Protein AF-A0A3N5ZQW1-F1 (afdb_monomer_lite)

Secondary structure (DSSP, 8-state):
-----PPPPPPPPP---------PPP-EEEEE--TT-HHHHHHHHHHHHHTT-EEEE---BSS--HHHHHHHHHHSSEEEEEE--EE-TTS-EE--HHHHHHHHHHHHHT--EEEEEEHHHHHHTGGGS-TTPEEE-TT-GGGGHHHHHHHHHHHHHHHHTT-SPPPPP-EEEEEEEEE-SSHHHHHHHHHHHHHHHHTT-EEEEEEPPS-STHHHH-HHHHHHHHHEEEEEEEE-SS--HHHHHHHHHHHTT--EEEEEE-TT----SPPTTSEEEESSHHHHHHHHHHHHHHHHSPPEE--SHHHHHHHHSPBP------EE-TT-GGGGGGG--TTSHHHHHHHHHHHHH------THHHHHHHHHHHHHHHHHHT-EE-PPP--S-TT-EE---HHHHHHHTEE-HHHHHHHHHHHHHHTT-EEEEEEEEETTEEEEEEEEE-TT----SSPPPHHHHHHHHHHTSEEEE-GGGGSB-SSS--SSS--HHHHHHTTSS--HHHHHHHHHHHHT-TT-EEEEEEEHHHHHHHHH--

Radius of gyration: 29.39 Å; chains: 1; bounding box: 82×112×79 Å

pLDDT: mean 88.92, std 13.6, range [33.03, 98.56]

Structure (mmCIF, N/CA/C/O backbone):
data_AF-A0A3N5ZQW1-F1
#
_entry.id   AF-A0A3N5ZQW1-F1
#
loop_
_atom_site.group_PDB
_atom_site.id
_atom_site.type_symbol
_atom_site.label_atom_id
_atom_site.label_alt_id
_atom_site.label_comp_id
_atom_site.label_asym_id
_atom_site.label_entity_id
_atom_site.label_seq_id
_atom_site.pdbx_PDB_ins_code
_atom_site.Cartn_x
_atom_site.Cartn_y
_atom_site.Cartn_z
_atom_site.occupancy
_atom_site.B_iso_or_equiv
_atom_site.auth_seq_id
_atom_site.auth_comp_id
_atom_site.auth_asym_id
_atom_site.auth_atom_id
_atom_site.pdbx_PDB_model_num
ATOM 1 N N . MET A 1 1 ? -51.427 -81.476 -38.792 1.00 40.28 1 MET A N 1
ATOM 2 C CA . MET A 1 1 ? -50.902 -81.226 -37.431 1.00 40.28 1 MET A CA 1
ATOM 3 C C . MET A 1 1 ? -49.480 -80.731 -37.633 1.00 40.28 1 MET A C 1
ATOM 5 O O . MET A 1 1 ? -48.728 -81.469 -38.239 1.00 40.28 1 MET A O 1
ATOM 9 N N . THR A 1 2 ? -49.072 -79.497 -37.367 1.00 36.62 2 THR A N 1
ATOM 10 C CA . THR A 1 2 ? -49.459 -78.493 -36.363 1.00 36.62 2 THR A CA 1
ATOM 11 C C . THR A 1 2 ? -49.192 -77.090 -36.924 1.00 36.62 2 THR A C 1
ATOM 13 O O . THR A 1 2 ? -48.283 -76.895 -37.724 1.00 36.62 2 THR A O 1
ATOM 16 N N . THR A 1 3 ? -50.028 -76.137 -36.524 1.00 41.47 3 THR A N 1
ATOM 17 C CA . THR A 1 3 ? -50.080 -74.737 -36.965 1.00 41.47 3 THR A CA 1
ATOM 18 C C . THR A 1 3 ? -49.143 -73.823 -36.175 1.00 41.47 3 THR A C 1
ATOM 20 O O . THR A 1 3 ? -48.949 -74.012 -34.977 1.00 41.47 3 THR A O 1
ATOM 23 N N . ASN A 1 4 ? -48.631 -72.805 -36.869 1.00 38.06 4 ASN A N 1
ATOM 24 C CA . ASN A 1 4 ? -47.888 -71.657 -36.347 1.00 38.06 4 ASN A CA 1
ATOM 25 C C . ASN A 1 4 ? -48.743 -70.757 -35.439 1.00 38.06 4 ASN A C 1
ATOM 27 O O . ASN A 1 4 ? -49.885 -70.450 -35.783 1.00 38.06 4 ASN A O 1
ATOM 31 N N . THR A 1 5 ? -48.119 -70.215 -34.390 1.00 41.16 5 THR A N 1
ATOM 32 C CA . THR A 1 5 ? -48.577 -69.023 -33.656 1.00 41.16 5 THR A CA 1
ATOM 33 C C . THR A 1 5 ? -47.375 -68.084 -33.457 1.00 41.16 5 THR A C 1
ATOM 35 O O . THR A 1 5 ? -46.327 -68.565 -33.023 1.00 41.16 5 THR A O 1
ATOM 38 N N . PRO A 1 6 ? -47.471 -66.776 -33.772 1.00 49.84 6 PRO A N 1
ATOM 39 C CA . PRO A 1 6 ? -46.367 -65.828 -33.622 1.00 49.84 6 PRO A CA 1
ATOM 40 C C . PRO A 1 6 ? -46.315 -65.209 -32.213 1.00 49.84 6 PRO A C 1
ATOM 42 O O . PRO A 1 6 ? -47.346 -64.900 -31.616 1.00 49.84 6 PRO A O 1
ATOM 45 N N . LEU A 1 7 ? -45.094 -65.019 -31.704 1.00 47.34 7 LEU A N 1
ATOM 46 C CA . LEU A 1 7 ? -44.780 -64.361 -30.431 1.00 47.34 7 LEU A CA 1
ATOM 47 C C . LEU A 1 7 ? -44.788 -62.832 -30.576 1.00 47.34 7 LEU A C 1
ATOM 49 O O . LEU A 1 7 ? -44.312 -62.283 -31.568 1.00 47.34 7 LEU A O 1
ATOM 53 N N . GLY A 1 8 ? -45.362 -62.176 -29.566 1.00 40.31 8 GLY A N 1
ATOM 54 C CA . GLY A 1 8 ? -45.699 -60.758 -29.539 1.00 40.31 8 GLY A CA 1
ATOM 55 C C . GLY A 1 8 ? -44.535 -59.781 -29.344 1.00 40.31 8 GLY A C 1
ATOM 56 O O . GLY A 1 8 ? -43.457 -60.107 -28.856 1.00 40.31 8 GLY A O 1
ATOM 57 N N . THR A 1 9 ? -44.832 -58.545 -29.732 1.00 41.22 9 THR A N 1
ATOM 58 C CA . THR A 1 9 ? -44.030 -57.320 -29.652 1.00 41.22 9 THR A CA 1
ATOM 59 C C . THR A 1 9 ? -43.931 -56.764 -28.227 1.00 41.22 9 THR A C 1
ATOM 61 O O . THR A 1 9 ? -44.953 -56.605 -27.558 1.00 41.22 9 THR A O 1
ATOM 64 N N . ALA A 1 10 ? -42.720 -56.396 -27.798 1.00 44.78 10 ALA A N 1
ATOM 65 C CA . ALA A 1 10 ? -42.449 -55.645 -26.566 1.00 44.78 10 ALA A CA 1
ATOM 66 C C . ALA A 1 10 ? -42.450 -54.114 -26.817 1.00 44.78 10 ALA A C 1
ATOM 68 O O . ALA A 1 10 ? -42.125 -53.687 -27.928 1.00 44.78 10 ALA A O 1
ATOM 69 N N . PRO A 1 11 ? -42.806 -53.278 -25.821 1.00 46.97 11 PRO A N 1
ATOM 70 C CA . PRO A 1 11 ? -42.928 -51.828 -25.978 1.00 46.97 11 PRO A CA 1
ATOM 71 C C . PRO A 1 11 ? -41.570 -51.109 -25.918 1.00 46.97 11 PRO A C 1
ATOM 73 O O . PRO A 1 11 ? -40.686 -51.474 -25.145 1.00 46.97 11 PRO A O 1
ATOM 76 N N . GLY A 1 12 ? -41.420 -50.071 -26.745 1.00 36.28 12 GLY A N 1
ATOM 77 C CA . GLY A 1 12 ? -40.190 -49.298 -26.910 1.00 36.28 12 GLY A CA 1
ATOM 78 C C . GLY A 1 12 ? -39.851 -48.393 -25.722 1.00 36.28 12 GLY A C 1
ATOM 79 O O . GLY A 1 12 ? -40.694 -47.650 -25.220 1.00 36.28 12 GLY A O 1
ATOM 80 N N . HIS A 1 13 ? -38.580 -48.417 -25.320 1.00 40.47 13 HIS A N 1
ATOM 81 C CA . HIS A 1 13 ? -37.981 -47.432 -24.426 1.00 40.47 13 HIS A CA 1
ATOM 82 C C . HIS A 1 13 ? -37.616 -46.163 -25.206 1.00 40.47 13 HIS A C 1
ATOM 84 O O . HIS A 1 13 ? -36.772 -46.189 -26.102 1.00 40.47 13 HIS A O 1
ATOM 90 N N . GLY A 1 14 ? -38.255 -45.046 -24.854 1.00 36.19 14 GLY A N 1
ATOM 91 C CA . GLY A 1 14 ? -37.859 -43.715 -25.303 1.00 36.19 14 GLY A CA 1
ATOM 92 C C . GLY A 1 14 ? -36.555 -43.294 -24.628 1.00 36.19 14 GLY A C 1
ATOM 93 O O . GLY A 1 14 ? -36.496 -43.162 -23.407 1.00 36.19 14 GLY A O 1
ATOM 94 N N . TYR A 1 15 ? -35.511 -43.083 -25.426 1.00 34.84 15 TYR A N 1
ATOM 95 C CA . TYR A 1 15 ? -34.264 -42.473 -24.979 1.00 34.84 15 TYR A CA 1
ATOM 96 C C . TYR A 1 15 ? -34.496 -40.977 -24.732 1.00 34.84 15 TYR A C 1
ATOM 98 O O . TYR A 1 15 ? -34.641 -40.200 -25.673 1.00 34.84 15 TYR A O 1
ATOM 106 N N . LEU A 1 16 ? -34.530 -40.571 -23.461 1.00 37.34 16 LEU A N 1
ATOM 107 C CA . LEU A 1 16 ? -34.372 -39.172 -23.073 1.00 37.34 16 LEU A CA 1
ATOM 108 C C . LEU A 1 16 ? -32.898 -38.801 -23.264 1.00 37.34 16 LEU A C 1
ATOM 110 O O . LEU A 1 16 ? -32.027 -39.272 -22.533 1.00 37.34 16 LEU A O 1
ATOM 114 N N . THR A 1 17 ? -32.608 -37.980 -24.269 1.00 33.03 17 THR A N 1
ATOM 115 C CA . THR A 1 17 ? -31.306 -37.324 -24.422 1.00 33.03 17 THR A CA 1
ATOM 116 C C . THR A 1 17 ? -31.051 -36.426 -23.208 1.00 33.03 17 THR A C 1
ATOM 118 O O . THR A 1 17 ? -31.910 -35.594 -22.903 1.00 33.03 17 THR A O 1
ATOM 121 N N . PRO A 1 18 ? -29.911 -36.556 -22.509 1.00 36.25 18 PRO A N 1
ATOM 122 C CA . PRO A 1 18 ? -29.592 -35.692 -21.384 1.00 36.25 18 PRO A CA 1
ATOM 123 C C . PRO A 1 18 ? -29.456 -34.249 -21.872 1.00 36.25 18 PRO A C 1
ATOM 125 O O . PRO A 1 18 ? -28.612 -33.938 -22.714 1.00 36.25 18 PRO A O 1
ATOM 128 N N . THR A 1 19 ? -30.296 -33.364 -21.342 1.00 34.91 19 THR A N 1
ATOM 129 C CA . THR A 1 19 ? -30.144 -31.918 -21.495 1.00 34.91 19 THR A CA 1
ATOM 130 C C . THR A 1 19 ? -28.835 -31.519 -20.820 1.00 34.91 19 THR A C 1
ATOM 132 O O . THR A 1 19 ? -28.759 -31.444 -19.594 1.00 34.91 19 THR A O 1
ATOM 135 N N . VAL A 1 20 ? -27.783 -31.301 -21.609 1.00 33.66 20 VAL A N 1
ATOM 136 C CA . VAL A 1 20 ? -26.546 -30.682 -21.128 1.00 33.66 20 VAL A CA 1
ATOM 137 C C . VAL A 1 20 ? -26.900 -29.249 -20.748 1.00 33.66 20 VAL A C 1
ATOM 139 O O . VAL A 1 20 ? -27.061 -28.388 -21.611 1.00 33.66 20 VAL A O 1
ATOM 142 N N . ILE A 1 21 ? -27.080 -28.996 -19.452 1.00 36.56 21 ILE A N 1
ATOM 143 C CA . ILE A 1 21 ? -27.132 -27.637 -18.922 1.00 36.56 21 ILE A CA 1
ATOM 144 C C . ILE A 1 21 ? -25.723 -27.080 -19.113 1.00 36.56 21 ILE A C 1
ATOM 146 O O . ILE A 1 21 ? -24.814 -27.393 -18.348 1.00 36.56 21 ILE A O 1
ATOM 150 N N . ILE A 1 22 ? -25.523 -26.303 -20.177 1.00 33.66 22 ILE A N 1
ATOM 151 C CA . ILE A 1 22 ? -24.300 -25.530 -20.370 1.00 33.66 22 ILE A CA 1
ATOM 152 C C . ILE A 1 22 ? -24.318 -24.465 -19.275 1.00 33.66 22 ILE A C 1
ATOM 154 O O . ILE A 1 22 ? -24.973 -23.432 -19.407 1.00 33.66 22 ILE A O 1
ATOM 158 N N . SER A 1 23 ? -23.658 -24.743 -18.150 1.00 38.62 23 SER A N 1
ATOM 159 C CA . SER A 1 23 ? -23.384 -23.723 -17.148 1.00 38.62 23 SER A CA 1
ATOM 160 C C . SER A 1 23 ? -22.513 -22.673 -17.825 1.00 38.62 23 SER A C 1
ATOM 162 O O . SER A 1 23 ? -21.339 -22.926 -18.104 1.00 38.62 23 SER A O 1
ATOM 164 N N . HIS A 1 24 ? -23.092 -21.518 -18.148 1.00 47.34 24 HIS A N 1
ATOM 165 C CA . HIS A 1 24 ? -22.295 -20.384 -18.588 1.00 47.34 24 HIS A CA 1
ATOM 166 C C . HIS A 1 24 ? -21.231 -20.123 -17.513 1.00 47.34 24 HIS A C 1
ATOM 168 O O . HIS A 1 24 ? -21.594 -20.046 -16.334 1.00 47.34 24 HIS A O 1
ATOM 174 N N . PRO A 1 25 ? -19.937 -20.048 -17.873 1.00 58.66 25 PRO A N 1
ATOM 175 C CA . PRO A 1 25 ? -18.895 -19.742 -16.904 1.00 58.66 25 PRO A CA 1
ATOM 176 C C . PRO A 1 25 ? -19.278 -18.446 -16.187 1.00 58.66 25 PRO A C 1
ATOM 178 O O . PRO A 1 25 ? -19.685 -17.477 -16.834 1.00 58.66 25 PRO A O 1
ATOM 181 N N . ALA A 1 26 ? -19.227 -18.459 -14.853 1.00 64.25 26 ALA A N 1
ATOM 182 C CA . ALA A 1 26 ? -19.575 -17.295 -14.049 1.00 64.25 26 ALA A CA 1
ATOM 183 C C . ALA A 1 26 ? -18.760 -16.092 -14.543 1.00 64.25 26 ALA A C 1
ATOM 185 O O . ALA A 1 26 ? -17.533 -16.165 -14.617 1.00 64.25 26 ALA A O 1
ATOM 186 N N . MET A 1 27 ? -19.445 -15.011 -14.927 1.00 76.69 27 MET A N 1
ATOM 187 C CA . MET A 1 27 ? -18.788 -13.806 -15.427 1.00 76.69 27 MET A CA 1
ATOM 188 C C . MET A 1 27 ? -17.934 -13.215 -14.305 1.00 76.69 27 MET A C 1
ATOM 190 O O . MET A 1 27 ? -18.465 -12.787 -13.279 1.00 76.69 27 MET A O 1
ATOM 194 N N . GLN A 1 28 ? -16.617 -13.231 -14.499 1.00 89.06 28 GLN A N 1
ATOM 195 C CA . GLN A 1 28 ? -15.657 -12.659 -13.563 1.00 89.06 28 GLN A CA 1
ATOM 196 C C . GLN A 1 28 ? -15.438 -11.184 -13.895 1.00 89.06 28 GLN A C 1
ATOM 198 O O . GLN A 1 28 ? -15.254 -10.812 -15.059 1.00 89.06 28 GLN A O 1
ATOM 203 N N . VAL A 1 29 ? -15.501 -10.344 -12.869 1.00 94.56 29 VAL A N 1
ATOM 204 C CA . VAL A 1 29 ? -15.407 -8.889 -12.982 1.00 94.56 29 VAL A CA 1
ATOM 205 C C . VAL A 1 29 ? -14.320 -8.400 -12.040 1.00 94.56 29 VAL A C 1
ATOM 207 O O . VAL A 1 29 ? -14.334 -8.752 -10.860 1.00 94.56 29 VAL A O 1
ATOM 210 N N . TYR A 1 30 ? -13.397 -7.581 -12.547 1.00 95.69 30 TYR A N 1
ATOM 211 C CA . TYR A 1 30 ? -12.379 -6.981 -11.694 1.00 95.69 30 TYR A CA 1
ATOM 212 C C . TYR A 1 30 ? -13.012 -5.953 -10.755 1.00 95.69 30 TYR A C 1
ATOM 214 O O . TYR A 1 30 ? -13.751 -5.077 -11.205 1.00 95.69 30 TYR A O 1
ATOM 222 N N . PHE A 1 31 ? -12.701 -6.057 -9.468 1.00 96.38 31 PHE A N 1
ATOM 223 C CA . PHE A 1 31 ? -13.185 -5.208 -8.398 1.00 96.38 31 PHE A CA 1
ATOM 224 C C . PHE A 1 31 ? -12.058 -4.332 -7.849 1.00 96.38 31 PHE A C 1
ATOM 226 O O . PHE A 1 31 ? -11.287 -4.741 -6.984 1.00 96.38 31 PHE A O 1
ATOM 233 N N . SER A 1 32 ? -11.989 -3.109 -8.369 1.00 96.12 32 SER A N 1
ATOM 234 C CA . SER A 1 32 ? -11.148 -2.032 -7.852 1.00 96.12 32 SER A CA 1
ATOM 235 C C . SER A 1 32 ? -11.786 -1.461 -6.589 1.00 96.12 32 SER A C 1
ATOM 237 O O . SER A 1 32 ? -12.866 -0.863 -6.624 1.00 96.12 32 SER A O 1
ATOM 239 N N . LEU A 1 33 ? -11.128 -1.673 -5.456 1.00 92.38 33 LEU A N 1
ATOM 240 C CA . LEU A 1 33 ? -11.640 -1.299 -4.146 1.00 92.38 33 LEU A CA 1
ATOM 241 C C . LEU A 1 33 ? -10.560 -0.603 -3.324 1.00 92.38 33 LEU A C 1
ATOM 243 O O . LEU A 1 33 ? -9.366 -0.873 -3.448 1.00 92.38 33 LEU A O 1
ATOM 247 N N . SER A 1 34 ? -10.982 0.292 -2.437 1.00 89.62 34 SER A N 1
ATOM 248 C CA . SER A 1 34 ? -10.079 0.852 -1.438 1.00 89.62 34 SER A CA 1
ATOM 249 C C . SER A 1 34 ? -10.018 -0.089 -0.241 1.00 89.62 34 SER A C 1
ATOM 251 O O . SER A 1 34 ? -11.001 -0.234 0.478 1.00 89.62 34 SER A O 1
ATOM 253 N N . TYR A 1 35 ? -8.860 -0.698 0.023 1.00 82.88 35 TYR A N 1
ATOM 254 C CA . TYR A 1 35 ? -8.665 -1.610 1.163 1.00 82.88 35 TYR A CA 1
ATOM 255 C C . TYR A 1 35 ? -8.934 -0.969 2.541 1.00 82.88 35 TYR A C 1
ATOM 257 O O . TYR A 1 35 ? -9.013 -1.663 3.552 1.00 82.88 35 TYR A O 1
ATOM 265 N N . ARG A 1 36 ? -9.053 0.363 2.604 1.00 79.88 36 ARG A N 1
ATOM 266 C CA . ARG A 1 36 ? -9.384 1.109 3.828 1.00 79.88 36 ARG A CA 1
ATOM 267 C C . ARG A 1 36 ? -10.884 1.060 4.137 1.00 79.88 36 ARG A C 1
ATOM 269 O O . ARG A 1 36 ? -11.277 1.059 5.297 1.00 79.88 36 ARG A O 1
ATOM 276 N N . ASP A 1 37 ? -11.709 0.923 3.107 1.00 87.19 37 ASP A N 1
ATOM 277 C CA . ASP A 1 37 ? -13.141 1.194 3.162 1.00 87.19 37 ASP A CA 1
ATOM 278 C C . ASP A 1 37 ? -13.957 -0.113 3.151 1.00 87.19 37 ASP A C 1
ATOM 280 O O . ASP A 1 37 ? -14.860 -0.328 2.346 1.00 87.19 37 ASP A O 1
ATOM 284 N N . VAL A 1 38 ? -13.622 -1.031 4.065 1.00 85.88 38 VAL A N 1
ATOM 285 C CA . VAL A 1 38 ? -14.271 -2.353 4.176 1.00 85.88 38 VAL A CA 1
ATOM 286 C C . VAL A 1 38 ? -15.805 -2.274 4.236 1.00 85.88 38 VAL A C 1
ATOM 288 O O . VAL A 1 38 ? -16.436 -3.043 3.509 1.00 85.88 38 VAL A O 1
ATOM 291 N N . PRO A 1 39 ? -16.439 -1.381 5.031 1.00 87.81 39 PRO A N 1
ATOM 292 C CA . PRO A 1 39 ? -17.899 -1.348 5.121 1.00 87.81 39 PRO A CA 1
ATOM 293 C C . PRO A 1 39 ? -18.581 -1.059 3.778 1.00 87.81 39 PRO A C 1
ATOM 295 O O . PRO A 1 39 ? -19.492 -1.785 3.387 1.00 87.81 39 PRO A O 1
ATOM 298 N N . ILE A 1 40 ? -18.107 -0.052 3.035 1.00 94.38 40 ILE A N 1
ATOM 299 C CA . ILE A 1 40 ? -18.694 0.303 1.735 1.00 94.38 40 ILE A CA 1
ATOM 300 C C . ILE A 1 40 ? -18.389 -0.757 0.670 1.00 94.38 40 ILE A C 1
ATOM 302 O O . ILE A 1 40 ? -19.257 -1.085 -0.136 1.00 94.38 40 ILE A O 1
ATOM 306 N N . ASN A 1 41 ? -17.195 -1.360 0.701 1.00 94.06 41 ASN A N 1
ATOM 307 C CA . ASN A 1 41 ? -16.857 -2.466 -0.195 1.00 94.06 41 ASN A CA 1
ATOM 308 C C . ASN A 1 41 ? -17.739 -3.691 0.067 1.00 94.06 41 ASN A C 1
ATOM 310 O O . ASN A 1 41 ? -18.158 -4.346 -0.882 1.00 94.06 41 ASN A O 1
ATOM 314 N N . THR A 1 42 ? -18.038 -3.980 1.338 1.00 92.00 42 THR A N 1
ATOM 315 C CA . THR A 1 42 ? -18.931 -5.077 1.741 1.00 92.00 42 THR A CA 1
ATOM 316 C C . THR A 1 42 ? -20.343 -4.826 1.224 1.00 92.00 42 THR A C 1
ATOM 318 O O . THR A 1 42 ? -20.892 -5.690 0.549 1.00 92.00 42 THR A O 1
ATOM 321 N N . TYR A 1 43 ? -20.879 -3.618 1.437 1.00 96.19 43 TYR A N 1
ATOM 322 C CA . TYR A 1 43 ? -22.189 -3.218 0.918 1.00 96.19 43 TYR A CA 1
ATOM 323 C C . TYR A 1 43 ? -22.311 -3.467 -0.591 1.00 96.19 43 TYR A C 1
ATOM 325 O O . TYR A 1 43 ? -23.227 -4.155 -1.035 1.00 96.19 43 TYR A O 1
ATOM 333 N N . PHE A 1 44 ? -21.370 -2.964 -1.397 1.00 97.19 44 PHE A N 1
ATOM 334 C CA . PHE A 1 44 ? -21.435 -3.178 -2.842 1.00 97.19 44 PHE A CA 1
ATOM 335 C C . PHE A 1 44 ? -21.180 -4.638 -3.233 1.00 97.19 44 PHE A C 1
ATOM 337 O O . PHE A 1 44 ? -21.881 -5.148 -4.104 1.00 97.19 44 PHE A O 1
ATOM 344 N N . SER A 1 45 ? -20.229 -5.327 -2.592 1.00 95.25 45 SER A N 1
ATOM 345 C CA . SER A 1 45 ? -19.950 -6.748 -2.848 1.00 95.25 45 SER A CA 1
ATOM 346 C C . SER A 1 45 ? -21.206 -7.610 -2.678 1.00 95.25 45 SER A C 1
ATOM 348 O O . SER A 1 45 ? -21.514 -8.408 -3.563 1.00 95.25 45 SER A O 1
ATOM 350 N N . GLU A 1 46 ? -21.990 -7.380 -1.621 1.00 94.94 46 GLU A N 1
ATOM 351 C CA . GLU A 1 46 ? -23.263 -8.072 -1.387 1.00 94.94 46 GLU A CA 1
ATOM 352 C C . GLU A 1 46 ? -24.290 -7.792 -2.496 1.00 94.94 46 GLU A C 1
ATOM 354 O O . GLU A 1 46 ? -24.940 -8.719 -2.985 1.00 94.94 46 GLU A O 1
ATOM 359 N N . LEU A 1 47 ? -24.406 -6.543 -2.965 1.00 96.56 47 LEU A N 1
ATOM 360 C CA . LEU A 1 47 ? -25.308 -6.207 -4.075 1.00 96.56 47 LEU A CA 1
ATOM 361 C C . LEU A 1 47 ? -24.914 -6.905 -5.387 1.00 96.56 47 LEU A C 1
ATOM 363 O O . LEU A 1 47 ? -25.785 -7.365 -6.131 1.00 96.56 47 LEU A O 1
ATOM 367 N N . PHE A 1 48 ? -23.616 -7.000 -5.680 1.00 96.44 48 PHE A N 1
ATOM 368 C CA . PHE A 1 48 ? -23.122 -7.720 -6.857 1.00 96.44 48 PHE A CA 1
ATOM 369 C C . PHE A 1 48 ? -23.335 -9.235 -6.744 1.00 96.44 48 PHE A C 1
ATOM 371 O O . PHE A 1 48 ? -23.721 -9.860 -7.737 1.00 96.44 48 PHE A O 1
ATOM 378 N N . ASP A 1 49 ? -23.158 -9.813 -5.554 1.00 93.31 49 ASP A N 1
ATOM 379 C CA . ASP A 1 49 ? -23.408 -11.236 -5.307 1.00 93.31 49 ASP A CA 1
ATOM 380 C C . ASP A 1 49 ? -24.894 -11.585 -5.497 1.00 93.31 49 ASP A C 1
ATOM 382 O O . ASP A 1 49 ? -25.220 -12.515 -6.237 1.00 93.31 49 ASP A O 1
ATOM 386 N N . VAL A 1 50 ? -25.811 -10.757 -4.975 1.00 94.94 50 VAL A N 1
ATOM 387 C CA . VAL A 1 50 ? -27.264 -10.877 -5.223 1.00 94.94 50 VAL A CA 1
ATOM 388 C C . VAL A 1 50 ? -27.593 -10.786 -6.716 1.00 94.94 50 VAL A C 1
ATOM 390 O O . VAL A 1 50 ? -28.462 -11.504 -7.220 1.00 94.94 50 VAL A O 1
ATOM 393 N N . ALA A 1 51 ? -26.882 -9.937 -7.461 1.00 94.75 51 ALA A N 1
ATOM 394 C CA . ALA A 1 51 ? -27.038 -9.839 -8.908 1.00 94.75 51 ALA A CA 1
ATOM 395 C C . ALA A 1 51 ? -26.437 -11.034 -9.675 1.00 94.75 51 ALA A C 1
ATOM 397 O O . ALA A 1 51 ? -26.666 -11.145 -10.886 1.00 94.75 51 ALA A O 1
ATOM 398 N N . GLY A 1 52 ? -25.714 -11.938 -9.008 1.00 93.44 52 GLY A N 1
ATOM 399 C CA . GLY A 1 52 ? -25.033 -13.082 -9.612 1.00 93.44 52 GLY A CA 1
ATOM 400 C C . GLY A 1 52 ? -23.772 -12.698 -10.389 1.00 93.44 52 GLY A C 1
ATOM 401 O O . GLY A 1 52 ? -23.432 -13.367 -11.366 1.00 93.44 52 GLY A O 1
ATOM 402 N N . ILE A 1 53 ? -23.108 -11.602 -10.010 1.00 94.62 53 ILE A N 1
ATOM 403 C CA . ILE A 1 53 ? -21.844 -11.148 -10.599 1.00 94.62 53 ILE A CA 1
ATOM 404 C C . ILE A 1 53 ? -20.708 -11.492 -9.635 1.00 94.62 53 ILE A C 1
ATOM 406 O O . ILE A 1 53 ? -20.666 -10.999 -8.512 1.00 94.62 53 ILE A O 1
ATOM 410 N N . SER A 1 54 ? -19.751 -12.306 -10.086 1.00 93.88 54 SER A N 1
ATOM 411 C CA . SER A 1 54 ? -18.597 -12.665 -9.262 1.00 93.88 54 SER A CA 1
ATOM 412 C C . SER A 1 54 ? -17.519 -11.590 -9.354 1.00 93.88 54 SER A C 1
ATOM 414 O O . SER A 1 54 ? -16.849 -11.457 -10.381 1.00 93.88 54 SER A O 1
ATOM 416 N N . LEU A 1 55 ? -17.313 -10.870 -8.255 1.00 95.25 55 LEU A N 1
ATOM 417 C CA . LEU A 1 55 ? -16.224 -9.910 -8.111 1.00 95.25 55 LEU A CA 1
ATOM 418 C C . LEU A 1 55 ? -14.899 -10.619 -7.799 1.00 95.25 55 LEU A C 1
ATOM 420 O O . LEU A 1 55 ? -14.851 -11.554 -6.997 1.00 95.25 55 LEU A O 1
ATOM 424 N N . GLN A 1 56 ? -13.826 -10.168 -8.440 1.00 94.44 56 GLN A N 1
ATOM 425 C CA . GLN A 1 56 ? -12.449 -10.615 -8.235 1.00 94.44 56 GLN A CA 1
ATOM 426 C C . GLN A 1 56 ? -11.615 -9.395 -7.873 1.00 94.44 56 GLN A C 1
ATOM 428 O O . GLN A 1 56 ? -11.597 -8.437 -8.641 1.00 94.44 56 GLN A O 1
ATOM 433 N N . ALA A 1 57 ? -10.947 -9.409 -6.729 1.00 92.44 57 ALA A N 1
ATOM 434 C CA . ALA A 1 57 ? -10.109 -8.302 -6.291 1.00 92.44 57 ALA A CA 1
ATOM 435 C C . ALA A 1 57 ? -8.647 -8.728 -6.238 1.00 92.44 57 ALA A C 1
ATOM 437 O O . ALA A 1 57 ? -8.329 -9.907 -6.045 1.00 92.44 57 ALA A O 1
ATOM 438 N N . ASP A 1 58 ? -7.767 -7.747 -6.392 1.00 90.31 58 ASP A N 1
ATOM 439 C CA . ASP A 1 58 ? -6.370 -7.957 -6.067 1.00 90.31 58 ASP A CA 1
ATOM 440 C C . ASP A 1 58 ? -6.227 -8.148 -4.552 1.00 90.31 58 ASP A C 1
ATOM 442 O O . ASP A 1 58 ? -6.950 -7.530 -3.768 1.00 90.31 58 ASP A O 1
ATOM 446 N N . GLN A 1 59 ? -5.323 -9.031 -4.138 1.00 85.62 59 GLN A N 1
ATOM 447 C CA . GLN A 1 59 ? -4.945 -9.111 -2.734 1.00 85.62 59 GLN A CA 1
ATOM 448 C C . GLN A 1 59 ? -4.049 -7.912 -2.442 1.00 85.62 59 GLN A C 1
ATOM 450 O O . GLN A 1 59 ? -3.147 -7.607 -3.223 1.00 85.62 59 GLN A O 1
ATOM 455 N N . LYS A 1 60 ? -4.264 -7.227 -1.316 1.00 83.06 60 LYS A N 1
ATOM 456 C CA . LYS A 1 60 ? -3.384 -6.125 -0.933 1.00 83.06 60 LYS A CA 1
ATOM 457 C C . LYS A 1 60 ? -1.963 -6.651 -0.749 1.00 83.06 60 LYS A C 1
ATOM 459 O O . LYS A 1 60 ? -1.715 -7.417 0.176 1.00 83.06 60 LYS A O 1
ATOM 464 N N . THR A 1 61 ? -1.038 -6.194 -1.580 1.00 81.19 61 THR A N 1
ATOM 465 C CA . THR A 1 61 ? 0.393 -6.482 -1.450 1.00 81.19 61 THR A CA 1
ATOM 466 C C . THR A 1 61 ? 1.187 -5.208 -1.197 1.00 81.19 61 THR A C 1
ATOM 468 O O . THR A 1 61 ? 0.712 -4.097 -1.434 1.00 81.19 61 THR A O 1
ATOM 471 N N . ASP A 1 62 ? 2.400 -5.371 -0.686 1.00 76.19 62 ASP A N 1
ATOM 472 C CA . ASP A 1 62 ? 3.399 -4.309 -0.527 1.00 76.19 62 ASP A CA 1
ATOM 473 C C . ASP A 1 62 ? 4.009 -3.856 -1.863 1.00 76.19 62 ASP A C 1
ATOM 475 O O . ASP A 1 62 ? 4.485 -2.730 -1.981 1.00 76.19 62 ASP A O 1
ATOM 479 N N . ILE A 1 63 ? 3.945 -4.705 -2.889 1.00 85.12 63 ILE A N 1
ATOM 480 C CA . ILE A 1 63 ? 4.454 -4.410 -4.229 1.00 85.12 63 ILE A CA 1
ATOM 481 C C . ILE A 1 63 ? 3.320 -4.026 -5.179 1.00 85.12 63 ILE A C 1
ATOM 483 O O . ILE A 1 63 ? 2.351 -4.765 -5.355 1.00 85.12 63 ILE A O 1
ATOM 487 N N . TRP A 1 64 ? 3.478 -2.888 -5.856 1.00 90.31 64 TRP A N 1
ATOM 488 C CA . TRP A 1 64 ? 2.594 -2.451 -6.935 1.00 90.31 64 TRP A CA 1
ATOM 489 C C . TRP A 1 64 ? 2.988 -3.093 -8.274 1.00 90.31 64 TRP A C 1
ATOM 491 O O . TRP A 1 64 ? 3.976 -2.700 -8.898 1.00 90.31 64 TRP A O 1
ATOM 501 N N . CYS A 1 65 ? 2.200 -4.062 -8.752 1.00 94.81 65 CYS A N 1
ATOM 502 C CA . CYS A 1 65 ? 2.467 -4.764 -10.012 1.00 94.81 65 CYS A CA 1
ATOM 503 C C . CYS A 1 65 ? 1.524 -4.329 -11.143 1.00 94.81 65 CYS A C 1
ATOM 505 O O . CYS A 1 65 ? 0.452 -4.892 -11.365 1.00 94.81 65 CYS A O 1
ATOM 507 N N . MET A 1 66 ? 1.966 -3.355 -11.941 1.00 95.38 66 MET A N 1
ATOM 508 C CA . MET A 1 66 ? 1.214 -2.871 -13.107 1.00 95.38 66 MET A CA 1
ATOM 509 C C . MET A 1 66 ? 0.911 -3.976 -14.131 1.00 95.38 66 MET A C 1
ATOM 511 O O . MET A 1 66 ? -0.188 -4.019 -14.678 1.00 95.38 66 MET A O 1
ATOM 515 N N . ALA A 1 67 ? 1.859 -4.890 -14.367 1.00 96.50 67 ALA A N 1
ATOM 516 C CA . ALA A 1 67 ? 1.679 -5.994 -15.309 1.00 96.50 67 ALA A CA 1
ATOM 517 C C . ALA A 1 67 ? 0.516 -6.913 -14.901 1.00 96.50 67 ALA A C 1
ATOM 519 O O . ALA A 1 67 ? -0.228 -7.387 -15.759 1.00 96.50 67 ALA A O 1
ATOM 520 N N . LYS A 1 68 ? 0.324 -7.125 -13.591 1.00 95.50 68 LYS A N 1
ATOM 521 C CA . LYS A 1 68 ? -0.787 -7.915 -13.049 1.00 95.50 68 LYS A CA 1
ATOM 522 C C . LYS A 1 68 ? -2.120 -7.264 -13.400 1.00 95.50 68 LYS A C 1
ATOM 524 O O . LYS A 1 68 ? -2.989 -7.909 -13.980 1.00 95.50 68 LYS A O 1
ATOM 529 N N . LEU A 1 69 ? -2.252 -5.966 -13.141 1.00 94.00 69 LEU A N 1
ATOM 530 C CA . LEU A 1 69 ? -3.460 -5.211 -13.478 1.00 94.00 69 LEU A CA 1
ATOM 531 C C . LEU A 1 69 ? -3.733 -5.202 -14.984 1.00 94.00 69 LEU A C 1
ATOM 533 O O . LEU A 1 69 ? -4.873 -5.376 -15.405 1.00 94.00 69 LEU A O 1
ATOM 537 N N . GLU A 1 70 ? -2.694 -5.040 -15.804 1.00 94.69 70 GLU A N 1
ATOM 538 C CA . GLU A 1 70 ? -2.810 -5.100 -17.264 1.00 94.69 70 GLU A CA 1
ATOM 539 C C . GLU A 1 70 ? -3.335 -6.457 -17.748 1.00 94.69 70 GLU A C 1
ATOM 541 O O . GLU A 1 70 ? -4.210 -6.481 -18.615 1.00 94.69 70 GLU A O 1
ATOM 546 N N . ARG A 1 71 ? -2.881 -7.563 -17.140 1.00 92.44 71 ARG A N 1
ATOM 547 C CA . ARG A 1 71 ? -3.400 -8.911 -17.416 1.00 92.44 71 ARG A CA 1
ATOM 548 C C . ARG A 1 71 ? -4.893 -8.994 -17.103 1.00 92.44 71 ARG A C 1
ATOM 550 O O . ARG A 1 71 ? -5.693 -9.338 -17.972 1.00 92.44 71 ARG A O 1
ATOM 557 N N . TYR A 1 72 ? -5.285 -8.614 -15.891 1.00 89.00 72 TYR A N 1
ATOM 558 C CA . TYR A 1 72 ? -6.667 -8.784 -15.445 1.00 89.00 72 TYR A CA 1
ATOM 559 C C . TYR A 1 72 ? -7.668 -7.875 -16.152 1.00 89.00 72 TYR A C 1
ATOM 561 O O . TYR A 1 72 ? -8.788 -8.306 -16.411 1.00 89.00 72 TYR A O 1
ATOM 569 N N . MET A 1 73 ? -7.283 -6.659 -16.542 1.00 90.19 73 MET A N 1
ATOM 570 C CA . MET A 1 73 ? -8.166 -5.784 -17.328 1.00 90.19 73 MET A CA 1
ATOM 571 C C . MET A 1 73 ? -8.594 -6.405 -18.662 1.00 90.19 73 MET A C 1
ATOM 573 O O . MET A 1 73 ? -9.644 -6.036 -19.190 1.00 90.19 73 MET A O 1
ATOM 577 N N . PHE A 1 74 ? -7.790 -7.330 -19.195 1.00 85.19 74 PHE A N 1
ATOM 578 C CA . PHE A 1 74 ? -8.069 -8.055 -20.432 1.00 85.19 74 PHE A CA 1
ATOM 579 C C . PHE A 1 74 ? -8.732 -9.412 -20.243 1.00 85.19 74 PHE A C 1
ATOM 581 O O . PHE A 1 74 ? -9.483 -9.840 -21.117 1.00 85.19 74 PHE A O 1
ATOM 588 N N . GLU A 1 75 ? -8.411 -10.109 -19.158 1.00 87.31 75 GLU A N 1
ATOM 589 C CA . GLU A 1 75 ? -8.971 -11.432 -18.873 1.00 87.31 75 GLU A CA 1
ATOM 590 C C . GLU A 1 75 ? -10.377 -11.348 -18.267 1.00 87.31 75 GLU A C 1
ATOM 592 O O . GLU A 1 75 ? -11.174 -12.274 -18.417 1.00 87.31 75 GLU A O 1
ATOM 597 N N . MET A 1 76 ? -10.705 -10.233 -17.612 1.00 90.50 76 MET A N 1
ATOM 598 C CA . MET A 1 76 ? -11.987 -10.038 -16.940 1.00 90.50 76 MET A CA 1
ATOM 599 C C . MET A 1 76 ? -13.058 -9.508 -17.898 1.00 90.50 76 MET A C 1
ATOM 601 O O . MET A 1 76 ? -12.807 -8.672 -18.765 1.00 90.50 76 MET A O 1
ATOM 605 N N . GLY A 1 77 ? -14.301 -9.955 -17.700 1.00 91.75 77 GLY A N 1
ATOM 606 C CA . GLY A 1 77 ? -15.436 -9.541 -18.531 1.00 91.75 77 GLY A CA 1
ATOM 607 C C . GLY A 1 77 ? -15.921 -8.117 -18.246 1.00 91.75 77 GLY A C 1
ATOM 608 O O . GLY A 1 77 ? -16.634 -7.533 -19.064 1.00 91.75 77 GLY A O 1
ATOM 609 N N . GLY A 1 78 ? -15.543 -7.551 -17.098 1.00 95.19 78 GLY A N 1
ATOM 610 C CA . GLY A 1 78 ? -15.977 -6.235 -16.648 1.00 95.19 78 GLY A CA 1
ATOM 611 C C . GLY A 1 78 ? -15.047 -5.611 -15.608 1.00 95.19 78 GLY A C 1
ATOM 612 O O . GLY A 1 78 ? -14.186 -6.284 -15.043 1.00 95.19 78 GLY A O 1
ATOM 613 N N . PHE A 1 79 ? -15.281 -4.330 -15.329 1.00 96.75 79 PHE A N 1
ATOM 614 C CA . PHE A 1 79 ? -14.604 -3.539 -14.305 1.00 96.75 79 PHE A CA 1
ATOM 615 C C . PHE A 1 79 ? -15.621 -2.862 -13.379 1.00 96.75 79 PHE A C 1
ATOM 617 O O . PHE A 1 79 ? -16.519 -2.152 -13.833 1.00 96.75 79 PHE A O 1
ATOM 624 N N . VAL A 1 80 ? -15.470 -3.058 -12.078 1.00 97.81 80 VAL A N 1
ATOM 625 C CA . VAL A 1 80 ? -16.237 -2.384 -11.029 1.00 97.81 80 VAL A CA 1
ATOM 626 C C . VAL A 1 80 ? -15.252 -1.599 -10.186 1.00 97.81 80 VAL A C 1
ATOM 628 O O . VAL A 1 80 ? -14.232 -2.148 -9.777 1.00 97.81 80 VAL A O 1
ATOM 631 N N . SER A 1 81 ? -15.561 -0.336 -9.902 1.00 97.94 81 SER A N 1
ATOM 632 C CA . SER A 1 81 ? -14.766 0.460 -8.968 1.00 97.94 81 SER A CA 1
ATOM 633 C C . SER A 1 81 ? -15.648 1.179 -7.959 1.00 97.94 81 SER A C 1
ATOM 635 O O . SER A 1 81 ? -16.620 1.832 -8.350 1.00 97.94 81 SER A O 1
ATOM 637 N N . ILE A 1 82 ? -15.297 1.051 -6.676 1.00 97.94 82 ILE A N 1
ATOM 638 C CA . ILE A 1 82 ? -15.883 1.823 -5.573 1.00 97.94 82 ILE A CA 1
ATOM 639 C C . ILE A 1 82 ? -14.857 2.862 -5.153 1.00 97.94 82 ILE A C 1
ATOM 641 O O . ILE A 1 82 ? -13.757 2.526 -4.712 1.00 97.94 82 ILE A O 1
ATOM 645 N N . ILE A 1 83 ? -15.218 4.131 -5.311 1.00 97.88 83 ILE A N 1
ATOM 646 C CA . ILE A 1 83 ? -14.304 5.263 -5.192 1.00 97.88 83 ILE A CA 1
ATOM 647 C C . ILE A 1 83 ? -14.751 6.137 -4.013 1.00 97.88 83 ILE A C 1
ATOM 649 O O . ILE A 1 83 ? -15.454 7.132 -4.211 1.00 97.88 83 ILE A O 1
ATOM 653 N N . PRO A 1 84 ? -14.394 5.757 -2.772 1.00 96.38 84 PRO A N 1
ATOM 654 C CA . PRO A 1 84 ? -14.667 6.570 -1.597 1.00 96.38 84 PRO A CA 1
ATOM 655 C C . PRO A 1 84 ? -13.794 7.830 -1.596 1.00 96.38 84 PRO A C 1
ATOM 657 O O . PRO A 1 84 ? -12.654 7.824 -2.078 1.00 96.38 84 PRO A O 1
ATOM 660 N N . ARG A 1 85 ? -14.326 8.913 -1.022 1.00 94.94 85 ARG A N 1
ATOM 661 C CA . ARG A 1 85 ? -13.555 10.135 -0.768 1.00 94.94 85 ARG A CA 1
ATOM 662 C C . ARG A 1 85 ? -12.472 9.881 0.284 1.00 94.94 85 ARG A C 1
ATOM 664 O O . ARG A 1 85 ? -12.668 9.135 1.237 1.00 94.94 85 ARG A O 1
ATOM 671 N N . ARG A 1 86 ? -11.345 10.564 0.133 1.00 89.62 86 ARG A N 1
ATOM 672 C CA . ARG A 1 86 ? -10.255 10.681 1.106 1.00 89.62 86 ARG A CA 1
ATOM 673 C C . ARG A 1 86 ? -10.079 12.145 1.459 1.00 89.62 86 ARG A C 1
ATOM 675 O O . ARG A 1 86 ? -10.332 12.999 0.618 1.00 89.62 86 ARG A O 1
ATOM 682 N N . VAL A 1 87 ? -9.619 12.422 2.670 1.00 81.06 87 VAL A N 1
ATOM 683 C CA . VAL A 1 87 ? -9.283 13.777 3.111 1.00 81.06 87 VAL A CA 1
ATOM 684 C C . VAL A 1 87 ? -7.773 13.837 3.285 1.00 81.06 87 VAL A C 1
ATOM 686 O O . VAL A 1 87 ? -7.200 13.021 4.003 1.00 81.06 87 VAL A O 1
ATOM 689 N N . THR A 1 88 ? -7.111 14.742 2.576 1.00 76.44 88 THR A N 1
ATOM 690 C CA . THR A 1 88 ? -5.672 14.986 2.726 1.00 76.44 88 THR A CA 1
ATOM 691 C C . THR A 1 88 ? -5.382 15.782 4.002 1.00 76.44 88 THR A C 1
ATOM 693 O O . THR A 1 88 ? -6.282 16.331 4.636 1.00 76.44 88 THR A O 1
ATOM 696 N N . ALA A 1 89 ? -4.106 15.886 4.387 1.00 65.69 89 ALA A N 1
ATOM 697 C CA . ALA A 1 89 ? -3.694 16.589 5.608 1.00 65.69 89 ALA A CA 1
ATOM 698 C C . ALA A 1 89 ? -4.050 18.095 5.631 1.00 65.69 89 ALA A C 1
ATOM 700 O O . ALA A 1 89 ? -4.107 18.694 6.705 1.00 65.69 89 ALA A O 1
ATOM 701 N N . ASP A 1 90 ? -4.268 18.705 4.465 1.00 75.62 90 ASP A N 1
ATOM 702 C CA . ASP A 1 90 ? -4.744 20.080 4.264 1.00 75.62 90 ASP A CA 1
ATOM 703 C C . ASP A 1 90 ? -6.276 20.182 4.122 1.00 75.62 90 ASP A C 1
ATOM 705 O O . ASP A 1 90 ? -6.807 21.267 3.896 1.00 75.62 90 ASP A O 1
ATOM 709 N N . GLY A 1 91 ? -7.002 19.074 4.297 1.00 77.19 91 GLY A N 1
ATOM 710 C CA . GLY A 1 91 ? -8.463 19.033 4.271 1.00 77.19 91 GLY A CA 1
ATOM 711 C C . GLY A 1 91 ? -9.078 18.939 2.874 1.00 77.19 91 GLY A C 1
ATOM 712 O O . GLY A 1 91 ? -10.302 18.996 2.756 1.00 77.19 91 GLY A O 1
ATOM 713 N N . LEU A 1 92 ? -8.271 18.793 1.816 1.00 84.19 92 LEU A N 1
ATOM 714 C CA . LEU A 1 92 ? -8.785 18.625 0.458 1.00 84.19 92 LEU A CA 1
ATOM 715 C C . LEU A 1 92 ? -9.353 17.215 0.266 1.00 84.19 92 LEU A C 1
ATOM 717 O O . LEU A 1 92 ? -8.783 16.216 0.710 1.00 84.19 92 LEU A O 1
ATOM 721 N N . LEU A 1 93 ? -10.488 17.125 -0.428 1.00 91.62 93 LEU A N 1
ATOM 722 C CA . LEU A 1 93 ? -11.025 15.834 -0.844 1.00 91.62 93 LEU A CA 1
ATOM 723 C C . LEU A 1 93 ? -10.196 15.282 -2.004 1.00 91.62 93 LEU A C 1
ATOM 725 O O . LEU A 1 93 ? -9.879 16.011 -2.935 1.00 91.62 93 LEU A O 1
ATOM 729 N N . THR A 1 94 ? -9.873 13.996 -1.967 1.00 93.62 94 THR A N 1
ATOM 730 C CA . THR A 1 94 ? -9.169 13.268 -3.030 1.00 93.62 94 THR A CA 1
ATOM 731 C C . THR A 1 94 ? -9.618 11.804 -3.059 1.00 93.62 94 THR A C 1
ATOM 733 O O . THR A 1 94 ? -10.528 11.410 -2.333 1.00 93.62 94 THR A O 1
ATOM 736 N N . TYR A 1 95 ? -8.991 10.969 -3.881 1.00 94.50 95 TYR A N 1
ATOM 737 C CA . TYR A 1 95 ? -9.189 9.522 -3.905 1.00 94.50 95 TYR A CA 1
ATOM 738 C C . TYR A 1 95 ? -7.867 8.794 -4.143 1.00 94.50 95 TYR A C 1
ATOM 740 O O . TYR A 1 95 ? -6.810 9.404 -4.296 1.00 94.50 95 TYR A O 1
ATOM 748 N N . SER A 1 96 ? -7.895 7.462 -4.093 1.00 91.50 96 SER A N 1
ATOM 749 C CA . SER A 1 96 ? -6.680 6.663 -4.252 1.00 91.50 96 SER A CA 1
ATOM 750 C C . SER A 1 96 ? -6.035 6.892 -5.628 1.00 91.50 96 SER A C 1
ATOM 752 O O . SER A 1 96 ? -6.697 6.631 -6.638 1.00 91.50 96 SER A O 1
ATOM 754 N N . PRO A 1 97 ? -4.742 7.264 -5.711 1.00 90.31 97 PRO A N 1
ATOM 755 C CA . PRO A 1 97 ? -4.051 7.367 -6.998 1.00 90.31 97 PRO A CA 1
ATOM 756 C C . PRO A 1 97 ? -3.964 6.011 -7.720 1.00 90.31 97 PRO A C 1
ATOM 758 O O . PRO A 1 97 ? -3.948 5.961 -8.949 1.00 90.31 97 PRO A O 1
ATOM 761 N N . TYR A 1 98 ? -3.981 4.903 -6.973 1.00 92.19 98 TYR A N 1
ATOM 762 C CA . TYR A 1 98 ? -4.053 3.550 -7.530 1.00 92.19 98 TYR A CA 1
ATOM 763 C C . TYR A 1 98 ? -5.384 3.299 -8.255 1.00 92.19 98 TYR A C 1
ATOM 765 O O . TYR A 1 98 ? -5.377 2.837 -9.393 1.00 92.19 98 TYR A O 1
ATOM 773 N N . ILE A 1 99 ? -6.513 3.713 -7.663 1.00 94.50 99 ILE A N 1
ATOM 774 C CA . ILE A 1 99 ? -7.839 3.618 -8.302 1.00 94.50 99 ILE A CA 1
ATOM 775 C C . ILE A 1 99 ? -7.891 4.494 -9.558 1.00 94.50 99 ILE A C 1
ATOM 777 O O . ILE A 1 99 ? -8.398 4.065 -10.594 1.00 94.50 99 ILE A O 1
ATOM 781 N N . ALA A 1 100 ? -7.320 5.705 -9.509 1.00 93.69 100 ALA A N 1
ATOM 782 C CA . ALA A 1 100 ? -7.213 6.566 -10.689 1.00 93.69 100 ALA A CA 1
ATOM 783 C C . ALA A 1 100 ? -6.484 5.849 -11.836 1.00 93.69 100 ALA A C 1
ATOM 785 O O . ALA A 1 100 ? -6.921 5.876 -12.991 1.00 93.69 100 ALA A O 1
ATOM 786 N N . ARG A 1 101 ? -5.394 5.147 -11.511 1.00 93.75 101 ARG A N 1
ATOM 787 C CA . ARG A 1 101 ? -4.619 4.381 -12.483 1.00 93.75 101 ARG A CA 1
ATOM 788 C C . ARG A 1 101 ? -5.408 3.202 -13.047 1.00 93.75 101 ARG A C 1
ATOM 790 O O . ARG A 1 101 ? -5.425 3.032 -14.263 1.00 93.75 101 ARG A O 1
ATOM 797 N N . GLU A 1 102 ? -6.104 2.441 -12.211 1.00 95.19 102 GLU A N 1
ATOM 798 C CA . GLU A 1 102 ? -6.982 1.344 -12.639 1.00 95.19 102 GLU A CA 1
ATOM 799 C C . GLU A 1 102 ? -8.108 1.823 -13.555 1.00 95.19 102 GLU A C 1
ATOM 801 O O . GLU A 1 102 ? -8.371 1.204 -14.583 1.00 95.19 102 GLU A O 1
ATOM 806 N N . LEU A 1 103 ? -8.714 2.973 -13.251 1.00 94.69 103 LEU A N 1
ATOM 807 C CA . LEU A 1 103 ? -9.733 3.588 -14.096 1.00 94.69 103 LEU A CA 1
ATOM 808 C C . LEU A 1 103 ? -9.179 3.959 -15.480 1.00 94.69 103 LEU A C 1
ATOM 810 O O . LEU A 1 103 ? -9.843 3.743 -16.497 1.00 94.69 103 LEU A O 1
ATOM 814 N N . MET A 1 104 ? -7.956 4.496 -15.548 1.00 93.25 104 MET A N 1
ATOM 815 C CA . MET A 1 104 ? -7.290 4.745 -16.831 1.00 93.25 104 MET A CA 1
ATOM 816 C C . MET A 1 104 ? -7.054 3.444 -17.608 1.00 93.25 104 MET A C 1
ATOM 818 O O . MET A 1 104 ? -7.278 3.414 -18.821 1.00 93.25 104 MET A O 1
ATOM 822 N N . LEU A 1 105 ? -6.636 2.371 -16.926 1.00 93.31 105 LEU A N 1
ATOM 823 C CA . LEU A 1 105 ? -6.440 1.056 -17.542 1.00 93.31 105 LEU A CA 1
ATOM 824 C C . LEU A 1 105 ? -7.759 0.489 -18.084 1.00 93.31 105 LEU A C 1
ATOM 826 O O . LEU A 1 105 ? -7.792 0.054 -19.233 1.00 93.31 105 LEU A O 1
ATOM 830 N N . ALA A 1 106 ? -8.849 0.564 -17.317 1.00 93.56 106 ALA A N 1
ATOM 831 C CA . ALA A 1 106 ? -10.171 0.092 -17.730 1.00 93.56 106 ALA A CA 1
ATOM 832 C C . ALA A 1 106 ? -10.688 0.841 -18.971 1.00 93.56 106 ALA A C 1
ATOM 834 O O . ALA A 1 106 ? -11.132 0.224 -19.945 1.00 93.56 106 ALA A O 1
ATOM 835 N N . ARG A 1 107 ? -10.539 2.176 -18.994 1.00 91.69 107 ARG A N 1
ATOM 836 C CA . ARG A 1 107 ? -10.870 3.017 -20.160 1.00 91.69 107 ARG A CA 1
ATOM 837 C C . ARG A 1 107 ? -10.083 2.606 -21.398 1.00 91.69 107 ARG A C 1
ATOM 839 O O . ARG A 1 107 ? -10.651 2.482 -22.482 1.00 91.69 107 ARG A O 1
ATOM 846 N N . ARG A 1 108 ? -8.779 2.380 -21.233 1.00 90.44 108 ARG A N 1
ATOM 847 C CA . ARG A 1 108 ? -7.870 1.972 -22.308 1.00 90.44 108 ARG A CA 1
ATOM 848 C C . ARG A 1 108 ? -8.205 0.579 -22.843 1.00 90.44 108 ARG A C 1
ATOM 850 O O . ARG A 1 108 ? -8.251 0.390 -24.057 1.00 90.44 108 ARG A O 1
ATOM 857 N N . ALA A 1 109 ? -8.503 -0.367 -21.956 1.00 90.75 109 ALA A N 1
ATOM 858 C CA . ALA A 1 109 ? -8.929 -1.719 -22.313 1.00 90.75 109 ALA A CA 1
ATOM 859 C C . ALA A 1 109 ? -10.317 -1.748 -22.983 1.00 90.75 109 ALA A C 1
ATOM 861 O O . ALA A 1 109 ? -10.636 -2.704 -23.693 1.00 90.75 109 ALA A O 1
ATOM 862 N N . ARG A 1 110 ? -11.105 -0.669 -22.829 1.00 90.88 110 ARG A N 1
ATOM 863 C CA . ARG A 1 110 ? -12.515 -0.561 -23.244 1.00 90.88 110 ARG A CA 1
ATOM 864 C C . ARG A 1 110 ? -13.388 -1.627 -22.579 1.00 90.88 110 ARG A C 1
ATOM 866 O O . ARG A 1 110 ? -14.383 -2.072 -23.150 1.00 90.88 110 ARG A O 1
ATOM 873 N N . THR A 1 111 ? -13.004 -2.035 -21.376 1.00 91.50 111 THR A N 1
ATOM 874 C CA . THR A 1 111 ? -13.722 -3.035 -20.593 1.00 91.50 111 THR A CA 1
ATOM 875 C C . THR A 1 111 ? -15.068 -2.447 -20.158 1.00 91.50 111 THR A C 1
ATOM 877 O O . THR A 1 111 ? -15.120 -1.284 -19.740 1.00 91.50 111 THR A O 1
ATOM 880 N N . PRO A 1 112 ? -16.188 -3.189 -20.262 1.00 95.19 112 PRO A N 1
ATOM 881 C CA . PRO A 1 112 ? -17.451 -2.754 -19.687 1.00 95.19 112 PRO A CA 1
ATOM 882 C C . PRO A 1 112 ? -17.242 -2.380 -18.222 1.00 95.19 112 PRO A C 1
ATOM 884 O O . PRO A 1 112 ? -16.776 -3.201 -17.439 1.00 95.19 112 PRO A O 1
ATOM 887 N N . GLN A 1 113 ? -17.589 -1.149 -17.856 1.00 96.31 113 GLN A N 1
ATOM 888 C CA . GLN A 1 113 ? -17.340 -0.636 -16.514 1.00 96.31 113 GLN A CA 1
ATOM 889 C C . GLN A 1 113 ? -18.587 -0.061 -15.850 1.00 96.31 113 GLN A C 1
ATOM 891 O O . GLN A 1 113 ? -19.447 0.503 -16.533 1.00 96.31 113 GLN A O 1
ATOM 896 N N . ILE A 1 114 ? -18.622 -0.155 -14.524 1.00 98.00 114 ILE A N 1
ATOM 897 C CA . ILE A 1 114 ? -19.548 0.544 -13.631 1.00 98.00 114 ILE A CA 1
ATOM 898 C C . ILE A 1 114 ? -18.739 1.167 -12.488 1.00 98.00 114 ILE A C 1
ATOM 900 O O . ILE A 1 114 ? -17.857 0.525 -11.919 1.00 98.00 114 ILE A O 1
ATOM 904 N N . LEU A 1 115 ? -18.993 2.444 -12.199 1.00 98.50 115 LEU A N 1
ATOM 905 C CA . LEU A 1 115 ? -18.242 3.208 -11.202 1.00 98.50 115 LEU A CA 1
ATOM 906 C C . LEU A 1 115 ? -19.212 3.776 -10.176 1.00 98.50 115 LEU A C 1
ATOM 908 O O . LEU A 1 115 ? -20.116 4.525 -10.554 1.00 98.50 115 LEU A O 1
ATOM 912 N N . PHE A 1 116 ? -18.975 3.465 -8.909 1.00 98.50 116 PHE A N 1
ATOM 913 C CA . PHE A 1 116 ? -19.646 4.089 -7.779 1.00 98.50 116 PHE A CA 1
ATOM 914 C C . PHE A 1 116 ? -18.670 5.062 -7.134 1.00 98.50 116 PHE A C 1
ATOM 916 O O . PHE A 1 116 ? -17.574 4.670 -6.738 1.00 98.50 116 PHE A O 1
ATOM 923 N N . VAL A 1 117 ? -19.036 6.336 -7.067 1.00 98.56 117 VAL A N 1
ATOM 924 C CA . VAL A 1 117 ? -18.155 7.420 -6.621 1.00 98.56 117 VAL A CA 1
ATOM 925 C C . VAL A 1 117 ? -18.824 8.154 -5.475 1.00 98.56 117 VAL A C 1
ATOM 927 O O . VAL A 1 117 ? -20.018 8.422 -5.548 1.00 98.56 117 VAL A O 1
ATOM 930 N N . ASP A 1 118 ? -18.078 8.489 -4.426 1.00 98.38 118 ASP A N 1
ATOM 931 C CA . ASP A 1 118 ? -18.608 9.346 -3.365 1.00 98.38 118 ASP A CA 1
ATOM 932 C C . ASP A 1 118 ? -19.161 10.652 -3.967 1.00 98.38 118 ASP A C 1
ATOM 934 O O . ASP A 1 118 ? -18.517 11.274 -4.814 1.00 98.38 118 ASP A O 1
ATOM 938 N N . ASP A 1 119 ? -20.365 11.053 -3.562 1.00 98.19 119 ASP A N 1
ATOM 939 C CA . ASP A 1 119 ? -21.093 12.180 -4.157 1.00 98.19 119 ASP A CA 1
ATOM 940 C C . ASP A 1 119 ? -20.311 13.506 -4.113 1.00 98.19 119 ASP A C 1
ATOM 942 O O . ASP A 1 119 ? -20.277 14.261 -5.094 1.00 98.19 119 ASP A O 1
ATOM 946 N N . GLN A 1 120 ? -19.603 13.768 -3.011 1.00 97.50 120 GLN A N 1
ATOM 947 C CA . GLN A 1 120 ? -18.816 14.993 -2.872 1.00 97.50 120 GLN A CA 1
ATOM 948 C C . GLN A 1 120 ? -17.616 14.970 -3.810 1.00 97.50 120 GLN A C 1
ATOM 950 O O . GLN A 1 120 ? -17.321 15.962 -4.483 1.00 97.50 120 GLN A O 1
ATOM 955 N N . LEU A 1 121 ? -16.957 13.813 -3.898 1.00 97.06 121 LEU A N 1
ATOM 956 C CA . LEU A 1 121 ? -15.845 13.610 -4.813 1.00 97.06 121 LEU A CA 1
ATOM 957 C C . LEU A 1 121 ? -16.294 13.741 -6.274 1.00 97.06 121 LEU A C 1
ATOM 959 O O . LEU A 1 121 ? -15.630 14.407 -7.067 1.00 97.06 121 LEU A O 1
ATOM 963 N N . LEU A 1 122 ? -17.433 13.145 -6.629 1.00 97.81 122 LEU A N 1
ATOM 964 C CA . LEU A 1 122 ? -17.987 13.200 -7.978 1.00 97.81 122 LEU A CA 1
ATOM 965 C C . LEU A 1 122 ? -18.352 14.627 -8.388 1.00 97.81 122 LEU A C 1
ATOM 967 O O . LEU A 1 122 ? -18.151 15.000 -9.545 1.00 97.81 122 LEU A O 1
ATOM 971 N N . THR A 1 123 ? -18.870 15.413 -7.446 1.00 97.69 123 THR A N 1
ATOM 972 C CA . THR A 1 123 ? -19.188 16.829 -7.644 1.00 97.69 123 THR A CA 1
ATOM 973 C C . THR A 1 123 ? -17.920 17.649 -7.878 1.00 97.69 123 THR A C 1
ATOM 975 O O . THR A 1 123 ? -17.855 18.418 -8.837 1.00 97.69 123 THR A O 1
ATOM 978 N N . GLN A 1 124 ? -16.890 17.452 -7.051 1.00 97.19 124 GLN A N 1
ATOM 979 C CA . GLN A 1 124 ? -15.629 18.192 -7.141 1.00 97.19 124 GLN A CA 1
ATOM 980 C C . GLN A 1 124 ? -14.811 17.831 -8.393 1.00 97.19 124 GLN A C 1
ATOM 982 O O . GLN A 1 124 ? -14.264 18.716 -9.048 1.00 97.19 124 GLN A O 1
ATOM 987 N N . TYR A 1 125 ? -14.757 16.548 -8.758 1.00 96.06 125 TYR A N 1
ATOM 988 C CA . TYR A 1 125 ? -13.903 16.017 -9.828 1.00 96.06 125 TYR A CA 1
ATOM 989 C C . TYR A 1 125 ? -14.702 15.512 -11.030 1.00 96.06 125 TYR A C 1
ATOM 991 O O . TYR A 1 125 ? -14.326 14.540 -11.687 1.00 96.06 125 TYR A O 1
ATOM 999 N N . ARG A 1 126 ? -15.827 16.160 -11.357 1.00 96.69 126 ARG A N 1
ATOM 1000 C CA . ARG A 1 126 ? -16.766 15.630 -12.356 1.00 96.69 126 ARG A CA 1
ATOM 1001 C C . ARG A 1 126 ? -16.137 15.333 -13.720 1.00 96.69 126 ARG A C 1
ATOM 1003 O O . ARG A 1 126 ? -16.527 14.364 -14.363 1.00 96.69 126 ARG A O 1
ATOM 1010 N N . LEU A 1 127 ? -15.170 16.145 -14.150 1.00 95.44 127 LEU A N 1
ATOM 1011 C CA . LEU A 1 127 ? -14.473 15.983 -15.433 1.00 95.44 127 LEU A CA 1
ATOM 1012 C C . LEU A 1 127 ? -13.543 14.760 -15.472 1.00 95.44 127 LEU A C 1
ATOM 1014 O O . LEU A 1 127 ? -13.216 14.279 -16.555 1.00 95.44 127 LEU A O 1
ATOM 1018 N N . GLU A 1 128 ? -13.131 14.238 -14.316 1.00 94.44 128 GLU A N 1
ATOM 1019 C CA . GLU A 1 128 ? -12.278 13.051 -14.238 1.00 94.44 128 GLU A CA 1
ATOM 1020 C C . GLU A 1 128 ? -13.072 11.753 -14.390 1.00 94.44 128 GLU A C 1
ATOM 1022 O O . GLU A 1 128 ? -12.501 10.728 -14.772 1.00 94.44 128 GLU A O 1
ATOM 1027 N N . PHE A 1 129 ? -14.389 11.784 -14.163 1.00 96.31 129 PHE A N 1
ATOM 1028 C CA . PHE A 1 129 ? -15.281 10.626 -14.195 1.00 96.31 129 PHE A CA 1
ATOM 1029 C C . PHE A 1 129 ? -16.164 10.612 -15.456 1.00 96.31 129 PHE A C 1
ATOM 1031 O O . PHE A 1 129 ? -16.520 11.660 -15.990 1.00 96.31 129 PHE A O 1
ATOM 1038 N N . PRO A 1 130 ? -16.536 9.426 -15.980 1.00 95.31 130 PRO A N 1
ATOM 1039 C CA . PRO A 1 130 ? -17.485 9.357 -17.084 1.00 95.31 130 PRO A CA 1
ATOM 1040 C C . PRO A 1 130 ? -18.862 9.859 -16.637 1.00 95.31 130 PRO A C 1
ATOM 1042 O O . PRO A 1 130 ? -19.221 9.788 -15.460 1.00 95.31 130 PRO A O 1
ATOM 1045 N N . THR A 1 131 ? -19.685 10.286 -17.596 1.00 96.62 131 THR A N 1
ATOM 1046 C CA . THR A 1 131 ? -21.039 10.766 -17.292 1.00 96.62 131 THR A CA 1
ATOM 1047 C C . THR A 1 131 ? -21.915 9.707 -16.615 1.00 96.62 131 THR A C 1
ATOM 1049 O O . THR A 1 131 ? -22.804 10.057 -15.843 1.00 96.62 131 THR A O 1
ATOM 1052 N N . SER A 1 132 ? -21.611 8.429 -16.847 1.00 96.38 132 SER A N 1
ATOM 1053 C CA . SER A 1 132 ? -22.271 7.263 -16.259 1.00 96.38 132 SER A CA 1
ATOM 1054 C C . SER A 1 132 ? -21.795 6.892 -14.847 1.00 96.38 132 SER A C 1
ATOM 1056 O O . SER A 1 132 ? -22.182 5.840 -14.354 1.00 96.38 132 SER A O 1
ATOM 1058 N N . ALA A 1 133 ? -20.902 7.663 -14.217 1.00 98.06 133 ALA A N 1
ATOM 1059 C CA . ALA A 1 133 ? -20.512 7.413 -12.829 1.00 98.06 133 ALA A CA 1
ATOM 1060 C C . ALA A 1 133 ? -21.691 7.673 -11.878 1.00 98.06 133 ALA A C 1
ATOM 1062 O O . ALA A 1 133 ? -22.381 8.689 -12.009 1.00 98.06 133 ALA A O 1
ATOM 1063 N N . ILE A 1 134 ? -21.895 6.755 -10.935 1.00 98.50 134 ILE A N 1
ATOM 1064 C CA . ILE A 1 134 ? -23.051 6.706 -10.039 1.00 98.50 134 ILE A CA 1
ATOM 1065 C C . ILE A 1 134 ? -22.619 7.238 -8.667 1.00 98.50 134 ILE A C 1
ATOM 1067 O O . ILE A 1 134 ? -21.674 6.693 -8.095 1.00 98.50 134 ILE A O 1
ATOM 1071 N N . PRO A 1 135 ? -23.249 8.303 -8.144 1.00 98.12 135 PRO A N 1
ATOM 1072 C CA . PRO A 1 135 ? -22.930 8.808 -6.818 1.00 98.12 135 PRO A CA 1
ATOM 1073 C C . PRO A 1 135 ? -23.389 7.827 -5.733 1.00 98.12 135 PRO A C 1
ATOM 1075 O O . PRO A 1 135 ? -24.405 7.155 -5.901 1.00 98.12 135 PRO A O 1
ATOM 1078 N N . PHE A 1 136 ? -22.684 7.802 -4.606 1.00 98.19 136 PHE A N 1
ATOM 1079 C CA . PHE A 1 136 ? -23.162 7.222 -3.350 1.00 98.19 136 PHE A CA 1
ATOM 1080 C C . PHE A 1 136 ? -22.770 8.109 -2.161 1.00 98.19 136 PHE A C 1
ATOM 1082 O O . PHE A 1 136 ? -21.839 8.912 -2.245 1.00 98.19 136 PHE A O 1
ATOM 1089 N N . PHE A 1 137 ? -23.450 7.933 -1.028 1.00 97.06 137 PHE A N 1
ATOM 1090 C CA . PHE A 1 137 ? -23.127 8.621 0.224 1.00 97.06 137 PHE A CA 1
ATOM 1091 C C . PHE A 1 137 ? -22.340 7.693 1.151 1.00 97.06 137 PHE A C 1
ATOM 1093 O O . PHE A 1 137 ? -22.878 6.690 1.611 1.00 97.06 137 PHE A O 1
ATOM 1100 N N . LEU A 1 138 ? -21.080 8.021 1.465 1.00 92.75 138 LEU A N 1
ATOM 1101 C CA . LEU A 1 138 ? -20.181 7.136 2.225 1.00 92.75 138 LEU A CA 1
ATOM 1102 C C . LEU A 1 138 ? -20.745 6.644 3.570 1.00 92.75 138 LEU A C 1
ATOM 1104 O O . LEU A 1 138 ? -20.499 5.505 3.954 1.00 92.75 138 LEU A O 1
ATOM 1108 N N . HIS A 1 139 ? -21.499 7.488 4.279 1.00 91.75 139 HIS A N 1
ATOM 1109 C CA . HIS A 1 139 ? -22.032 7.172 5.612 1.00 91.75 139 HIS A CA 1
ATOM 1110 C C . HIS A 1 139 ? -23.452 6.590 5.604 1.00 91.75 139 HIS A C 1
ATOM 1112 O O . HIS A 1 139 ? -23.937 6.208 6.663 1.00 91.75 139 HIS A O 1
ATOM 1118 N N . ALA A 1 140 ? -24.116 6.564 4.447 1.00 95.25 140 ALA A N 1
ATOM 1119 C CA . ALA A 1 140 ? -25.477 6.051 4.296 1.00 95.25 140 ALA A CA 1
ATOM 1120 C C . ALA A 1 140 ? -25.721 5.577 2.847 1.00 95.25 140 ALA A C 1
ATOM 1122 O O . ALA A 1 140 ? -26.583 6.125 2.144 1.00 95.25 140 ALA A O 1
ATOM 1123 N N . PRO A 1 141 ? -24.924 4.616 2.339 1.00 95.50 141 PRO A N 1
ATOM 1124 C CA . PRO A 1 141 ? -24.995 4.184 0.942 1.00 95.50 141 PRO A CA 1
ATOM 1125 C C . PRO A 1 141 ? -26.315 3.481 0.589 1.00 95.50 141 PRO A C 1
ATOM 1127 O O . PRO A 1 141 ? -26.667 3.362 -0.586 1.00 95.50 141 PRO A O 1
ATOM 1130 N N . GLU A 1 142 ? -27.067 3.018 1.584 1.00 96.81 142 GLU A N 1
ATOM 1131 C CA . GLU A 1 142 ? -28.386 2.402 1.448 1.00 96.81 142 GLU A CA 1
ATOM 1132 C C . GLU A 1 142 ? -29.482 3.383 1.015 1.00 96.81 142 GLU A C 1
ATOM 1134 O O . GLU A 1 142 ? -30.511 2.953 0.496 1.00 96.81 142 GLU A O 1
ATOM 1139 N N . THR A 1 143 ? -29.266 4.695 1.166 1.00 96.69 143 THR A N 1
ATOM 1140 C CA . THR A 1 143 ? -30.238 5.713 0.722 1.00 96.69 143 THR A CA 1
ATOM 1141 C C . THR A 1 143 ? -30.466 5.678 -0.792 1.00 96.69 143 THR A C 1
ATOM 1143 O O . THR A 1 143 ? -31.566 5.965 -1.258 1.00 96.69 143 THR A O 1
ATOM 1146 N N . GLU A 1 144 ? -29.467 5.217 -1.548 1.00 96.88 144 GLU A N 1
ATOM 1147 C CA . GLU A 1 144 ? -29.497 5.059 -3.006 1.00 96.88 144 GLU A CA 1
ATOM 1148 C C . GLU A 1 144 ? -29.648 3.581 -3.440 1.00 96.88 144 GLU A C 1
ATOM 1150 O O . GLU A 1 144 ? -29.402 3.240 -4.598 1.00 96.88 144 GLU A O 1
ATOM 1155 N N . LEU A 1 145 ? -30.072 2.678 -2.540 1.00 97.56 145 LEU A N 1
ATOM 1156 C CA . LEU A 1 145 ? -30.122 1.226 -2.789 1.00 97.56 145 LEU A CA 1
ATOM 1157 C C . LEU A 1 145 ? -30.854 0.854 -4.086 1.00 97.56 145 LEU A C 1
ATOM 1159 O O . LEU A 1 145 ? -30.326 0.094 -4.898 1.00 97.56 145 LEU A O 1
ATOM 1163 N N . THR A 1 146 ? -32.056 1.397 -4.306 1.00 98.06 146 THR A N 1
ATOM 1164 C CA . THR A 1 146 ? -32.858 1.111 -5.510 1.00 98.06 146 THR A CA 1
ATOM 1165 C C . THR A 1 146 ? -32.089 1.448 -6.785 1.00 98.06 146 THR A C 1
ATOM 1167 O O . THR A 1 146 ? -32.063 0.651 -7.723 1.00 98.06 146 THR A O 1
ATOM 1170 N N . ARG A 1 147 ? -31.414 2.603 -6.796 1.00 98.06 147 ARG A N 1
ATOM 1171 C CA . ARG A 1 147 ? -30.601 3.053 -7.925 1.00 98.06 147 ARG A CA 1
ATOM 1172 C C . ARG A 1 147 ? -29.390 2.148 -8.124 1.00 98.06 147 ARG A C 1
ATOM 1174 O O . ARG A 1 147 ? -29.129 1.730 -9.247 1.00 98.06 147 ARG A O 1
ATOM 1181 N N . HIS A 1 148 ? -28.677 1.793 -7.054 1.00 98.31 148 HIS A N 1
ATOM 1182 C CA . HIS A 1 148 ? -27.532 0.883 -7.142 1.00 98.31 148 HIS A CA 1
ATOM 1183 C C . HIS A 1 148 ? -27.927 -0.478 -7.731 1.00 98.31 148 HIS A C 1
ATOM 1185 O O . HIS A 1 148 ? -27.263 -0.971 -8.641 1.00 98.31 148 HIS A O 1
ATOM 1191 N N . VAL A 1 149 ? -29.038 -1.064 -7.270 1.00 98.31 149 VAL A N 1
ATOM 1192 C CA . VAL A 1 149 ? -29.557 -2.344 -7.781 1.00 98.31 149 VAL A CA 1
ATOM 1193 C C . VAL A 1 149 ? -29.931 -2.250 -9.263 1.00 98.31 149 VAL A C 1
ATOM 1195 O O . VAL A 1 149 ? -29.646 -3.174 -10.037 1.00 98.31 149 VAL A O 1
ATOM 1198 N N . GLU A 1 150 ? -30.549 -1.144 -9.682 1.00 98.31 150 GLU A N 1
ATOM 1199 C CA . GLU A 1 150 ? -30.898 -0.912 -11.083 1.00 98.31 150 GLU A CA 1
ATOM 1200 C C . GLU A 1 150 ? -29.649 -0.843 -11.973 1.00 98.31 150 GLU A C 1
ATOM 1202 O O . GLU A 1 150 ? -29.574 -1.547 -12.985 1.00 98.31 150 GLU A O 1
ATOM 1207 N N . GLU A 1 151 ? -28.647 -0.061 -11.576 1.00 98.44 151 GLU A N 1
ATOM 1208 C CA . GLU A 1 151 ? -27.397 0.120 -12.322 1.00 98.44 151 GLU A CA 1
ATOM 1209 C C . GLU A 1 151 ? -26.581 -1.179 -12.405 1.00 98.44 151 GLU A C 1
ATOM 1211 O O . GLU A 1 151 ? -26.089 -1.547 -13.474 1.00 98.44 151 GLU A O 1
ATOM 1216 N N . ILE A 1 152 ? -26.513 -1.955 -11.317 1.00 98.12 152 ILE A N 1
ATOM 1217 C CA . ILE A 1 152 ? -25.885 -3.287 -11.316 1.00 98.12 152 ILE A CA 1
ATOM 1218 C C . ILE A 1 152 ? -26.629 -4.234 -12.267 1.00 98.12 152 ILE A C 1
ATOM 1220 O O . ILE A 1 152 ? -26.010 -4.985 -13.026 1.00 98.12 152 ILE A O 1
ATOM 1224 N N . SER A 1 153 ? -27.962 -4.174 -12.295 1.00 97.44 153 SER A N 1
ATOM 1225 C CA . SER A 1 153 ? -28.772 -4.974 -13.219 1.00 97.44 153 SER A CA 1
ATOM 1226 C C . SER A 1 153 ? -28.551 -4.571 -14.682 1.00 97.44 153 SER A C 1
ATOM 1228 O O . SER A 1 153 ? -28.490 -5.436 -15.562 1.00 97.44 153 SER A O 1
ATOM 1230 N N . GLN A 1 154 ? -28.408 -3.273 -14.968 1.00 97.12 154 GLN A N 1
ATOM 1231 C CA . GLN A 1 154 ? -28.040 -2.770 -16.296 1.00 97.12 154 GLN A CA 1
ATOM 1232 C C . GLN A 1 154 ? -26.643 -3.250 -16.701 1.00 97.12 154 GLN A C 1
ATOM 1234 O O . GLN A 1 154 ? -26.456 -3.750 -17.815 1.00 97.12 154 GLN A O 1
ATOM 1239 N N . PHE A 1 155 ? -25.683 -3.177 -15.781 1.00 96.94 155 PHE A N 1
ATOM 1240 C CA . PHE A 1 155 ? -24.328 -3.665 -15.990 1.00 96.94 155 PHE A CA 1
ATOM 1241 C C . PHE A 1 155 ? -24.301 -5.169 -16.286 1.00 96.94 155 PHE A C 1
ATOM 1243 O O . PHE A 1 155 ? -23.705 -5.580 -17.281 1.00 96.94 155 PHE A O 1
ATOM 1250 N N . ARG A 1 156 ? -25.046 -5.989 -15.531 1.00 96.12 156 ARG A N 1
ATOM 1251 C CA . ARG A 1 156 ? -25.211 -7.427 -15.807 1.00 96.12 156 ARG A CA 1
ATOM 1252 C C . ARG A 1 156 ? -25.694 -7.692 -17.232 1.00 96.12 156 ARG A C 1
ATOM 1254 O O . ARG A 1 156 ? -25.160 -8.568 -17.910 1.00 96.12 156 ARG A O 1
ATOM 1261 N N . ARG A 1 157 ? -26.706 -6.948 -17.695 1.00 95.31 157 ARG A N 1
ATOM 1262 C CA . ARG A 1 157 ? -27.229 -7.080 -19.066 1.00 95.31 157 ARG A CA 1
ATOM 1263 C C . ARG A 1 157 ? -26.171 -6.725 -20.111 1.00 95.31 157 ARG A C 1
ATOM 1265 O O . ARG A 1 157 ? -26.056 -7.431 -21.107 1.00 95.31 157 ARG A O 1
ATOM 1272 N N . LYS A 1 158 ? -25.373 -5.681 -19.863 1.00 94.38 158 LYS A N 1
ATOM 1273 C CA . LYS A 1 158 ? -24.255 -5.273 -20.729 1.00 94.38 158 LYS A CA 1
ATOM 1274 C C . LYS A 1 158 ? -23.151 -6.333 -20.803 1.00 94.38 158 LYS A C 1
ATOM 1276 O O . LYS A 1 158 ? -22.592 -6.552 -21.873 1.00 94.38 158 LYS A O 1
ATOM 1281 N N . LEU A 1 159 ? -22.847 -7.006 -19.693 1.00 92.56 159 LEU A N 1
ATOM 1282 C CA . LEU A 1 159 ? -21.914 -8.135 -19.695 1.00 92.56 159 LEU A CA 1
ATOM 1283 C C . LEU A 1 159 ? -22.472 -9.310 -20.516 1.00 92.56 159 LEU A C 1
ATOM 1285 O O . LEU A 1 159 ? -21.784 -9.844 -21.383 1.00 92.56 159 LEU A O 1
ATOM 1289 N N . ALA A 1 160 ? -23.748 -9.651 -20.312 1.00 92.19 160 ALA A N 1
ATOM 1290 C CA . ALA A 1 160 ? -24.413 -10.752 -21.010 1.00 92.19 160 ALA A CA 1
ATOM 1291 C C . ALA A 1 160 ? -24.566 -10.522 -22.525 1.00 92.19 160 ALA A C 1
ATOM 1293 O O . ALA A 1 160 ? -24.619 -11.485 -23.286 1.00 92.19 160 ALA A O 1
ATOM 1294 N N . SER A 1 161 ? -24.613 -9.267 -22.983 1.00 91.75 161 SER A N 1
ATOM 1295 C CA . SER A 1 161 ? -24.719 -8.940 -24.409 1.00 91.75 161 SER A CA 1
ATOM 1296 C C . SER A 1 161 ? -23.418 -9.144 -25.193 1.00 91.75 161 SER A C 1
ATOM 1298 O O . SER A 1 161 ? -23.381 -8.828 -26.379 1.00 91.75 161 SER A O 1
ATOM 1300 N N . GLY A 1 162 ? -22.334 -9.594 -24.546 1.00 84.00 162 GLY A N 1
ATOM 1301 C CA . GLY A 1 162 ? -21.027 -9.736 -25.189 1.00 84.00 162 GLY A CA 1
ATOM 1302 C C . GLY A 1 162 ? -20.401 -8.394 -25.574 1.00 84.00 162 GLY A C 1
ATOM 1303 O O . GLY A 1 162 ? -19.607 -8.336 -26.505 1.00 84.00 162 GLY A O 1
ATOM 1304 N N . ALA A 1 163 ? -20.752 -7.303 -24.878 1.00 80.81 163 ALA A N 1
ATOM 1305 C CA . ALA A 1 163 ? -20.143 -5.992 -25.122 1.00 80.81 163 ALA A CA 1
ATOM 1306 C C . ALA A 1 163 ? -18.660 -5.936 -24.708 1.00 80.81 163 ALA A C 1
ATOM 1308 O O . ALA A 1 163 ? -17.972 -4.960 -25.009 1.00 80.81 163 ALA A O 1
ATOM 1309 N N . ALA A 1 164 ? -18.177 -6.953 -23.987 1.00 77.69 164 ALA A N 1
ATOM 1310 C CA . ALA A 1 164 ? -16.777 -7.083 -23.632 1.00 77.69 164 ALA A CA 1
ATOM 1311 C C . ALA A 1 164 ? -15.922 -7.317 -24.882 1.00 77.69 164 ALA A C 1
ATOM 1313 O O . ALA A 1 164 ? -16.281 -8.081 -25.781 1.00 77.69 164 ALA A O 1
ATOM 1314 N N . ARG A 1 165 ? -14.761 -6.661 -24.922 1.00 79.94 165 ARG A N 1
ATOM 1315 C CA . ARG A 1 165 ? -13.733 -6.954 -25.918 1.00 79.94 165 ARG A CA 1
ATOM 1316 C C . ARG A 1 165 ? -13.364 -8.443 -25.811 1.00 79.94 165 ARG A C 1
ATOM 1318 O O . ARG A 1 165 ? -13.260 -8.942 -24.691 1.00 79.94 165 ARG A O 1
ATOM 1325 N N . PRO A 1 166 ? -13.146 -9.157 -26.931 1.00 82.19 166 PRO A N 1
ATOM 1326 C CA . PRO A 1 166 ? -12.619 -10.512 -26.860 1.00 82.19 166 PRO A CA 1
ATOM 1327 C C . PRO A 1 166 ? -11.296 -10.514 -26.091 1.00 82.19 166 PRO A C 1
ATOM 1329 O O . PRO A 1 166 ? -10.477 -9.602 -26.259 1.00 82.19 166 PRO A O 1
ATOM 1332 N N . ALA A 1 167 ? -11.103 -11.544 -25.267 1.00 81.25 167 ALA A N 1
ATOM 1333 C CA . ALA A 1 167 ? -9.857 -11.740 -24.544 1.00 81.25 167 ALA A CA 1
ATOM 1334 C C . ALA A 1 167 ? -8.675 -11.711 -25.523 1.00 81.25 167 ALA A C 1
ATOM 1336 O O . ALA A 1 167 ? -8.759 -12.222 -26.647 1.00 81.25 167 ALA A O 1
ATOM 1337 N N . ARG A 1 168 ? -7.572 -11.089 -25.100 1.00 86.44 168 ARG A N 1
ATOM 1338 C CA . ARG A 1 168 ? -6.337 -11.080 -25.884 1.00 86.44 168 ARG A CA 1
ATOM 1339 C C . ARG A 1 168 ? -5.880 -12.523 -26.090 1.00 86.44 168 ARG A C 1
ATOM 1341 O O . ARG A 1 168 ? -5.778 -13.280 -25.132 1.00 86.44 168 ARG A O 1
ATOM 1348 N N . GLN A 1 169 ? -5.562 -12.882 -27.328 1.00 90.44 169 GLN A N 1
ATOM 1349 C CA . GLN A 1 169 ? -4.916 -14.156 -27.622 1.00 90.44 169 GLN A CA 1
ATOM 1350 C C . GLN A 1 169 ? -3.411 -14.010 -27.395 1.00 90.44 169 GLN A C 1
ATOM 1352 O O . GLN A 1 169 ? -2.779 -13.142 -27.992 1.00 90.44 169 GLN A O 1
ATOM 1357 N N . TYR A 1 170 ? -2.856 -14.839 -26.518 1.00 94.62 170 TYR A N 1
ATOM 1358 C CA . TYR A 1 170 ? -1.426 -14.906 -26.230 1.00 94.62 170 TYR A CA 1
ATOM 1359 C C . TYR A 1 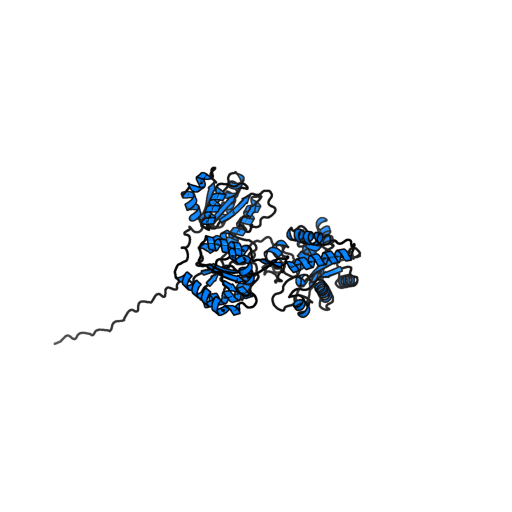170 ? -1.013 -16.365 -26.009 1.00 94.62 170 TYR A C 1
ATOM 1361 O O . TYR A 1 170 ? -1.861 -17.239 -25.813 1.00 94.62 170 TYR A O 1
ATOM 1369 N N . VAL A 1 171 ? 0.289 -16.633 -26.063 1.00 96.00 171 VAL A N 1
ATOM 1370 C CA . VAL A 1 171 ? 0.864 -17.954 -25.806 1.00 96.00 171 VAL A CA 1
ATOM 1371 C C . VAL A 1 171 ? 1.258 -18.036 -24.329 1.00 96.00 171 VAL A C 1
ATOM 1373 O O . VAL A 1 171 ? 2.102 -17.251 -23.886 1.00 96.00 171 VAL A O 1
ATOM 1376 N N . PRO A 1 172 ? 0.681 -18.970 -23.549 1.00 95.00 172 PRO A N 1
ATOM 1377 C CA . PRO A 1 172 ? 1.040 -19.126 -22.148 1.00 95.00 172 PRO A CA 1
ATOM 1378 C C . PRO A 1 172 ? 2.537 -19.382 -21.968 1.00 95.00 172 PRO A C 1
ATOM 1380 O O . PRO A 1 172 ? 3.143 -20.155 -22.717 1.00 95.00 172 PRO A O 1
ATOM 1383 N N . ARG A 1 173 ? 3.119 -18.751 -20.950 1.00 95.81 173 ARG A N 1
ATOM 1384 C CA . ARG A 1 173 ? 4.540 -18.783 -20.591 1.00 95.81 173 ARG A CA 1
ATOM 1385 C C . ARG A 1 173 ? 5.482 -18.243 -21.669 1.00 95.81 173 ARG A C 1
ATOM 1387 O O . ARG A 1 173 ? 6.696 -18.389 -21.535 1.00 95.81 173 ARG A O 1
ATOM 1394 N N . GLU A 1 174 ? 4.985 -17.591 -22.718 1.00 97.88 174 GLU A N 1
ATOM 1395 C CA . GLU A 1 174 ? 5.838 -16.838 -23.640 1.00 97.88 174 GLU A CA 1
ATOM 1396 C C . GLU A 1 174 ? 6.109 -15.446 -23.065 1.00 97.88 174 GLU A C 1
ATOM 1398 O O . GLU A 1 174 ? 5.181 -14.710 -22.728 1.00 97.88 174 GLU A O 1
ATOM 1403 N N . ALA A 1 175 ? 7.388 -15.089 -22.940 1.00 98.25 175 ALA A N 1
ATOM 1404 C CA . ALA A 1 175 ? 7.796 -13.774 -22.469 1.00 98.25 175 ALA A CA 1
ATOM 1405 C C . ALA A 1 175 ? 8.712 -13.100 -23.488 1.00 98.25 175 ALA A C 1
ATOM 1407 O O . ALA A 1 175 ? 9.575 -13.748 -24.080 1.00 98.25 175 ALA A O 1
ATOM 1408 N N . THR A 1 176 ? 8.574 -11.788 -23.651 1.00 98.38 176 THR A N 1
ATOM 1409 C CA . THR A 1 176 ? 9.470 -11.002 -24.511 1.00 98.38 176 THR A CA 1
ATOM 1410 C C . THR A 1 176 ? 10.189 -9.953 -23.685 1.00 98.38 176 THR A C 1
ATOM 1412 O O . THR A 1 176 ? 9.554 -9.143 -23.013 1.00 98.38 176 THR A O 1
ATOM 1415 N N . ILE A 1 177 ? 11.520 -9.969 -23.733 1.00 98.38 177 ILE A N 1
ATOM 1416 C CA . ILE A 1 177 ? 12.378 -9.006 -23.046 1.00 98.38 177 ILE A CA 1
ATOM 1417 C C . ILE A 1 177 ? 12.890 -8.012 -24.082 1.00 98.38 177 ILE A C 1
ATOM 1419 O O . ILE A 1 177 ? 13.661 -8.383 -24.964 1.00 98.38 177 ILE A O 1
ATOM 1423 N N . ILE A 1 178 ? 12.471 -6.757 -23.971 1.00 97.31 178 ILE A N 1
ATOM 1424 C CA . ILE A 1 178 ? 12.862 -5.667 -24.866 1.00 97.31 178 ILE A CA 1
ATOM 1425 C C . ILE A 1 178 ? 13.901 -4.829 -24.138 1.00 97.31 178 ILE A C 1
ATOM 1427 O O . ILE A 1 178 ? 13.640 -4.326 -23.045 1.00 97.31 178 ILE A O 1
ATOM 1431 N N . VAL A 1 179 ? 15.085 -4.695 -24.728 1.00 96.81 179 VAL A N 1
ATOM 1432 C CA . VAL A 1 179 ? 16.244 -4.093 -24.060 1.00 96.81 179 VAL A CA 1
ATOM 1433 C C . VAL A 1 179 ? 16.777 -2.884 -24.822 1.00 96.81 179 VAL A C 1
ATOM 1435 O O . VAL A 1 179 ? 16.874 -2.915 -26.046 1.00 96.81 179 VAL A O 1
ATOM 1438 N N . GLY A 1 180 ? 17.137 -1.822 -24.101 1.00 93.25 180 GLY A N 1
ATOM 1439 C CA . GLY A 1 180 ? 17.843 -0.661 -24.648 1.00 93.25 180 GLY A CA 1
ATOM 1440 C C . GLY A 1 180 ? 19.231 -0.979 -25.212 1.00 93.25 180 GLY A C 1
ATOM 1441 O O . GLY A 1 180 ? 19.729 -2.108 -25.157 1.00 93.25 180 GLY A O 1
ATOM 1442 N N . ALA A 1 181 ? 19.876 0.040 -25.775 1.00 90.88 181 ALA A N 1
ATOM 1443 C CA . ALA A 1 181 ? 21.249 -0.079 -26.251 1.00 90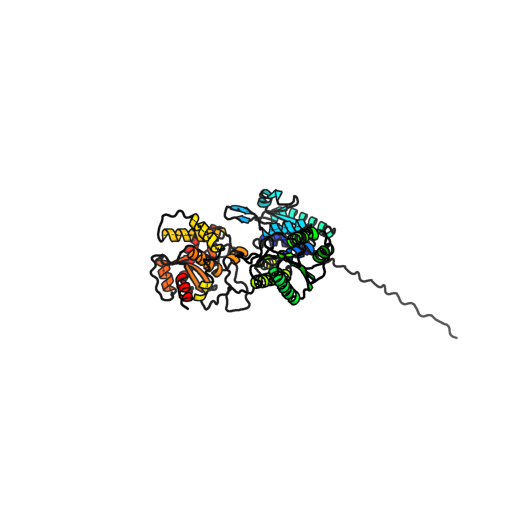.88 181 ALA A CA 1
ATOM 1444 C C . ALA A 1 181 ? 22.238 -0.131 -25.068 1.00 90.88 181 ALA A C 1
ATOM 1446 O O . ALA A 1 181 ? 22.008 0.459 -24.023 1.00 90.88 181 ALA A O 1
ATOM 1447 N N . GLY A 1 182 ? 23.365 -0.828 -25.238 1.00 91.75 182 GLY A N 1
ATOM 1448 C CA . GLY A 1 182 ? 24.425 -0.923 -24.221 1.00 91.75 182 GLY A CA 1
ATOM 1449 C C . GLY A 1 182 ? 24.650 -2.338 -23.683 1.00 91.75 182 GLY A C 1
ATOM 1450 O O . GLY A 1 182 ? 23.744 -3.167 -23.653 1.00 91.75 182 GLY A O 1
ATOM 1451 N N . SER A 1 183 ? 25.892 -2.651 -23.301 1.00 94.31 183 SER A N 1
ATOM 1452 C CA . SER A 1 183 ? 26.258 -3.977 -22.773 1.00 94.31 183 SER A CA 1
ATOM 1453 C C . SER A 1 183 ? 25.587 -4.265 -21.436 1.00 94.31 183 SER A C 1
ATOM 1455 O O . SER A 1 183 ? 24.993 -5.324 -21.285 1.00 94.31 183 SER A O 1
ATOM 1457 N N . MET A 1 184 ? 25.585 -3.292 -20.522 1.00 95.00 184 MET A N 1
ATOM 1458 C CA . MET A 1 184 ? 24.986 -3.439 -19.194 1.00 95.00 184 MET A CA 1
ATOM 1459 C C . MET A 1 184 ? 23.503 -3.836 -19.257 1.00 95.00 184 MET A C 1
ATOM 1461 O O . MET A 1 184 ? 23.090 -4.769 -18.573 1.00 95.00 184 MET A O 1
ATOM 1465 N N . LEU A 1 185 ? 22.704 -3.177 -20.107 1.00 95.69 185 LEU A N 1
ATOM 1466 C CA . LEU A 1 185 ? 21.283 -3.505 -20.259 1.00 95.69 185 LEU A CA 1
ATOM 1467 C C . LEU A 1 185 ? 21.086 -4.907 -20.860 1.00 95.69 185 LEU A C 1
ATOM 1469 O O . LEU A 1 185 ? 20.171 -5.623 -20.459 1.00 95.69 185 LEU A O 1
ATOM 1473 N N . ARG A 1 186 ? 21.959 -5.340 -21.783 1.00 95.75 186 ARG A N 1
ATOM 1474 C CA . ARG A 1 186 ? 21.927 -6.703 -22.349 1.00 95.75 186 ARG A CA 1
ATOM 1475 C C . ARG A 1 186 ? 22.292 -7.776 -21.327 1.00 95.75 186 ARG A C 1
ATOM 1477 O O . ARG A 1 186 ? 21.674 -8.843 -21.325 1.00 95.75 186 ARG A O 1
ATOM 1484 N N . ASP A 1 187 ? 23.259 -7.497 -20.460 1.00 95.94 187 ASP A N 1
ATOM 1485 C CA . ASP A 1 187 ? 23.637 -8.395 -19.368 1.00 95.94 187 ASP A CA 1
ATOM 1486 C C . ASP A 1 187 ? 22.478 -8.519 -18.369 1.00 95.94 187 ASP A C 1
ATOM 1488 O O . ASP A 1 187 ? 22.080 -9.628 -18.007 1.00 95.94 187 ASP A O 1
ATOM 1492 N N . ALA A 1 188 ? 21.847 -7.392 -18.024 1.00 96.56 188 ALA A N 1
ATOM 1493 C CA . ALA A 1 188 ? 20.620 -7.347 -17.235 1.00 96.56 188 ALA A CA 1
ATOM 1494 C C . ALA A 1 188 ? 19.478 -8.153 -17.884 1.00 96.56 188 ALA A C 1
ATOM 1496 O O . ALA A 1 188 ? 18.881 -9.007 -17.233 1.00 96.56 188 ALA A O 1
ATOM 1497 N N . ALA A 1 189 ? 19.208 -7.967 -19.179 1.00 97.31 189 ALA A N 1
ATOM 1498 C CA . ALA A 1 189 ? 18.194 -8.735 -19.906 1.00 97.31 189 ALA A CA 1
ATOM 1499 C C . ALA A 1 189 ? 18.487 -10.246 -19.905 1.00 97.31 189 ALA A C 1
ATOM 1501 O O . ALA A 1 189 ? 17.575 -11.059 -19.744 1.00 97.31 189 ALA A O 1
ATOM 1502 N N . SER A 1 190 ? 19.758 -10.633 -20.034 1.00 97.69 190 SER A N 1
ATOM 1503 C CA . SER A 1 190 ? 20.188 -12.035 -19.960 1.00 97.69 190 SER A CA 1
ATOM 1504 C C . SER A 1 190 ? 19.956 -12.627 -18.569 1.00 97.69 190 SER A C 1
ATOM 1506 O O . SER A 1 190 ? 19.507 -13.771 -18.452 1.00 97.69 190 SER A O 1
ATOM 1508 N N . TYR A 1 191 ? 20.202 -11.837 -17.524 1.00 97.50 191 TYR A N 1
ATOM 1509 C CA . TYR A 1 191 ? 19.928 -12.215 -16.143 1.00 97.50 191 TYR A CA 1
ATOM 1510 C C . TYR A 1 191 ? 18.424 -12.387 -15.878 1.00 97.50 191 TYR A C 1
ATOM 1512 O O . TYR A 1 191 ? 18.006 -13.434 -15.381 1.00 97.50 191 TYR A O 1
ATOM 1520 N N . LEU A 1 192 ? 17.587 -11.439 -16.313 1.00 97.94 192 LEU A N 1
ATOM 1521 C CA . LEU A 1 192 ? 16.125 -11.549 -16.222 1.00 97.94 192 LEU A CA 1
ATOM 1522 C C . LEU A 1 192 ? 15.583 -12.759 -16.997 1.00 97.94 192 LEU A C 1
ATOM 1524 O O . LEU A 1 192 ? 14.701 -13.469 -16.514 1.00 97.94 192 LEU A O 1
ATOM 1528 N N . ALA A 1 193 ? 16.149 -13.055 -18.172 1.00 98.38 193 ALA A N 1
ATOM 1529 C CA . ALA A 1 193 ? 15.807 -14.253 -18.933 1.00 98.38 193 ALA A CA 1
ATOM 1530 C C . ALA A 1 193 ? 16.136 -15.541 -18.166 1.00 98.38 193 ALA A C 1
ATOM 1532 O O . ALA A 1 193 ? 15.410 -16.525 -18.279 1.00 98.38 193 ALA A O 1
ATOM 1533 N N . ALA A 1 194 ? 17.224 -15.566 -17.391 1.00 98.00 194 ALA A N 1
ATOM 1534 C CA . ALA A 1 194 ? 17.552 -16.713 -16.549 1.00 98.00 194 ALA A CA 1
ATOM 1535 C C . ALA A 1 194 ? 16.520 -16.907 -15.425 1.00 98.00 194 ALA A C 1
ATOM 1537 O O . ALA A 1 194 ? 16.107 -18.041 -15.193 1.00 98.00 194 ALA A O 1
ATOM 1538 N N . ILE A 1 195 ? 16.053 -15.824 -14.790 1.00 97.12 195 ILE A N 1
ATOM 1539 C CA . ILE A 1 195 ? 14.975 -15.880 -13.787 1.00 97.12 195 ILE A CA 1
ATOM 1540 C C . ILE A 1 195 ? 13.678 -16.391 -14.430 1.00 97.12 195 ILE A C 1
ATOM 1542 O O . ILE A 1 195 ? 13.097 -17.355 -13.948 1.00 97.12 195 ILE A O 1
ATOM 1546 N N . LEU A 1 196 ? 13.272 -15.835 -15.575 1.00 97.81 196 LEU A N 1
ATOM 1547 C CA . LEU A 1 196 ? 12.080 -16.284 -16.304 1.00 97.81 196 LEU A CA 1
ATOM 1548 C C . LEU A 1 196 ? 12.130 -17.774 -16.668 1.00 97.81 196 LEU A C 1
ATOM 1550 O O . LEU A 1 196 ? 11.141 -18.474 -16.483 1.00 97.81 196 LEU A O 1
ATOM 1554 N N . ARG A 1 197 ? 13.277 -18.281 -17.139 1.00 98.25 197 ARG A N 1
ATOM 1555 C CA . ARG A 1 197 ? 13.443 -19.717 -17.438 1.00 98.25 197 ARG A CA 1
ATOM 1556 C C . ARG A 1 197 ? 13.318 -20.601 -16.198 1.00 98.25 197 ARG A C 1
ATOM 1558 O O . ARG A 1 197 ? 12.834 -21.717 -16.328 1.00 98.25 197 ARG A O 1
ATOM 1565 N N . ARG A 1 198 ? 13.761 -20.131 -15.025 1.00 97.12 198 ARG A N 1
ATOM 1566 C CA . ARG A 1 198 ? 13.570 -20.851 -13.752 1.00 97.12 198 ARG A CA 1
ATOM 1567 C C . ARG A 1 198 ? 12.098 -20.935 -13.353 1.00 97.12 198 ARG A C 1
ATOM 1569 O O . ARG A 1 198 ? 11.710 -21.910 -12.730 1.00 97.12 198 ARG A O 1
ATOM 1576 N N . GLU A 1 199 ? 11.312 -19.942 -13.751 1.00 96.56 199 GLU A N 1
ATOM 1577 C CA . GLU A 1 199 ? 9.861 -19.854 -13.549 1.00 96.56 199 GLU A CA 1
ATOM 1578 C C . GLU A 1 199 ? 9.060 -20.437 -14.736 1.00 96.56 199 GLU A C 1
ATOM 1580 O O . GLU A 1 199 ? 7.909 -20.056 -14.979 1.00 96.56 199 GLU A O 1
ATOM 1585 N N . ASP A 1 200 ? 9.684 -21.330 -15.513 1.00 97.12 200 ASP A N 1
ATOM 1586 C CA . ASP A 1 200 ? 9.121 -22.038 -16.672 1.00 97.12 200 ASP A CA 1
ATOM 1587 C C . ASP A 1 200 ? 8.616 -21.148 -17.828 1.00 97.12 200 ASP A C 1
ATOM 1589 O O . ASP A 1 200 ? 7.829 -21.589 -18.671 1.00 97.12 200 ASP A O 1
ATOM 1593 N N . TYR A 1 201 ? 9.081 -19.899 -17.926 1.00 98.00 201 TYR A N 1
ATOM 1594 C CA . TYR A 1 201 ? 8.842 -19.060 -19.103 1.00 98.00 201 TYR A CA 1
ATOM 1595 C C . TYR A 1 201 ? 9.825 -19.363 -20.241 1.00 98.00 201 TYR A C 1
ATOM 1597 O O . TYR A 1 201 ? 10.958 -19.809 -20.043 1.00 98.00 201 TYR A O 1
ATOM 1605 N N . LYS A 1 202 ? 9.404 -19.036 -21.465 1.00 98.38 202 LYS A N 1
ATOM 1606 C CA . LYS A 1 202 ? 10.196 -19.081 -22.700 1.00 98.38 202 LYS A CA 1
ATOM 1607 C C . LYS A 1 202 ? 10.543 -17.651 -23.134 1.00 98.38 202 LYS A C 1
ATOM 1609 O O . LYS A 1 202 ? 9.836 -17.092 -23.973 1.00 98.38 202 LYS A O 1
ATOM 1614 N N . PRO A 1 203 ? 11.581 -17.022 -22.547 1.00 98.44 203 PRO A N 1
ATOM 1615 C CA . PRO A 1 203 ? 11.919 -15.643 -22.862 1.00 98.44 203 PRO A CA 1
ATOM 1616 C C . PRO A 1 203 ? 12.595 -15.516 -24.232 1.00 98.44 203 PRO A C 1
ATOM 1618 O O . PRO A 1 203 ? 13.585 -16.200 -24.507 1.00 98.44 203 PRO A O 1
ATOM 1621 N N . THR A 1 204 ? 12.118 -14.571 -25.039 1.00 98.25 204 THR A N 1
ATOM 1622 C CA . THR A 1 204 ? 12.785 -14.079 -26.252 1.00 98.25 204 THR A CA 1
ATOM 1623 C C . THR A 1 204 ? 13.375 -12.703 -25.965 1.00 98.25 204 THR A C 1
ATOM 1625 O O . THR A 1 204 ? 12.647 -11.790 -25.585 1.00 98.25 204 THR A O 1
ATOM 1628 N N . ILE A 1 205 ? 14.692 -12.544 -26.120 1.00 97.69 205 ILE A N 1
ATOM 1629 C CA . ILE A 1 205 ? 15.355 -11.243 -25.951 1.00 97.69 205 ILE A CA 1
ATOM 1630 C C . ILE A 1 205 ? 15.374 -10.531 -27.301 1.00 97.69 205 ILE A C 1
ATOM 1632 O O . ILE A 1 205 ? 15.949 -11.043 -28.261 1.00 97.69 205 ILE A O 1
ATOM 1636 N N . VAL A 1 206 ? 14.783 -9.342 -27.349 1.00 95.62 206 VAL A N 1
ATOM 1637 C CA . VAL A 1 206 ? 14.790 -8.459 -28.513 1.00 95.62 206 VAL A CA 1
ATOM 1638 C C . VAL A 1 206 ? 15.717 -7.281 -28.220 1.00 95.62 206 VAL A C 1
ATOM 1640 O O . VAL A 1 206 ? 15.384 -6.441 -27.376 1.00 95.62 206 VAL A O 1
ATOM 1643 N N . PRO A 1 207 ? 16.879 -7.191 -28.891 1.00 91.81 207 PRO A N 1
ATOM 1644 C CA . PRO A 1 207 ? 17.729 -6.019 -28.778 1.00 91.81 207 PRO A CA 1
ATOM 1645 C C . PRO A 1 207 ? 17.023 -4.809 -29.391 1.00 91.81 207 PRO A C 1
ATOM 1647 O O . PRO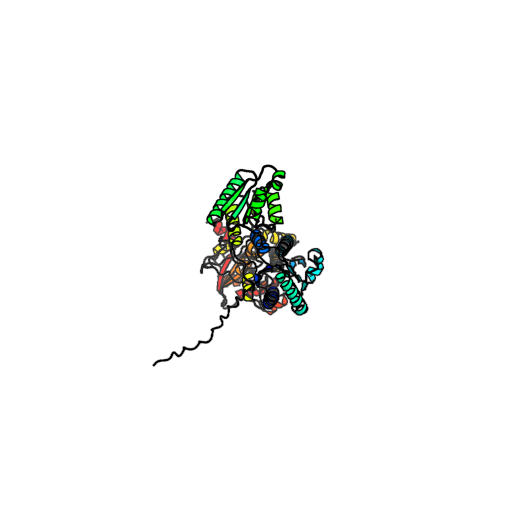 A 1 207 ? 16.462 -4.901 -30.482 1.00 91.81 207 PRO A O 1
ATOM 1650 N N . GLY A 1 208 ? 17.067 -3.667 -28.708 1.00 80.38 208 GLY A N 1
ATOM 1651 C CA . GLY A 1 208 ? 16.571 -2.412 -29.252 1.00 80.38 208 GLY A CA 1
ATOM 1652 C C . GLY A 1 208 ? 17.295 -2.079 -30.553 1.00 80.38 208 GLY A C 1
ATOM 1653 O O . GLY A 1 208 ? 18.529 -2.088 -30.609 1.00 80.38 208 GLY A O 1
ATOM 1654 N N . SER A 1 209 ? 16.527 -1.802 -31.606 1.00 75.75 209 SER A N 1
ATOM 1655 C CA . SER A 1 209 ? 17.075 -1.281 -32.853 1.00 75.75 209 SER A CA 1
ATOM 1656 C C . SER A 1 209 ? 17.715 0.089 -32.614 1.00 75.75 209 SER A C 1
ATOM 1658 O O . SER A 1 209 ? 17.328 0.843 -31.718 1.00 75.75 209 SER A O 1
ATOM 1660 N N . THR A 1 210 ? 18.711 0.436 -33.428 1.00 65.56 210 THR A N 1
ATOM 1661 C CA . THR A 1 210 ? 19.424 1.717 -33.315 1.00 65.56 210 THR A CA 1
ATOM 1662 C C . THR A 1 210 ? 18.598 2.923 -33.779 1.00 65.56 210 THR A C 1
ATOM 1664 O O . THR A 1 210 ? 19.053 4.050 -33.615 1.00 65.56 210 THR A O 1
ATOM 1667 N N . GLY A 1 211 ? 17.407 2.722 -34.359 1.00 74.50 211 GLY A N 1
ATOM 1668 C CA . GLY A 1 211 ? 16.561 3.800 -34.883 1.00 74.50 211 GLY A CA 1
ATOM 1669 C C . GLY A 1 211 ? 15.111 3.713 -34.406 1.00 74.50 211 GLY A C 1
ATOM 1670 O O . GLY A 1 211 ? 14.492 2.656 -34.506 1.00 74.50 211 GLY A O 1
ATOM 1671 N N . LEU A 1 212 ? 14.561 4.844 -33.943 1.00 75.31 212 LEU A N 1
ATOM 1672 C CA . LEU A 1 212 ? 13.158 4.978 -33.515 1.00 75.31 212 LEU A CA 1
ATOM 1673 C C . LEU A 1 212 ? 12.165 4.669 -34.645 1.00 75.31 212 LEU A C 1
ATOM 1675 O O . LEU A 1 212 ? 11.112 4.097 -34.387 1.00 75.31 212 LEU A O 1
ATOM 1679 N N . GLU A 1 213 ? 12.507 5.016 -35.889 1.00 77.12 213 GLU A N 1
ATOM 1680 C CA . GLU A 1 213 ? 11.634 4.818 -37.058 1.00 77.12 213 GLU A CA 1
ATOM 1681 C C . GLU A 1 213 ? 11.337 3.334 -37.311 1.00 77.12 213 GLU A C 1
ATOM 1683 O O . GLU A 1 213 ? 10.202 2.966 -37.592 1.00 77.12 213 GLU A O 1
ATOM 1688 N N . GLN A 1 214 ? 12.322 2.460 -37.085 1.00 79.00 214 GLN A N 1
ATOM 1689 C CA . GLN A 1 214 ? 12.171 1.019 -37.301 1.00 79.00 214 GLN A CA 1
ATOM 1690 C C . GLN A 1 214 ? 11.202 0.356 -36.312 1.00 79.00 214 GLN A C 1
ATOM 1692 O O . GLN A 1 214 ? 10.716 -0.736 -36.589 1.00 79.00 214 GLN A O 1
ATOM 1697 N N . ALA A 1 215 ? 10.904 0.996 -35.174 1.00 77.31 215 ALA A N 1
ATOM 1698 C CA . ALA A 1 215 ? 9.994 0.441 -34.172 1.00 77.31 215 ALA A CA 1
ATOM 1699 C C . ALA A 1 215 ? 8.567 0.252 -34.716 1.00 77.31 215 ALA A C 1
ATOM 1701 O O . ALA A 1 215 ? 7.875 -0.676 -34.308 1.00 77.31 215 ALA A O 1
ATOM 1702 N N . PHE A 1 216 ? 8.135 1.127 -35.632 1.00 80.94 216 PHE A N 1
ATOM 1703 C CA . PHE A 1 216 ? 6.794 1.078 -36.219 1.00 80.94 216 PHE A CA 1
ATOM 1704 C C . PHE A 1 216 ? 6.698 0.144 -37.430 1.00 80.94 216 PHE A C 1
ATOM 1706 O O . PHE A 1 216 ? 5.613 -0.361 -37.715 1.00 80.94 216 PHE A O 1
ATOM 1713 N N . ASP A 1 217 ? 7.818 -0.102 -38.112 1.00 88.06 217 ASP A N 1
ATOM 1714 C CA . ASP A 1 217 ? 7.857 -0.895 -39.345 1.00 88.06 217 ASP A CA 1
ATOM 1715 C C . ASP A 1 217 ? 8.091 -2.396 -39.090 1.00 88.06 217 ASP A C 1
ATOM 1717 O O . ASP A 1 217 ? 7.806 -3.227 -39.956 1.00 88.06 217 ASP A O 1
ATOM 1721 N N . ASP A 1 218 ? 8.579 -2.777 -37.903 1.00 90.19 218 ASP A N 1
ATOM 1722 C CA . ASP A 1 218 ? 8.808 -4.181 -37.544 1.00 90.19 218 ASP A CA 1
ATOM 1723 C C . ASP A 1 218 ? 7.520 -4.869 -37.053 1.00 90.19 218 ASP A C 1
ATOM 1725 O O . ASP A 1 218 ? 7.257 -5.034 -35.857 1.00 90.19 218 ASP A O 1
ATOM 1729 N N . ILE A 1 219 ? 6.706 -5.304 -38.018 1.00 90.62 219 ILE A N 1
ATOM 1730 C CA . ILE A 1 219 ? 5.457 -6.042 -37.770 1.00 90.62 219 ILE A CA 1
ATOM 1731 C C . ILE A 1 219 ? 5.712 -7.317 -36.953 1.00 90.62 219 ILE A C 1
ATOM 1733 O O . ILE A 1 219 ? 4.920 -7.641 -36.068 1.00 90.62 219 ILE A O 1
ATOM 1737 N N . ASN A 1 220 ? 6.820 -8.023 -37.199 1.00 92.94 220 ASN A N 1
ATOM 1738 C CA . ASN A 1 220 ? 7.118 -9.276 -36.500 1.00 92.94 220 ASN A CA 1
ATOM 1739 C C . ASN A 1 220 ? 7.375 -9.028 -35.012 1.00 92.94 220 ASN A C 1
ATOM 1741 O O . ASN A 1 220 ? 6.917 -9.795 -34.163 1.00 92.94 220 ASN A O 1
ATOM 1745 N N . LEU A 1 221 ? 8.089 -7.948 -34.687 1.00 93.12 221 LEU A N 1
ATOM 1746 C CA . LEU A 1 221 ? 8.302 -7.533 -33.306 1.00 93.12 221 LEU A CA 1
ATOM 1747 C C . LEU A 1 221 ? 6.986 -7.145 -32.628 1.00 93.12 221 LEU A C 1
ATOM 1749 O O . LEU A 1 221 ? 6.733 -7.536 -31.488 1.00 93.12 221 LEU A O 1
ATOM 1753 N N . PHE A 1 222 ? 6.117 -6.419 -33.326 1.00 92.44 222 PHE A N 1
ATOM 1754 C CA . PHE A 1 222 ? 4.814 -6.074 -32.775 1.00 92.44 222 PHE A CA 1
ATOM 1755 C C . PHE A 1 222 ? 3.943 -7.315 -32.512 1.00 92.44 222 PHE A C 1
ATOM 1757 O O . PHE A 1 222 ? 3.372 -7.448 -31.428 1.00 92.44 222 PHE A O 1
ATOM 1764 N N . GLU A 1 223 ? 3.889 -8.268 -33.445 1.00 94.44 223 GLU A N 1
ATOM 1765 C CA . GLU A 1 223 ? 3.190 -9.546 -33.251 1.00 94.44 223 GLU A CA 1
ATOM 1766 C C . GLU A 1 223 ? 3.775 -10.356 -32.087 1.00 94.44 223 GLU A C 1
ATOM 1768 O O . GLU A 1 223 ? 3.026 -10.949 -31.305 1.00 94.44 223 GLU A O 1
ATOM 1773 N N . LEU A 1 224 ? 5.101 -10.340 -31.923 1.00 95.56 224 LEU A N 1
ATOM 1774 C CA . LEU A 1 224 ? 5.791 -10.956 -30.792 1.00 95.56 224 LEU A CA 1
ATOM 1775 C C . LEU A 1 224 ? 5.367 -10.327 -29.452 1.00 95.56 224 LEU A C 1
ATOM 1777 O O . LEU A 1 224 ? 5.086 -11.046 -28.491 1.00 95.56 224 LEU A O 1
ATOM 1781 N N . VAL A 1 225 ? 5.258 -8.999 -29.380 1.00 95.56 225 VAL A N 1
ATOM 1782 C CA . VAL A 1 225 ? 4.753 -8.295 -28.188 1.00 95.56 225 VAL A CA 1
ATOM 1783 C C . VAL A 1 225 ? 3.305 -8.686 -27.897 1.00 95.56 225 VAL A C 1
ATOM 1785 O O . VAL A 1 225 ? 2.971 -9.029 -26.764 1.00 95.56 225 VAL A O 1
ATOM 1788 N N . LEU A 1 226 ? 2.442 -8.690 -28.915 1.00 94.56 226 LEU A N 1
ATOM 1789 C CA . LEU A 1 226 ? 1.025 -9.007 -28.736 1.00 94.56 226 LEU A CA 1
ATOM 1790 C C . LEU A 1 226 ? 0.791 -10.447 -28.265 1.00 94.56 226 LEU A C 1
ATOM 1792 O O . LEU A 1 226 ? -0.062 -10.658 -27.398 1.00 94.56 226 LEU A O 1
ATOM 1796 N N . ARG A 1 227 ? 1.546 -11.413 -28.806 1.00 96.25 227 ARG A N 1
ATOM 1797 C CA . ARG A 1 227 ? 1.409 -12.840 -28.473 1.00 96.25 227 ARG A CA 1
ATOM 1798 C C . ARG A 1 227 ? 2.074 -13.232 -27.152 1.00 96.25 227 ARG A C 1
ATOM 1800 O O . ARG A 1 227 ? 1.824 -14.332 -26.669 1.00 96.25 227 ARG A O 1
ATOM 1807 N N . SER A 1 228 ? 2.914 -12.371 -26.579 1.00 96.88 228 SER A N 1
ATOM 1808 C CA . SER A 1 228 ? 3.576 -12.641 -25.301 1.00 96.88 228 SER A CA 1
ATOM 1809 C C . SER A 1 228 ? 2.577 -12.587 -24.150 1.00 96.88 228 SER A C 1
ATOM 1811 O O . SER A 1 228 ? 1.779 -11.653 -24.055 1.00 96.88 228 SER A O 1
ATOM 1813 N N . GLU A 1 229 ? 2.650 -13.546 -23.228 1.00 96.19 229 GLU A N 1
ATOM 1814 C CA . GLU A 1 229 ? 1.938 -13.459 -21.951 1.00 96.19 229 GLU A CA 1
ATOM 1815 C C . GLU A 1 229 ? 2.401 -12.216 -21.182 1.00 96.19 229 GLU A C 1
ATOM 1817 O O . GLU A 1 229 ? 1.572 -11.391 -20.789 1.00 96.19 229 GLU A O 1
ATOM 1822 N N . LEU A 1 230 ? 3.724 -12.059 -21.072 1.00 97.88 230 LEU A N 1
ATOM 1823 C CA . LEU A 1 230 ? 4.399 -11.008 -20.320 1.00 97.88 230 LEU A CA 1
ATOM 1824 C C . LEU A 1 230 ? 5.499 -10.348 -21.163 1.00 97.88 230 LEU A C 1
ATOM 1826 O O . LEU A 1 230 ? 6.360 -11.019 -21.732 1.00 97.88 230 LEU A O 1
ATOM 1830 N N . CYS A 1 231 ? 5.523 -9.020 -21.185 1.00 98.38 231 CYS A N 1
ATOM 1831 C CA . CYS A 1 231 ? 6.648 -8.246 -21.691 1.00 98.38 231 CYS A CA 1
ATOM 1832 C C . CYS A 1 231 ? 7.476 -7.674 -20.536 1.00 98.38 231 CYS A C 1
ATOM 1834 O O . CYS A 1 231 ? 6.941 -7.223 -19.522 1.00 98.38 231 CYS A O 1
ATOM 1836 N N . VAL A 1 232 ? 8.796 -7.666 -20.701 1.00 98.50 232 VAL A N 1
ATOM 1837 C CA . VAL A 1 232 ? 9.740 -7.070 -19.753 1.00 98.50 232 VAL A CA 1
ATOM 1838 C C . VAL A 1 232 ? 10.574 -6.037 -20.492 1.00 98.50 232 VAL A C 1
ATOM 1840 O O . VAL A 1 232 ? 11.307 -6.367 -21.419 1.00 98.50 232 VAL A O 1
ATOM 1843 N N . PHE A 1 233 ? 10.462 -4.781 -20.086 1.00 98.19 233 PHE A N 1
ATOM 1844 C CA . PHE A 1 233 ? 11.173 -3.663 -20.692 1.00 98.19 233 PHE A CA 1
ATOM 1845 C C . PHE A 1 233 ? 12.360 -3.278 -19.817 1.00 98.19 233 PHE A C 1
ATOM 1847 O O . PHE A 1 233 ? 12.170 -2.863 -18.675 1.00 98.19 233 PHE A O 1
ATOM 1854 N N . VAL A 1 234 ? 13.571 -3.402 -20.356 1.00 97.81 234 VAL A N 1
ATOM 1855 C CA . VAL A 1 234 ? 14.823 -2.972 -19.722 1.00 97.81 234 VAL A CA 1
ATOM 1856 C C . VAL A 1 234 ? 15.268 -1.684 -20.410 1.00 97.81 234 VAL A C 1
ATOM 1858 O O . VAL A 1 234 ? 15.853 -1.706 -21.494 1.00 97.81 234 VAL A O 1
ATOM 1861 N N . LEU A 1 235 ? 14.902 -0.565 -19.797 1.00 96.44 235 LEU A N 1
ATOM 1862 C CA . LEU A 1 235 ? 14.980 0.783 -20.345 1.00 96.44 235 LEU A CA 1
ATOM 1863 C C . LEU A 1 235 ? 16.240 1.504 -19.864 1.00 96.44 235 LEU A C 1
ATOM 1865 O O . LEU A 1 235 ? 16.675 1.326 -18.722 1.00 96.44 235 LEU A O 1
ATOM 1869 N N . ASP A 1 236 ? 16.774 2.357 -20.733 1.00 94.12 236 ASP A N 1
ATOM 1870 C CA . ASP A 1 236 ? 17.797 3.338 -20.375 1.00 94.12 236 ASP A CA 1
ATOM 1871 C C . ASP A 1 236 ? 17.151 4.590 -19.747 1.00 94.12 236 ASP A C 1
ATOM 1873 O O . ASP A 1 236 ? 15.922 4.701 -19.647 1.00 94.12 236 ASP A O 1
ATOM 1877 N N . ASN A 1 237 ? 17.970 5.543 -19.310 1.00 89.62 237 ASN A N 1
ATOM 1878 C CA . ASN A 1 237 ? 17.490 6.819 -18.794 1.00 89.62 237 ASN A CA 1
ATOM 1879 C C . ASN A 1 237 ? 16.931 7.707 -19.922 1.00 89.62 237 ASN A C 1
ATOM 1881 O O . ASN A 1 237 ? 15.914 8.377 -19.732 1.00 89.62 237 ASN A O 1
ATOM 1885 N N . ASP A 1 238 ? 17.544 7.643 -21.107 1.00 90.19 238 ASP A N 1
ATOM 1886 C CA . ASP A 1 238 ? 17.125 8.378 -22.301 1.00 90.19 238 ASP A CA 1
ATOM 1887 C C . ASP A 1 238 ? 16.007 7.661 -23.077 1.00 90.19 238 ASP A C 1
ATOM 1889 O O . ASP A 1 238 ? 15.909 6.432 -23.091 1.00 90.19 238 ASP A O 1
ATOM 1893 N N . LEU A 1 239 ? 15.160 8.442 -23.757 1.00 89.75 239 LEU A N 1
ATOM 1894 C CA . LEU A 1 239 ? 14.069 7.916 -24.581 1.00 89.75 239 LEU A CA 1
ATOM 1895 C C . LEU A 1 239 ? 14.615 7.129 -25.783 1.00 89.75 239 LEU A C 1
ATOM 1897 O O . LEU A 1 239 ? 15.428 7.636 -26.556 1.00 89.75 239 LEU A O 1
ATOM 1901 N N . SER A 1 240 ? 14.112 5.911 -25.979 1.00 91.00 240 SER A N 1
ATOM 1902 C CA . SER A 1 240 ? 14.636 4.957 -26.958 1.00 91.00 240 SER A CA 1
ATOM 1903 C C . SER A 1 240 ? 13.535 4.152 -27.672 1.00 91.00 240 SER A C 1
ATOM 1905 O O . SER A 1 240 ? 12.346 4.287 -27.383 1.00 91.00 240 SER A O 1
ATOM 1907 N N . CYS A 1 241 ? 13.919 3.298 -28.630 1.00 91.94 241 CYS A N 1
ATOM 1908 C CA . CYS A 1 241 ? 13.001 2.383 -29.328 1.00 91.94 241 CYS A CA 1
ATOM 1909 C C . CYS A 1 241 ? 12.174 1.503 -28.354 1.00 91.94 241 CYS A C 1
ATOM 1911 O O . CYS A 1 241 ? 10.950 1.446 -28.500 1.00 91.94 241 CYS A O 1
ATOM 1913 N N . PRO A 1 242 ? 12.770 0.902 -27.303 1.00 94.12 242 PRO A N 1
ATOM 1914 C CA . PRO A 1 242 ? 12.023 0.247 -26.228 1.00 94.12 242 PRO A CA 1
ATOM 1915 C C . PRO A 1 242 ? 10.907 1.076 -25.582 1.00 94.12 242 PRO A C 1
ATOM 1917 O O . PRO A 1 242 ? 9.870 0.507 -25.252 1.00 94.12 242 PRO A O 1
ATOM 1920 N N . ASP A 1 243 ? 11.069 2.393 -25.411 1.00 94.56 243 ASP A N 1
ATOM 1921 C CA . ASP A 1 243 ? 10.017 3.245 -24.837 1.00 94.56 243 ASP A CA 1
ATOM 1922 C C . ASP A 1 243 ? 8.820 3.392 -25.792 1.00 94.56 243 ASP A C 1
ATOM 1924 O O . ASP A 1 243 ? 7.670 3.406 -25.349 1.00 94.56 243 ASP A O 1
ATOM 1928 N N . LEU A 1 244 ? 9.065 3.438 -27.108 1.00 93.00 244 LEU A N 1
ATOM 1929 C CA . LEU A 1 244 ? 7.997 3.423 -28.114 1.00 93.00 244 LEU A CA 1
ATOM 1930 C C . LEU A 1 244 ? 7.256 2.082 -28.119 1.00 93.00 244 LEU A C 1
ATOM 1932 O O . LEU A 1 244 ? 6.025 2.057 -28.087 1.00 93.00 244 LEU A O 1
ATOM 1936 N N . LEU A 1 245 ? 7.988 0.965 -28.083 1.00 94.25 245 LEU A N 1
ATOM 1937 C CA . LEU A 1 245 ? 7.391 -0.371 -27.985 1.00 94.25 245 LEU A CA 1
ATOM 1938 C C . LEU A 1 245 ? 6.616 -0.549 -26.676 1.00 94.25 245 LEU A C 1
ATOM 1940 O O . LEU A 1 245 ? 5.558 -1.176 -26.670 1.00 94.25 245 LEU A O 1
ATOM 1944 N N . LEU A 1 246 ? 7.091 0.047 -25.580 1.00 95.62 246 LEU A N 1
ATOM 1945 C CA . LEU A 1 246 ? 6.359 0.096 -24.320 1.00 95.62 246 LEU A CA 1
ATOM 1946 C C . LEU A 1 246 ? 5.063 0.886 -24.478 1.00 95.62 246 LEU A C 1
ATOM 1948 O O . LEU A 1 246 ? 4.030 0.435 -23.996 1.00 95.62 246 LEU A O 1
ATOM 1952 N N . ALA A 1 247 ? 5.077 2.030 -25.163 1.00 94.31 247 ALA A N 1
ATOM 1953 C CA . ALA A 1 247 ? 3.859 2.786 -25.439 1.00 94.31 247 ALA A CA 1
ATOM 1954 C C . ALA A 1 247 ? 2.856 1.975 -26.282 1.00 94.31 247 ALA A C 1
ATOM 1956 O O . ALA A 1 247 ? 1.654 2.022 -26.016 1.00 94.31 247 ALA A O 1
ATOM 1957 N N . MET A 1 248 ? 3.331 1.175 -27.242 1.00 93.44 248 MET A N 1
ATOM 1958 C CA . MET A 1 248 ? 2.489 0.263 -28.027 1.00 93.44 248 MET A CA 1
ATOM 1959 C C . MET A 1 248 ? 1.923 -0.873 -27.166 1.00 93.44 248 MET A C 1
ATOM 1961 O O . MET A 1 248 ? 0.710 -1.089 -27.151 1.00 93.44 248 MET A O 1
ATOM 1965 N N . ALA A 1 249 ? 2.765 -1.558 -26.388 1.00 94.25 249 ALA A N 1
ATOM 1966 C CA . ALA A 1 249 ? 2.339 -2.577 -25.429 1.00 94.25 249 ALA A CA 1
ATOM 1967 C C . ALA A 1 249 ? 1.296 -2.009 -24.451 1.00 94.25 249 ALA A C 1
ATOM 1969 O O . ALA A 1 249 ? 0.235 -2.598 -24.243 1.00 94.25 249 ALA A O 1
ATOM 1970 N N . HIS A 1 250 ? 1.548 -0.803 -23.938 1.00 92.38 250 HIS A N 1
ATOM 1971 C CA . HIS A 1 250 ? 0.659 -0.046 -23.062 1.00 92.38 250 HIS A CA 1
ATOM 1972 C C . HIS A 1 250 ? -0.680 0.241 -23.748 1.00 92.38 250 HIS A C 1
ATOM 1974 O O . HIS A 1 250 ? -1.718 -0.093 -23.186 1.00 92.38 250 HIS A O 1
ATOM 1980 N N . ALA A 1 251 ? -0.698 0.764 -24.976 1.00 91.62 251 ALA A N 1
ATOM 1981 C CA . ALA A 1 251 ? -1.928 1.021 -25.736 1.00 91.62 251 ALA A CA 1
ATOM 1982 C C . ALA A 1 251 ? -2.776 -0.248 -25.948 1.00 91.62 251 ALA A C 1
ATOM 1984 O O . ALA A 1 251 ? -4.008 -0.189 -25.960 1.00 91.62 251 ALA A O 1
ATOM 1985 N N . HIS A 1 252 ? -2.119 -1.402 -26.050 1.00 90.94 252 HIS A N 1
ATOM 1986 C CA . HIS A 1 252 ? -2.746 -2.711 -26.193 1.00 90.94 252 HIS A CA 1
ATOM 1987 C C . HIS A 1 252 ? -2.946 -3.455 -24.861 1.00 90.94 252 HIS A C 1
ATOM 1989 O O . HIS A 1 252 ? -3.281 -4.633 -24.916 1.00 90.94 252 HIS A O 1
ATOM 1995 N N . CYS A 1 253 ? -2.750 -2.790 -23.707 1.00 91.88 253 CYS A N 1
ATOM 1996 C CA . CYS A 1 253 ? -2.600 -3.350 -22.345 1.00 91.88 253 CYS A CA 1
ATOM 1997 C C . CYS A 1 253 ? -1.960 -4.748 -22.306 1.00 91.88 253 CYS A C 1
ATOM 1999 O O . CYS A 1 253 ? -2.429 -5.644 -21.610 1.00 91.88 253 CYS A O 1
ATOM 2001 N N . VAL A 1 254 ? -0.881 -4.928 -23.061 1.00 95.19 254 VAL A N 1
ATOM 2002 C CA . VAL A 1 254 ? -0.007 -6.089 -22.923 1.00 95.19 254 VAL A CA 1
ATOM 2003 C C . VAL A 1 254 ? 0.645 -6.008 -21.539 1.00 95.19 254 VAL A C 1
ATOM 2005 O O . VAL A 1 254 ? 1.250 -4.972 -21.240 1.00 95.19 254 VAL A O 1
ATOM 2008 N N . PRO A 1 255 ? 0.542 -7.049 -20.692 1.00 97.06 255 PRO A N 1
ATOM 2009 C CA . PRO A 1 255 ? 1.176 -7.071 -19.379 1.00 97.06 255 PRO A CA 1
ATOM 2010 C C . PRO A 1 255 ? 2.660 -6.741 -19.475 1.00 97.06 255 PRO A C 1
ATOM 2012 O O . PRO A 1 255 ? 3.407 -7.459 -20.137 1.00 97.06 255 PRO A O 1
ATOM 2015 N N . SER A 1 256 ? 3.077 -5.640 -18.849 1.00 97.62 256 SER A N 1
ATOM 2016 C CA . SER A 1 256 ? 4.427 -5.106 -19.032 1.00 97.62 256 SER A CA 1
ATOM 2017 C C . SER A 1 256 ? 5.096 -4.745 -17.707 1.00 97.62 256 SER A C 1
ATOM 2019 O O . SER A 1 256 ? 4.679 -3.798 -17.035 1.00 97.62 256 SER A O 1
ATOM 2021 N N . MET A 1 257 ? 6.180 -5.443 -17.361 1.00 98.25 257 MET A N 1
ATOM 2022 C CA . MET A 1 257 ? 7.107 -5.027 -16.300 1.00 98.25 257 MET A CA 1
ATOM 2023 C C . MET A 1 257 ? 8.165 -4.091 -16.876 1.00 98.25 257 MET A C 1
ATOM 2025 O O . MET A 1 257 ? 8.618 -4.278 -18.004 1.00 98.25 257 MET A O 1
ATOM 2029 N N . ARG A 1 258 ? 8.535 -3.053 -16.126 1.00 97.50 258 ARG A N 1
ATOM 2030 C CA . ARG A 1 258 ? 9.298 -1.919 -16.659 1.00 97.50 258 ARG A CA 1
ATOM 2031 C C . ARG A 1 258 ? 10.433 -1.599 -15.703 1.00 97.50 258 ARG A C 1
ATOM 2033 O O . ARG A 1 258 ? 10.176 -1.180 -14.582 1.00 97.50 258 ARG A O 1
ATOM 2040 N N . PHE A 1 259 ? 11.664 -1.769 -16.158 1.00 98.06 259 PHE A N 1
ATOM 2041 C CA . PHE A 1 259 ? 12.869 -1.548 -15.371 1.00 98.06 259 PHE A CA 1
ATOM 2042 C C . PHE A 1 259 ? 13.700 -0.456 -16.021 1.00 98.06 259 PHE A C 1
ATOM 2044 O O . PHE A 1 259 ? 14.233 -0.664 -17.107 1.00 98.06 259 PHE A O 1
ATOM 2051 N N . ARG A 1 260 ? 13.813 0.704 -15.374 1.00 97.25 260 ARG A N 1
ATOM 2052 C CA . ARG A 1 260 ? 14.605 1.837 -15.864 1.00 97.25 260 ARG A CA 1
ATOM 2053 C C . ARG A 1 260 ? 15.931 1.898 -15.123 1.00 97.25 260 ARG A C 1
ATOM 2055 O O . ARG A 1 260 ? 15.942 1.972 -13.896 1.00 97.25 260 ARG A O 1
ATOM 2062 N N . TYR A 1 261 ? 17.031 1.853 -15.863 1.00 97.06 261 TYR A N 1
ATOM 2063 C CA . TYR A 1 261 ? 18.347 2.033 -15.270 1.00 97.06 261 TYR A CA 1
ATOM 2064 C C . TYR A 1 261 ? 18.515 3.488 -14.815 1.00 97.06 261 TYR A C 1
ATOM 2066 O O . TYR A 1 261 ? 18.349 4.417 -15.602 1.00 97.06 261 TYR A O 1
ATOM 2074 N N . ASP A 1 262 ? 18.813 3.681 -13.533 1.00 96.19 262 ASP A N 1
ATOM 2075 C CA . ASP A 1 262 ? 19.044 4.988 -12.923 1.00 96.19 262 ASP A CA 1
ATOM 2076 C C . ASP A 1 262 ? 20.100 4.826 -11.811 1.00 96.19 262 ASP A C 1
ATOM 2078 O O . ASP A 1 262 ? 19.776 4.378 -10.706 1.00 96.19 262 ASP A O 1
ATOM 2082 N N . PRO A 1 263 ? 21.380 5.161 -12.070 1.00 94.62 263 PRO A N 1
ATOM 2083 C CA . PRO A 1 263 ? 22.447 5.001 -11.082 1.00 94.62 263 PRO A CA 1
ATOM 2084 C C . PRO A 1 263 ? 22.281 5.923 -9.865 1.00 94.62 263 PRO A C 1
ATOM 2086 O O . PRO A 1 263 ? 22.908 5.682 -8.835 1.00 94.62 263 PRO A O 1
ATOM 2089 N N . ALA A 1 264 ? 21.442 6.961 -9.965 1.00 94.75 264 ALA A N 1
ATOM 2090 C CA . ALA A 1 264 ? 21.125 7.877 -8.875 1.00 94.75 264 ALA A CA 1
ATOM 2091 C C . ALA A 1 264 ? 19.861 7.465 -8.096 1.00 94.75 264 ALA A C 1
ATOM 2093 O O . ALA A 1 264 ? 19.462 8.167 -7.164 1.00 94.75 264 ALA A O 1
ATOM 2094 N N . ALA A 1 265 ? 19.226 6.340 -8.448 1.00 91.88 265 ALA A N 1
ATOM 2095 C CA . ALA A 1 265 ? 18.014 5.882 -7.786 1.00 91.88 265 ALA A CA 1
ATOM 2096 C C . ALA A 1 265 ? 18.241 5.620 -6.288 1.00 91.88 265 ALA A C 1
ATOM 2098 O O . ALA A 1 265 ? 19.104 4.838 -5.881 1.00 91.88 265 ALA A O 1
ATOM 2099 N N . THR A 1 266 ? 17.406 6.255 -5.466 1.00 85.62 266 THR A N 1
ATOM 2100 C CA . THR A 1 266 ? 17.375 6.087 -4.005 1.00 85.62 266 THR A CA 1
ATOM 2101 C C . THR A 1 266 ? 16.291 5.113 -3.539 1.00 85.62 266 THR A C 1
ATOM 2103 O O . THR A 1 266 ? 16.291 4.713 -2.377 1.00 85.62 266 THR A O 1
ATOM 2106 N N . SER A 1 267 ? 15.375 4.722 -4.430 1.00 82.44 267 SER A N 1
ATOM 2107 C CA . SER A 1 267 ? 14.296 3.768 -4.165 1.00 82.44 267 SER A CA 1
ATOM 2108 C C . SER A 1 267 ? 14.257 2.685 -5.240 1.00 82.44 267 SER A C 1
ATOM 2110 O O . SER A 1 267 ? 14.537 2.955 -6.408 1.00 82.44 267 SER A O 1
ATOM 2112 N N . ARG A 1 268 ? 13.894 1.469 -4.819 1.00 85.44 268 ARG A N 1
ATOM 2113 C CA . ARG A 1 268 ? 13.625 0.304 -5.680 1.00 85.44 268 ARG A CA 1
ATOM 2114 C C . ARG A 1 268 ? 12.124 0.035 -5.831 1.00 85.44 268 ARG A C 1
ATOM 2116 O O . ARG A 1 268 ? 11.732 -0.934 -6.472 1.00 85.44 268 ARG A O 1
ATOM 2123 N N . GLU A 1 269 ? 11.285 0.857 -5.207 1.00 81.44 269 GLU A N 1
ATOM 2124 C CA . GLU A 1 269 ? 9.837 0.681 -5.243 1.00 81.44 269 GLU A CA 1
ATOM 2125 C C . GLU A 1 269 ? 9.290 1.014 -6.639 1.00 81.44 269 GLU A C 1
ATOM 2127 O O . GLU A 1 269 ? 9.759 1.968 -7.274 1.00 81.44 269 GLU A O 1
ATOM 2132 N N . PRO A 1 270 ? 8.294 0.258 -7.133 1.00 89.81 270 PRO A N 1
ATOM 2133 C CA . PRO A 1 270 ? 7.603 0.620 -8.356 1.00 89.81 270 PRO A CA 1
ATOM 2134 C C . PRO A 1 270 ? 6.916 1.979 -8.204 1.00 89.81 270 PRO A C 1
ATOM 2136 O O . PRO A 1 270 ? 6.127 2.205 -7.289 1.00 89.81 270 PRO A O 1
ATOM 2139 N N . GLU A 1 271 ? 7.155 2.877 -9.151 1.00 91.81 271 GLU A N 1
ATOM 2140 C CA . GLU A 1 271 ? 6.366 4.096 -9.290 1.00 91.81 271 GLU A CA 1
ATOM 2141 C C . GLU A 1 271 ? 4.890 3.753 -9.570 1.00 91.81 271 GLU A C 1
ATOM 2143 O O . GLU A 1 271 ? 4.575 2.681 -10.089 1.00 91.81 271 GLU A O 1
ATOM 2148 N N . LEU A 1 272 ? 3.968 4.708 -9.384 1.00 87.69 272 LEU A N 1
ATOM 2149 C CA . LEU A 1 272 ? 2.562 4.551 -9.812 1.00 87.69 272 LEU A CA 1
ATOM 2150 C C . LEU A 1 272 ? 2.431 4.175 -11.297 1.00 87.69 272 LEU A C 1
ATOM 2152 O O . LEU A 1 272 ? 1.483 3.499 -11.709 1.00 87.69 272 LEU A O 1
ATOM 2156 N N . SER A 1 273 ? 3.401 4.599 -12.112 1.00 90.19 273 SER A N 1
ATOM 2157 C CA . SER A 1 273 ? 3.501 4.233 -13.520 1.00 90.19 273 SER A CA 1
ATOM 2158 C C . SER A 1 273 ? 3.673 2.719 -13.713 1.00 90.19 273 SER A C 1
ATOM 2160 O O . SER A 1 273 ? 3.209 2.203 -14.732 1.00 90.19 273 SER A O 1
ATOM 2162 N N . GLY A 1 274 ? 4.251 2.014 -12.739 1.00 93.75 274 GLY A N 1
ATOM 2163 C CA . GLY A 1 274 ? 4.718 0.630 -12.795 1.00 93.75 274 GLY A CA 1
ATOM 2164 C C . GLY A 1 274 ? 6.204 0.500 -13.140 1.00 93.75 274 GLY A C 1
ATOM 2165 O O . GLY A 1 274 ? 6.673 -0.618 -13.331 1.00 93.75 274 GLY A O 1
ATOM 2166 N N . ALA A 1 275 ? 6.923 1.616 -13.300 1.00 96.19 275 ALA A N 1
ATOM 2167 C CA . ALA A 1 275 ? 8.360 1.608 -13.547 1.00 96.19 275 ALA A CA 1
ATOM 2168 C C . ALA A 1 275 ? 9.133 1.374 -12.248 1.00 96.19 275 ALA A C 1
ATOM 2170 O O . ALA A 1 275 ? 8.901 2.054 -11.253 1.00 96.19 275 ALA A O 1
ATOM 2171 N N . VAL A 1 276 ? 10.070 0.434 -12.282 1.00 96.00 276 VAL A N 1
ATOM 2172 C CA . VAL A 1 276 ? 11.031 0.176 -11.213 1.00 96.00 276 VAL A CA 1
ATOM 2173 C C . VAL A 1 276 ? 12.381 0.720 -11.638 1.00 96.00 276 VAL A C 1
ATOM 2175 O O . VAL A 1 276 ? 12.902 0.363 -12.698 1.00 96.00 276 VAL A O 1
ATOM 2178 N N . LYS A 1 277 ? 12.959 1.582 -10.808 1.00 95.88 277 LYS A N 1
ATOM 2179 C CA . LYS A 1 277 ? 14.318 2.070 -11.014 1.00 95.88 277 LYS A CA 1
ATOM 2180 C C . LYS A 1 277 ? 15.326 1.097 -10.420 1.00 95.88 277 LYS A C 1
ATOM 2182 O O . LYS A 1 277 ? 15.113 0.567 -9.332 1.00 95.88 277 LYS A O 1
ATOM 2187 N N . TRP A 1 278 ? 16.428 0.869 -11.124 1.00 96.12 278 TRP A N 1
ATOM 2188 C CA . TRP A 1 278 ? 17.491 -0.020 -10.661 1.00 96.12 278 TRP A CA 1
ATOM 2189 C C . TRP A 1 278 ? 18.873 0.557 -10.965 1.00 96.12 278 TRP A C 1
ATOM 2191 O O . TRP A 1 278 ? 19.072 1.253 -11.958 1.00 96.12 278 TRP A O 1
ATOM 2201 N N . ARG A 1 279 ? 19.835 0.242 -10.093 1.00 95.31 279 ARG A N 1
ATOM 2202 C CA . ARG A 1 279 ? 21.229 0.724 -10.161 1.00 95.31 279 ARG A CA 1
ATOM 2203 C C . ARG A 1 279 ? 22.263 -0.397 -10.283 1.00 95.31 279 ARG A C 1
ATOM 2205 O O . ARG A 1 279 ? 23.411 -0.141 -10.623 1.00 95.31 279 ARG A O 1
ATOM 2212 N N . SER A 1 280 ? 21.873 -1.632 -9.968 1.00 93.69 280 SER A N 1
ATOM 2213 C CA . SER A 1 280 ? 22.735 -2.815 -9.998 1.00 93.69 280 SER A CA 1
ATOM 2214 C C . SER A 1 280 ? 21.940 -4.038 -10.469 1.00 93.69 280 SER A C 1
ATOM 2216 O O . SER A 1 280 ? 20.715 -4.078 -10.329 1.00 93.69 280 SER A O 1
ATOM 2218 N N . SER A 1 281 ? 22.623 -5.052 -11.003 1.00 90.25 281 SER A N 1
ATOM 2219 C CA . SER A 1 281 ? 21.973 -6.304 -11.414 1.00 90.25 281 SER A CA 1
ATOM 2220 C C . SER A 1 281 ? 21.333 -7.053 -10.241 1.00 90.25 281 SER A C 1
ATOM 2222 O O . SER A 1 281 ? 20.324 -7.724 -10.430 1.00 90.25 281 SER A O 1
ATOM 2224 N N . GLU A 1 282 ? 21.890 -6.933 -9.033 1.00 86.44 282 GLU A N 1
ATOM 2225 C CA . GLU A 1 282 ? 21.323 -7.532 -7.819 1.00 86.44 282 GLU A CA 1
ATOM 2226 C C . GLU A 1 282 ? 19.982 -6.878 -7.462 1.00 86.44 282 GLU A C 1
ATOM 2228 O O . GLU A 1 282 ? 18.980 -7.576 -7.297 1.00 86.44 282 GLU A O 1
ATOM 2233 N N . ASP A 1 283 ? 19.947 -5.540 -7.453 1.00 88.00 283 ASP A N 1
ATOM 2234 C CA . ASP A 1 283 ? 18.738 -4.741 -7.225 1.00 88.00 283 ASP A CA 1
ATOM 2235 C C . ASP A 1 283 ? 17.638 -5.148 -8.214 1.00 88.00 283 ASP A C 1
ATOM 2237 O O . ASP A 1 283 ? 16.504 -5.422 -7.822 1.00 88.00 283 ASP A O 1
ATOM 2241 N N . LEU A 1 284 ? 18.0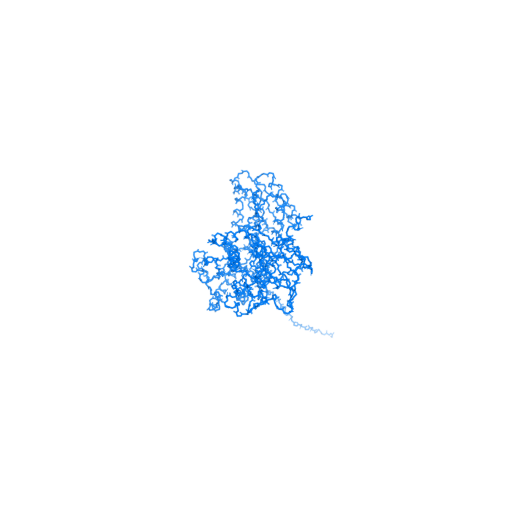04 -5.246 -9.496 1.00 95.06 284 LEU A N 1
ATOM 2242 C CA . LEU A 1 284 ? 17.107 -5.639 -10.575 1.00 95.06 284 LEU A CA 1
ATOM 2243 C C . LEU A 1 284 ? 16.538 -7.052 -10.375 1.00 95.06 284 LEU A C 1
ATOM 2245 O O . LEU A 1 284 ? 15.339 -7.258 -10.548 1.00 95.06 284 LEU A O 1
ATOM 2249 N N . GLY A 1 285 ? 17.382 -8.025 -10.018 1.00 94.69 285 GLY A N 1
ATOM 2250 C CA . GLY A 1 285 ? 16.952 -9.410 -9.818 1.00 94.69 285 GLY A CA 1
ATOM 2251 C C . GLY A 1 285 ? 15.962 -9.569 -8.672 1.00 94.69 285 GLY A C 1
ATOM 2252 O O . GLY A 1 285 ? 14.969 -10.283 -8.825 1.00 94.69 285 GLY A O 1
ATOM 2253 N N . SER A 1 286 ? 16.219 -8.884 -7.553 1.00 89.25 286 SER A N 1
ATOM 2254 C CA . SER A 1 286 ? 15.334 -8.893 -6.383 1.00 89.25 286 SER A CA 1
ATOM 2255 C C . SER A 1 286 ? 13.963 -8.325 -6.743 1.00 89.25 286 SER A C 1
ATOM 2257 O O . SER A 1 286 ? 12.961 -9.028 -6.630 1.00 89.25 286 SER A O 1
ATOM 2259 N N . SER A 1 287 ? 13.919 -7.099 -7.278 1.00 93.19 287 SER A N 1
ATOM 2260 C CA . SER A 1 287 ? 12.657 -6.440 -7.634 1.00 93.19 287 SER A CA 1
ATOM 2261 C C . SER A 1 287 ? 11.899 -7.167 -8.746 1.00 93.19 287 SER A C 1
ATOM 2263 O O . SER A 1 287 ? 10.669 -7.197 -8.741 1.00 93.19 287 SER A O 1
ATOM 2265 N N . PHE A 1 288 ? 12.604 -7.775 -9.707 1.00 97.00 288 PHE A N 1
ATOM 2266 C CA . PHE A 1 288 ? 11.959 -8.580 -10.742 1.00 97.00 288 PHE A CA 1
ATOM 2267 C C . PHE A 1 288 ? 11.316 -9.843 -10.180 1.00 97.00 288 PHE A C 1
ATOM 2269 O O . PHE A 1 288 ? 10.192 -10.158 -10.559 1.00 97.00 288 PHE A O 1
ATOM 2276 N N . SER A 1 289 ? 11.998 -10.547 -9.276 1.00 94.19 289 SER A N 1
ATOM 2277 C CA . SER A 1 289 ? 11.466 -11.772 -8.667 1.00 94.19 289 SER A CA 1
ATOM 2278 C C . SER A 1 289 ? 10.212 -11.475 -7.842 1.00 94.19 289 SER A C 1
ATOM 2280 O O . SER A 1 289 ? 9.197 -12.143 -8.010 1.00 94.19 289 SER A O 1
ATOM 2282 N N . GLU A 1 290 ? 10.248 -10.407 -7.043 1.00 90.75 290 GLU A N 1
ATOM 2283 C CA . GLU A 1 290 ? 9.108 -9.888 -6.278 1.00 90.75 290 GLU A CA 1
ATOM 2284 C C . GLU A 1 290 ? 7.907 -9.535 -7.175 1.00 90.75 290 GLU A C 1
ATOM 2286 O O . GLU A 1 290 ? 6.779 -9.978 -6.940 1.00 90.75 290 GLU A O 1
ATOM 2291 N N . LEU A 1 291 ? 8.145 -8.781 -8.255 1.00 94.75 291 LEU A N 1
ATOM 2292 C CA . LEU A 1 291 ? 7.102 -8.437 -9.223 1.00 94.75 291 LEU A CA 1
ATOM 2293 C C . LEU A 1 291 ? 6.560 -9.660 -9.964 1.00 94.75 291 LEU A C 1
ATOM 2295 O O . LEU A 1 291 ? 5.360 -9.716 -10.233 1.00 94.75 291 LEU A O 1
ATOM 2299 N N . LEU A 1 292 ? 7.417 -10.621 -10.313 1.00 95.75 292 LEU A N 1
ATOM 2300 C CA . LEU A 1 292 ? 7.029 -11.838 -11.019 1.00 95.75 292 LEU A CA 1
ATOM 2301 C C . LEU A 1 292 ? 6.187 -12.755 -10.136 1.00 95.75 292 LEU A C 1
ATOM 2303 O O . LEU A 1 292 ? 5.152 -13.234 -10.594 1.00 95.75 292 LEU A O 1
ATOM 2307 N N . GLN A 1 293 ? 6.558 -12.919 -8.869 1.00 91.81 293 GLN A N 1
ATOM 2308 C CA . GLN A 1 293 ? 5.759 -13.646 -7.887 1.00 91.81 293 GLN A CA 1
ATOM 2309 C C . GLN A 1 293 ? 4.391 -12.979 -7.689 1.00 91.81 293 GLN A C 1
ATOM 2311 O O . GLN A 1 293 ? 3.357 -13.646 -7.736 1.00 91.81 293 GLN A O 1
ATOM 2316 N N . ASN A 1 294 ? 4.360 -11.648 -7.552 1.00 92.06 294 ASN A N 1
ATOM 2317 C CA . ASN A 1 294 ? 3.105 -10.905 -7.454 1.00 92.06 294 ASN A CA 1
ATOM 2318 C C . ASN A 1 294 ? 2.255 -11.024 -8.732 1.00 92.06 294 ASN A C 1
ATOM 2320 O O . ASN A 1 294 ? 1.040 -11.195 -8.665 1.00 92.06 294 ASN A O 1
ATOM 2324 N N . TYR A 1 295 ? 2.886 -10.981 -9.907 1.00 94.81 295 TYR A N 1
ATOM 2325 C CA . TYR A 1 295 ? 2.220 -11.187 -11.190 1.00 94.81 295 TYR A CA 1
ATOM 2326 C C . TYR A 1 295 ? 1.614 -12.588 -11.293 1.00 94.81 295 TYR A C 1
ATOM 2328 O O . TYR A 1 295 ? 0.487 -12.742 -11.756 1.00 94.81 295 TYR A O 1
ATOM 2336 N N . GLN A 1 296 ? 2.331 -13.620 -10.858 1.00 91.62 296 GLN A N 1
ATOM 2337 C CA . GLN A 1 296 ? 1.846 -14.999 -10.874 1.00 91.62 296 GLN A CA 1
ATOM 2338 C C . GLN A 1 296 ? 0.697 -15.238 -9.884 1.00 91.62 296 GLN A C 1
ATOM 2340 O O . GLN A 1 296 ? -0.072 -16.178 -10.088 1.00 91.62 296 GLN A O 1
ATOM 2345 N N . SER A 1 297 ? 0.536 -14.405 -8.848 1.00 87.12 297 SER A N 1
ATOM 2346 C CA . SER A 1 297 ? -0.540 -14.604 -7.880 1.00 87.12 297 SER A CA 1
ATOM 2347 C C . SER A 1 297 ? -1.928 -14.331 -8.477 1.00 87.12 297 SER A C 1
ATOM 2349 O O . SER A 1 297 ? -2.145 -13.454 -9.330 1.00 87.12 297 SER A O 1
ATOM 2351 N N . ALA A 1 298 ? -2.888 -15.154 -8.054 1.00 79.06 298 ALA A N 1
ATOM 2352 C CA . ALA A 1 298 ? -4.274 -15.064 -8.485 1.00 79.06 298 ALA A CA 1
ATOM 2353 C C . ALA A 1 298 ? -4.988 -13.891 -7.793 1.00 79.06 298 ALA A C 1
ATOM 2355 O O . ALA A 1 298 ? -4.632 -13.503 -6.683 1.00 79.06 298 ALA A O 1
ATOM 2356 N N . PHE A 1 299 ? -6.013 -13.339 -8.439 1.00 79.81 299 PHE A N 1
ATOM 2357 C CA . PHE A 1 299 ? -7.009 -12.531 -7.743 1.00 79.81 299 PHE A CA 1
ATOM 2358 C C . PHE A 1 299 ? -7.868 -13.423 -6.856 1.00 79.81 299 PHE A C 1
ATOM 2360 O O . PHE A 1 299 ? -8.090 -14.601 -7.152 1.00 79.81 299 PHE A O 1
ATOM 2367 N N . VAL A 1 300 ? -8.341 -12.842 -5.762 1.00 81.50 300 VAL A N 1
ATOM 2368 C CA . VAL A 1 300 ? -9.183 -13.529 -4.791 1.00 81.50 300 VAL A CA 1
ATOM 2369 C C . VAL A 1 300 ? -10.629 -13.130 -5.051 1.00 81.50 300 VAL A C 1
ATOM 2371 O O . VAL A 1 300 ? -10.948 -11.959 -5.290 1.00 81.50 300 VAL A O 1
ATOM 2374 N N . ARG A 1 301 ? -11.531 -14.114 -4.998 1.00 82.75 301 ARG A N 1
ATOM 2375 C CA . ARG A 1 301 ? -12.964 -13.860 -5.138 1.00 82.75 301 ARG A CA 1
ATOM 2376 C C . ARG A 1 301 ? -13.433 -13.002 -3.968 1.00 82.75 301 ARG A C 1
ATOM 2378 O O . ARG A 1 301 ? -13.430 -13.456 -2.832 1.00 82.75 301 ARG A O 1
ATOM 2385 N N . ALA A 1 302 ? -13.890 -11.794 -4.258 1.00 77.94 302 ALA A N 1
ATOM 2386 C CA . ALA A 1 302 ? -14.349 -10.833 -3.268 1.00 77.94 302 ALA A CA 1
ATOM 2387 C C . ALA A 1 302 ? -15.832 -11.073 -2.940 1.00 77.94 302 ALA A C 1
ATOM 2389 O O . ALA A 1 302 ? -16.710 -10.392 -3.474 1.00 77.94 302 ALA A O 1
ATOM 2390 N N . SER A 1 303 ? -16.116 -12.074 -2.104 1.00 79.25 303 SER A N 1
ATOM 2391 C CA . SER A 1 303 ? -17.482 -12.416 -1.683 1.00 79.25 303 SER A CA 1
ATOM 2392 C C . SER A 1 303 ? -17.603 -12.491 -0.167 1.00 79.25 303 SER A C 1
ATOM 2394 O O . SER A 1 303 ? -16.932 -13.304 0.463 1.00 79.25 303 SER A O 1
ATOM 2396 N N . GLY A 1 304 ? -18.512 -11.704 0.403 1.00 74.81 304 GLY A N 1
ATOM 2397 C CA . GLY A 1 304 ? -18.770 -11.693 1.839 1.00 74.81 304 GLY A CA 1
ATOM 2398 C C . GLY A 1 304 ? -17.745 -10.886 2.639 1.00 74.81 304 GLY A C 1
ATOM 2399 O O . GLY A 1 304 ? -16.617 -10.643 2.210 1.00 74.81 304 GLY A O 1
ATOM 2400 N N . ARG A 1 305 ? -18.170 -10.455 3.827 1.00 78.50 305 ARG A N 1
ATOM 2401 C CA . ARG A 1 305 ? -17.423 -9.532 4.687 1.00 78.50 305 ARG A CA 1
ATOM 2402 C C . ARG A 1 305 ? -16.033 -10.039 5.074 1.00 78.50 305 ARG A C 1
ATOM 2404 O O . ARG A 1 305 ? -15.071 -9.291 4.939 1.00 78.50 305 ARG A O 1
ATOM 2411 N N . ASP A 1 306 ? -15.923 -11.292 5.507 1.00 74.81 306 ASP A N 1
ATOM 2412 C CA . ASP A 1 306 ? -14.661 -11.857 6.007 1.00 74.81 306 ASP A CA 1
ATOM 2413 C C . ASP A 1 306 ? -13.568 -11.852 4.929 1.00 74.81 306 ASP A C 1
ATOM 2415 O O . ASP A 1 306 ? -12.413 -11.534 5.206 1.00 74.81 306 ASP A O 1
ATOM 2419 N N . ILE A 1 307 ? -13.939 -12.124 3.672 1.00 80.88 307 ILE A N 1
ATOM 2420 C CA . ILE A 1 307 ? -12.992 -12.104 2.554 1.00 80.88 307 ILE A CA 1
ATOM 2421 C C . ILE A 1 307 ? -12.602 -10.668 2.190 1.00 80.88 307 ILE A C 1
ATOM 2423 O O . ILE A 1 307 ? -11.436 -10.415 1.912 1.00 80.88 307 ILE A O 1
ATOM 2427 N N . ILE A 1 308 ? -13.528 -9.702 2.230 1.00 82.50 308 ILE A N 1
ATOM 2428 C CA . ILE A 1 308 ? -13.182 -8.281 2.038 1.00 82.50 308 ILE A CA 1
ATOM 2429 C C . ILE A 1 308 ? -12.234 -7.794 3.144 1.00 82.50 308 ILE A C 1
ATOM 2431 O O . ILE A 1 308 ? -11.302 -7.033 2.876 1.00 82.50 308 ILE A O 1
ATOM 2435 N N . GLU A 1 309 ? -12.444 -8.237 4.383 1.00 76.62 309 GLU A N 1
ATOM 2436 C CA . GLU A 1 309 ? -11.540 -7.948 5.496 1.00 76.62 309 GLU A CA 1
ATOM 2437 C C . GLU A 1 309 ? -10.156 -8.577 5.273 1.00 76.62 309 GLU A C 1
ATOM 2439 O O . GLU A 1 309 ? -9.158 -7.877 5.439 1.00 76.62 309 GLU A O 1
ATOM 2444 N N . GLN A 1 310 ? -10.090 -9.829 4.808 1.00 77.69 310 GLN A N 1
ATOM 2445 C CA . GLN A 1 310 ? -8.840 -10.512 4.457 1.00 77.69 310 GLN A CA 1
ATOM 2446 C C . GLN A 1 310 ? -8.115 -9.851 3.276 1.00 77.69 310 GLN A C 1
ATOM 2448 O O . GLN A 1 310 ? -6.900 -9.682 3.319 1.00 77.69 310 GLN A O 1
ATOM 2453 N N . LEU A 1 311 ? -8.843 -9.427 2.242 1.00 79.62 311 LEU A N 1
ATOM 2454 C CA . LEU A 1 311 ? -8.309 -8.667 1.107 1.00 79.62 311 LEU A CA 1
ATOM 2455 C C . LEU A 1 311 ? -7.674 -7.349 1.564 1.00 79.62 311 LEU A C 1
ATOM 2457 O O . LEU A 1 311 ? -6.680 -6.902 0.997 1.00 79.62 311 LEU A O 1
ATOM 2461 N N . ALA A 1 312 ? -8.241 -6.720 2.599 1.00 73.19 312 ALA A N 1
ATOM 2462 C CA . ALA A 1 312 ? -7.693 -5.512 3.205 1.00 73.19 312 ALA A CA 1
ATOM 2463 C C . ALA A 1 312 ? -6.460 -5.767 4.088 1.00 73.19 312 ALA A C 1
ATOM 2465 O O . ALA A 1 312 ? -5.705 -4.824 4.370 1.00 73.19 312 ALA A O 1
ATOM 2466 N N . THR A 1 313 ? -6.246 -7.012 4.517 1.00 71.69 313 THR A N 1
ATOM 2467 C CA . THR A 1 313 ? -5.047 -7.440 5.232 1.00 71.69 313 THR A CA 1
ATOM 2468 C C . THR A 1 313 ? -3.907 -7.649 4.230 1.00 71.69 313 THR A C 1
ATOM 2470 O O . THR A 1 313 ? -4.049 -8.434 3.300 1.00 71.69 313 THR A O 1
ATOM 2473 N N . PRO A 1 314 ? -2.768 -6.956 4.377 1.00 66.44 314 PRO A N 1
ATOM 2474 C CA . PRO A 1 314 ? -1.646 -7.119 3.457 1.00 66.44 314 PRO A CA 1
ATOM 2475 C C . PRO A 1 314 ? -1.126 -8.567 3.437 1.00 66.44 314 PRO A C 1
ATOM 2477 O O . PRO A 1 314 ? -0.778 -9.092 4.495 1.00 66.44 314 PRO A O 1
ATOM 2480 N N . GLU A 1 315 ? -1.037 -9.182 2.256 1.00 67.44 315 GLU A N 1
ATOM 2481 C CA . GLU A 1 315 ? -0.282 -10.419 2.031 1.00 67.44 315 GLU A CA 1
ATOM 2482 C C . GLU A 1 315 ? 1.155 -10.050 1.643 1.00 67.44 315 GLU A C 1
ATOM 2484 O O . GLU A 1 315 ? 1.395 -9.174 0.809 1.00 67.44 315 GLU A O 1
ATOM 2489 N N . GLN A 1 316 ? 2.122 -10.670 2.313 1.00 57.88 316 GLN A N 1
ATOM 2490 C CA . GLN A 1 316 ? 3.538 -10.354 2.165 1.00 57.88 316 GLN A CA 1
ATOM 2491 C C . GLN A 1 316 ? 4.135 -11.121 0.984 1.00 57.88 316 GLN A C 1
ATOM 2493 O O . GLN A 1 316 ? 3.973 -12.337 0.901 1.00 57.88 316 GLN A O 1
ATOM 2498 N N . VAL A 1 317 ? 4.866 -10.421 0.112 1.00 56.06 317 VAL A N 1
ATOM 2499 C CA . VAL A 1 317 ? 5.536 -11.041 -1.045 1.00 56.06 317 VAL A CA 1
ATOM 2500 C C . VAL A 1 317 ? 7.060 -11.139 -0.855 1.00 56.06 317 VAL A C 1
ATOM 2502 O O . VAL A 1 317 ? 7.661 -12.047 -1.417 1.00 56.06 317 VAL A O 1
ATOM 2505 N N . SER A 1 318 ? 7.696 -10.288 -0.030 1.00 56.88 318 SER A N 1
ATOM 2506 C CA . SER A 1 318 ? 9.163 -10.285 0.168 1.00 56.88 318 SER A CA 1
ATOM 2507 C C . SER A 1 318 ? 9.623 -10.772 1.552 1.00 56.88 318 SER A C 1
ATOM 2509 O O . SER A 1 318 ? 9.051 -10.402 2.579 1.00 56.88 318 SER A O 1
ATOM 2511 N N . ASP A 1 319 ? 10.694 -11.573 1.569 1.00 48.53 319 ASP A N 1
ATOM 2512 C CA . ASP A 1 319 ? 11.269 -12.298 2.718 1.00 48.53 319 ASP A CA 1
ATOM 2513 C C . ASP A 1 319 ? 12.330 -11.499 3.508 1.00 48.53 319 ASP A C 1
ATOM 2515 O O . ASP A 1 319 ? 12.984 -12.040 4.403 1.00 48.53 319 ASP A O 1
ATOM 2519 N N . THR A 1 320 ? 12.537 -10.205 3.221 1.00 55.53 320 THR A N 1
ATOM 2520 C CA . THR A 1 320 ? 13.434 -9.365 4.039 1.00 55.53 320 THR A CA 1
ATOM 2521 C C . THR A 1 320 ? 12.750 -9.003 5.356 1.00 55.53 320 THR A C 1
ATOM 2523 O O . THR A 1 320 ? 12.240 -7.899 5.549 1.00 55.53 320 THR A O 1
ATOM 2526 N N . LEU A 1 321 ? 12.688 -9.987 6.245 1.00 58.69 321 LEU A N 1
ATOM 2527 C CA . LEU A 1 321 ? 12.049 -9.935 7.546 1.00 58.69 321 LEU A CA 1
ATOM 2528 C C . LEU A 1 321 ? 12.652 -8.804 8.393 1.00 58.69 321 LEU A C 1
ATOM 2530 O O . LEU A 1 321 ? 13.731 -8.935 8.964 1.00 58.69 321 LEU A O 1
ATOM 2534 N N . ASN A 1 322 ? 11.931 -7.684 8.510 1.00 80.31 322 ASN A N 1
ATOM 2535 C CA . ASN A 1 322 ? 12.141 -6.717 9.588 1.00 80.31 322 ASN A CA 1
ATOM 2536 C C . ASN A 1 322 ? 11.525 -7.298 10.870 1.00 80.31 322 ASN A C 1
ATOM 2538 O O . ASN A 1 322 ? 10.480 -6.852 11.344 1.00 80.31 322 ASN A O 1
ATOM 2542 N N . THR A 1 323 ? 12.117 -8.385 11.357 1.00 88.69 323 THR A N 1
ATOM 2543 C CA . THR A 1 323 ? 11.661 -9.125 12.533 1.00 88.69 323 THR A CA 1
ATOM 2544 C C . THR A 1 323 ? 12.496 -8.784 13.749 1.00 88.69 323 THR A C 1
ATOM 2546 O O . THR A 1 323 ? 13.715 -8.681 13.663 1.00 88.69 323 THR A O 1
ATOM 2549 N N . TRP A 1 324 ? 11.818 -8.685 14.878 1.00 92.38 324 TRP A N 1
ATOM 2550 C CA . TRP A 1 324 ? 12.370 -8.512 16.206 1.00 92.38 324 TRP A CA 1
ATOM 2551 C C . TRP A 1 324 ? 12.110 -9.787 17.010 1.00 92.38 324 TRP A C 1
ATOM 2553 O O . TRP A 1 324 ? 11.013 -10.332 16.935 1.00 92.38 324 TRP A O 1
ATOM 2563 N N . ASP A 1 325 ? 13.097 -10.283 17.752 1.00 92.75 325 ASP A N 1
ATOM 2564 C CA . ASP A 1 325 ? 12.875 -11.328 18.756 1.00 92.75 325 ASP A CA 1
ATOM 2565 C C . ASP A 1 325 ? 12.381 -10.648 20.043 1.00 92.75 325 ASP A C 1
ATOM 2567 O O . ASP A 1 325 ? 13.149 -9.881 20.631 1.00 92.75 325 ASP A O 1
ATOM 2571 N N . PRO A 1 326 ? 11.143 -10.907 20.511 1.00 92.81 326 PRO A N 1
ATOM 2572 C CA . PRO A 1 326 ? 10.630 -10.313 21.736 1.00 92.81 326 PRO A CA 1
ATOM 2573 C C . PRO A 1 326 ? 11.449 -10.631 22.986 1.00 92.81 326 PRO A C 1
ATOM 2575 O O . PRO A 1 326 ? 11.215 -9.989 23.997 1.00 92.81 326 PRO A O 1
ATOM 2578 N N . ALA A 1 327 ? 12.380 -11.593 22.955 1.00 93.69 327 ALA A N 1
ATOM 2579 C CA . ALA A 1 327 ? 13.325 -11.838 24.042 1.00 93.69 327 ALA A CA 1
ATOM 2580 C C . ALA A 1 327 ? 14.531 -10.871 24.037 1.00 93.69 327 ALA A C 1
ATOM 2582 O O . ALA A 1 327 ? 15.169 -10.686 25.078 1.00 93.69 327 ALA A O 1
ATOM 2583 N N . ASP A 1 328 ? 14.837 -10.232 22.903 1.00 94.12 328 ASP A N 1
ATOM 2584 C CA . ASP A 1 328 ? 15.945 -9.287 22.722 1.00 94.12 328 ASP A CA 1
ATOM 2585 C C . ASP A 1 328 ? 15.433 -7.841 22.664 1.00 94.12 328 ASP A C 1
ATOM 2587 O O . ASP A 1 328 ? 15.388 -7.191 21.617 1.00 94.12 328 ASP A O 1
ATOM 2591 N N . GLY A 1 329 ? 15.037 -7.309 23.820 1.00 92.38 329 GLY A N 1
ATOM 2592 C CA . GLY A 1 329 ? 14.608 -5.915 23.955 1.00 92.38 329 GLY A CA 1
ATOM 2593 C C . GLY A 1 329 ? 15.562 -4.893 23.323 1.00 92.38 329 GLY A C 1
ATOM 2594 O O . GLY A 1 329 ? 15.097 -4.033 22.575 1.00 92.38 329 GLY A O 1
ATOM 2595 N N . PRO A 1 330 ? 16.886 -4.950 23.574 1.00 93.56 330 PRO A N 1
ATOM 2596 C CA . PRO A 1 330 ? 17.846 -4.040 22.953 1.00 93.56 330 PRO A CA 1
ATOM 2597 C C . PRO A 1 330 ? 17.814 -4.024 21.420 1.00 93.56 330 PRO A C 1
ATOM 2599 O O . PRO A 1 330 ? 17.954 -2.944 20.842 1.00 93.56 330 PRO A O 1
ATOM 2602 N N . ALA A 1 331 ? 17.588 -5.163 20.752 1.00 94.12 331 ALA A N 1
ATOM 2603 C CA . ALA A 1 331 ? 17.488 -5.217 19.289 1.00 94.12 331 ALA A CA 1
ATOM 2604 C C . ALA A 1 331 ? 16.324 -4.388 18.719 1.00 94.12 331 ALA A C 1
ATOM 2606 O O . ALA A 1 331 ? 16.372 -3.993 17.553 1.00 94.12 331 ALA A O 1
ATOM 2607 N N . LEU A 1 332 ? 15.328 -4.025 19.536 1.00 94.88 332 LEU A N 1
ATOM 2608 C CA . LEU A 1 332 ? 14.214 -3.166 19.129 1.00 94.88 332 LEU A CA 1
ATOM 2609 C C . LEU A 1 332 ? 14.677 -1.805 18.574 1.00 94.88 332 LEU A C 1
ATOM 2611 O O . LEU A 1 332 ? 14.012 -1.216 17.720 1.00 94.88 332 LEU A O 1
ATOM 2615 N N . VAL A 1 333 ? 15.851 -1.319 18.999 1.00 96.50 333 VAL A N 1
ATOM 2616 C CA . VAL A 1 333 ? 16.449 -0.068 18.500 1.00 96.50 333 VAL A CA 1
ATOM 2617 C C . VAL A 1 333 ? 16.741 -0.104 16.992 1.00 96.50 333 VAL A C 1
ATOM 2619 O O . VAL A 1 333 ? 16.756 0.943 16.346 1.00 96.50 333 VAL A O 1
ATOM 2622 N N . LEU A 1 334 ? 16.922 -1.293 16.402 1.00 94.81 334 LEU A N 1
ATOM 2623 C CA . LEU A 1 334 ? 17.127 -1.466 14.959 1.00 94.81 334 LEU A CA 1
ATOM 2624 C C . LEU A 1 334 ? 15.882 -1.085 14.143 1.00 94.81 334 LEU A C 1
ATOM 2626 O O . LEU A 1 334 ? 15.996 -0.752 12.964 1.00 94.81 334 LEU A O 1
ATOM 2630 N N . HIS A 1 335 ? 14.708 -1.086 14.777 1.00 96.06 335 HIS A N 1
ATOM 2631 C CA . HIS A 1 335 ? 13.437 -0.694 14.169 1.00 96.06 335 HIS A CA 1
ATOM 2632 C C . HIS A 1 335 ? 13.106 0.788 14.384 1.00 96.06 335 HIS A C 1
ATOM 2634 O O . HIS A 1 335 ? 12.119 1.285 13.843 1.00 96.06 335 HIS A O 1
ATOM 2640 N N . VAL A 1 336 ? 13.947 1.511 15.130 1.00 97.38 336 VAL A N 1
ATOM 2641 C CA . VAL A 1 336 ? 13.901 2.969 15.213 1.00 97.38 336 VAL A CA 1
ATOM 2642 C C . VAL A 1 336 ? 14.805 3.526 14.113 1.00 97.38 336 VAL A C 1
ATOM 2644 O O . VAL A 1 336 ? 16.030 3.413 14.179 1.00 97.38 336 VAL A O 1
ATOM 2647 N N . VAL A 1 337 ? 14.203 4.081 13.063 1.00 96.56 337 VAL A N 1
ATOM 2648 C CA . VAL A 1 337 ? 14.874 4.465 11.811 1.00 96.56 337 VAL A CA 1
ATOM 2649 C C . VAL A 1 337 ? 14.692 5.964 11.528 1.00 96.56 337 VAL A C 1
ATOM 2651 O O . VAL A 1 337 ? 13.922 6.342 10.644 1.00 96.56 337 VAL A O 1
ATOM 2654 N N . PRO A 1 338 ? 15.397 6.851 12.259 1.00 97.00 338 PRO A N 1
ATOM 2655 C CA . PRO A 1 338 ? 15.251 8.306 12.108 1.00 97.00 338 PRO A CA 1
ATOM 2656 C C . PRO A 1 338 ? 15.621 8.813 10.707 1.00 97.00 338 PRO A C 1
ATOM 2658 O O . PRO A 1 338 ? 15.157 9.867 10.279 1.00 97.00 338 PRO A O 1
ATOM 2661 N N . ASP A 1 339 ? 16.448 8.057 9.982 1.00 94.56 339 ASP A N 1
ATOM 2662 C CA . ASP A 1 339 ? 16.920 8.409 8.646 1.00 94.56 339 ASP A CA 1
ATOM 2663 C C . ASP A 1 339 ? 15.973 8.034 7.503 1.00 94.56 339 ASP A C 1
ATOM 2665 O O . ASP A 1 339 ? 16.248 8.406 6.355 1.00 94.56 339 ASP A O 1
ATOM 2669 N N . ASP A 1 340 ? 14.881 7.321 7.796 1.00 93.69 340 ASP A N 1
ATOM 2670 C CA . ASP A 1 340 ? 13.854 6.979 6.816 1.00 93.69 340 ASP A CA 1
ATOM 2671 C C . ASP A 1 340 ? 13.250 8.262 6.214 1.00 93.69 340 ASP A C 1
ATOM 2673 O O . ASP A 1 340 ? 12.954 9.224 6.927 1.00 93.69 340 ASP A O 1
ATOM 2677 N N . SER A 1 341 ? 13.067 8.308 4.889 1.00 86.06 341 SER A N 1
ATOM 2678 C CA . SER A 1 341 ? 12.563 9.526 4.237 1.00 86.06 341 SER A CA 1
ATOM 2679 C C . SER A 1 341 ? 11.163 9.912 4.703 1.00 86.06 341 SER A C 1
ATOM 2681 O O . SER A 1 341 ? 10.871 11.099 4.783 1.00 86.06 341 SER A O 1
ATOM 2683 N N . TYR A 1 342 ? 10.309 8.935 5.036 1.00 91.69 342 TYR A N 1
ATOM 2684 C CA . TYR A 1 342 ? 8.998 9.209 5.612 1.00 91.69 342 TYR A CA 1
ATOM 2685 C C . TYR A 1 342 ? 9.163 10.017 6.900 1.00 91.69 342 TYR A C 1
ATOM 2687 O O . TYR A 1 342 ? 8.532 11.059 7.077 1.00 91.69 342 TYR A O 1
ATOM 2695 N N . VAL A 1 343 ? 10.054 9.557 7.780 1.00 96.19 343 VAL A N 1
ATOM 2696 C CA . VAL A 1 343 ? 10.330 10.197 9.068 1.00 96.19 343 VAL A CA 1
ATOM 2697 C C . VAL A 1 343 ? 10.880 11.605 8.854 1.00 96.19 343 VAL A C 1
ATOM 2699 O O . VAL A 1 343 ? 10.306 12.553 9.392 1.00 96.19 343 VAL A O 1
ATOM 2702 N N . LYS A 1 344 ? 11.912 11.758 8.015 1.00 93.62 344 LYS A N 1
ATOM 2703 C CA . LYS A 1 344 ? 12.524 13.058 7.688 1.00 93.62 344 LYS A CA 1
ATOM 2704 C C . LYS A 1 344 ? 11.502 14.073 7.185 1.00 93.62 344 LYS A C 1
ATOM 2706 O O . LYS A 1 344 ? 11.389 15.151 7.760 1.00 93.62 344 LYS A O 1
ATOM 2711 N N . ASP A 1 345 ? 10.685 13.700 6.200 1.00 88.62 345 ASP A N 1
ATOM 2712 C CA . ASP A 1 345 ? 9.685 14.599 5.615 1.00 88.62 345 ASP A CA 1
ATOM 2713 C C . ASP A 1 345 ? 8.691 15.130 6.664 1.00 88.62 345 ASP A C 1
ATOM 2715 O O . ASP A 1 345 ? 8.325 16.312 6.655 1.00 88.62 345 ASP A O 1
ATOM 2719 N N . ARG A 1 346 ? 8.235 14.260 7.579 1.00 95.38 346 ARG A N 1
ATOM 2720 C CA . ARG A 1 346 ? 7.279 14.636 8.634 1.00 95.38 346 ARG A CA 1
ATOM 2721 C C . ARG A 1 346 ? 7.937 15.477 9.722 1.00 95.38 346 ARG A C 1
ATOM 2723 O O . ARG A 1 346 ? 7.341 16.472 10.139 1.00 95.38 346 ARG A O 1
ATOM 2730 N N . VAL A 1 347 ? 9.140 15.103 10.155 1.00 96.00 347 VAL A N 1
ATOM 2731 C CA . VAL A 1 347 ? 9.918 15.862 11.142 1.00 96.00 347 VAL A CA 1
ATOM 2732 C C . VAL A 1 347 ? 10.202 17.266 10.613 1.00 96.00 347 VAL A C 1
ATOM 2734 O O . VAL A 1 347 ? 9.823 18.240 11.258 1.00 96.00 347 VAL A O 1
ATOM 2737 N N . ASP A 1 348 ? 10.740 17.394 9.400 1.00 91.50 348 ASP A N 1
ATOM 2738 C CA . ASP A 1 348 ? 11.043 18.687 8.777 1.00 91.50 348 ASP A CA 1
ATOM 2739 C C . ASP A 1 348 ? 9.790 19.556 8.609 1.00 91.50 348 ASP A C 1
ATOM 2741 O O . ASP A 1 348 ? 9.838 20.783 8.731 1.00 91.50 348 ASP A O 1
ATOM 2745 N N . GLY A 1 349 ? 8.639 18.945 8.311 1.00 90.38 349 GLY A N 1
ATOM 2746 C CA . GLY A 1 349 ? 7.350 19.638 8.270 1.00 90.38 349 GLY A CA 1
ATOM 2747 C C . GLY A 1 349 ? 6.954 20.242 9.622 1.00 90.38 349 GLY A C 1
ATOM 2748 O O . GLY A 1 349 ? 6.554 21.407 9.686 1.00 90.38 349 GLY A O 1
ATOM 2749 N N . VAL A 1 350 ? 7.098 19.475 10.705 1.00 94.25 350 VAL A N 1
ATOM 2750 C CA . VAL A 1 350 ? 6.786 19.933 12.067 1.00 94.25 350 VAL A CA 1
ATOM 2751 C C . VAL A 1 350 ? 7.774 21.002 12.525 1.00 94.25 350 VAL A C 1
ATOM 2753 O O . VAL A 1 350 ? 7.343 22.068 12.961 1.00 94.25 350 VAL A O 1
ATOM 2756 N N . ILE A 1 351 ? 9.080 20.774 12.357 1.00 93.69 351 ILE A N 1
ATOM 2757 C CA . ILE A 1 351 ? 10.126 21.720 12.769 1.00 93.69 351 ILE A CA 1
ATOM 2758 C C . ILE A 1 351 ? 9.984 23.065 12.046 1.00 93.69 351 ILE A C 1
ATOM 2760 O O . ILE A 1 351 ? 10.085 24.106 12.688 1.00 93.69 351 ILE A O 1
ATOM 2764 N N . ARG A 1 352 ? 9.660 23.076 10.745 1.00 90.25 352 ARG A N 1
ATOM 2765 C CA . ARG A 1 352 ? 9.406 24.327 10.001 1.00 90.25 352 ARG A CA 1
ATOM 2766 C C . ARG A 1 352 ? 8.185 25.103 10.493 1.00 90.25 352 ARG A C 1
ATOM 2768 O O . ARG A 1 352 ? 8.146 26.316 10.330 1.00 90.25 352 ARG A O 1
ATOM 2775 N N . THR A 1 353 ? 7.190 24.414 11.048 1.00 89.62 353 THR A N 1
ATOM 2776 C CA . THR A 1 353 ? 5.949 25.042 11.531 1.00 89.62 353 THR A CA 1
ATOM 2777 C C . THR A 1 353 ? 6.106 25.597 12.950 1.00 89.62 353 THR A C 1
ATOM 2779 O O . THR A 1 353 ? 5.377 26.501 13.354 1.00 89.62 353 THR A O 1
ATOM 2782 N N . LEU 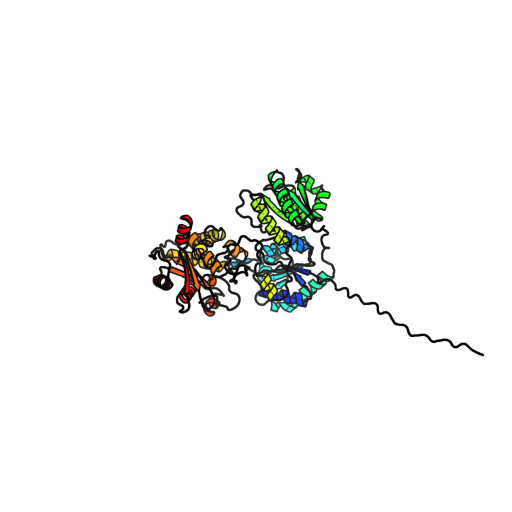A 1 354 ? 7.050 25.062 13.727 1.00 89.88 354 LEU A N 1
ATOM 2783 C CA . LEU A 1 354 ? 7.315 25.501 15.091 1.00 89.88 354 LEU A CA 1
ATOM 2784 C C . LEU A 1 354 ? 8.213 26.746 15.087 1.00 89.88 354 LEU A C 1
ATOM 2786 O O . LEU A 1 354 ? 9.432 26.652 15.196 1.00 89.88 354 LEU A O 1
ATOM 2790 N N . GLU A 1 355 ? 7.603 27.931 15.041 1.00 74.06 355 GLU A N 1
ATOM 2791 C CA . GLU A 1 355 ? 8.260 29.221 15.328 1.00 74.06 355 GLU A CA 1
ATOM 2792 C C . GLU A 1 355 ? 8.521 29.386 16.840 1.00 74.06 355 GLU A C 1
ATOM 2794 O O . GLU A 1 355 ? 8.084 30.342 17.479 1.00 74.06 355 GLU A O 1
ATOM 2799 N N . CYS A 1 356 ? 9.162 28.402 17.468 1.00 65.00 356 CYS A N 1
ATOM 2800 C CA . CYS A 1 356 ? 9.309 28.378 18.917 1.00 65.00 356 CYS A CA 1
ATOM 2801 C C . CYS A 1 356 ? 10.635 29.025 19.335 1.00 65.00 356 CYS A C 1
ATOM 2803 O O . CYS A 1 356 ? 11.710 28.475 19.096 1.00 65.00 356 CYS A O 1
ATOM 2805 N N . THR A 1 357 ? 10.557 30.192 19.982 1.00 71.88 357 THR A N 1
ATOM 2806 C CA . THR A 1 357 ? 11.699 30.828 20.665 1.00 71.88 357 THR A CA 1
ATOM 2807 C C . THR A 1 357 ? 11.994 30.209 22.034 1.00 71.88 357 THR A C 1
ATOM 2809 O O . THR A 1 357 ? 12.989 30.572 22.661 1.00 71.88 357 THR A O 1
ATOM 2812 N N . ASP A 1 358 ? 11.131 29.309 22.516 1.00 78.38 358 ASP A N 1
ATOM 2813 C CA . ASP A 1 358 ? 11.270 28.687 23.830 1.00 78.38 358 ASP A CA 1
ATOM 2814 C C . ASP A 1 358 ? 12.383 27.629 23.841 1.00 78.38 358 ASP A C 1
ATOM 2816 O O . ASP A 1 358 ? 12.733 27.027 22.821 1.00 78.38 358 ASP A O 1
ATOM 2820 N N . THR A 1 359 ? 12.951 27.389 25.022 1.00 76.56 359 THR A N 1
ATOM 2821 C CA . THR A 1 359 ? 14.040 26.429 25.247 1.00 76.56 359 THR A CA 1
ATOM 2822 C C . THR A 1 359 ? 13.653 25.376 26.288 1.00 76.56 359 THR A C 1
ATOM 2824 O O . THR A 1 359 ? 12.736 25.569 27.092 1.00 76.56 359 THR A O 1
ATOM 2827 N N . GLY A 1 360 ? 14.340 24.231 26.266 1.00 84.50 360 GLY A N 1
ATOM 2828 C CA . GLY A 1 360 ? 14.122 23.129 27.205 1.00 84.50 360 GLY A CA 1
ATOM 2829 C C . GLY A 1 360 ? 12.729 22.497 27.099 1.00 84.50 360 GLY A C 1
ATOM 2830 O O . GLY A 1 360 ? 12.127 22.452 26.033 1.00 84.50 360 GLY A O 1
ATOM 2831 N N . ARG A 1 361 ? 12.173 22.041 28.231 1.00 84.06 361 ARG A N 1
ATOM 2832 C CA . ARG A 1 361 ? 10.963 21.187 28.297 1.00 84.06 361 ARG A CA 1
ATOM 2833 C C . ARG A 1 361 ? 9.752 21.680 27.490 1.00 84.06 361 ARG A C 1
ATOM 2835 O O . ARG A 1 361 ? 9.006 20.847 26.980 1.00 84.06 361 ARG A O 1
ATOM 2842 N N . VAL A 1 362 ? 9.533 22.995 27.403 1.00 83.88 362 VAL A N 1
ATOM 2843 C CA . VAL A 1 362 ? 8.407 23.579 26.648 1.00 83.88 362 VAL A CA 1
ATOM 2844 C C . VAL A 1 362 ? 8.572 23.322 25.152 1.00 83.88 362 VAL A C 1
ATOM 2846 O O . VAL A 1 362 ? 7.619 22.912 24.492 1.00 83.88 362 VAL A O 1
ATOM 2849 N N . LYS A 1 363 ? 9.797 23.485 24.642 1.00 89.75 363 LYS A N 1
ATOM 2850 C CA . LYS A 1 363 ? 10.141 23.178 23.256 1.00 89.75 363 LYS A CA 1
ATOM 2851 C C . LYS A 1 363 ? 9.950 21.689 22.971 1.00 89.75 363 LYS A C 1
ATOM 2853 O O . LYS A 1 363 ? 9.269 21.359 22.005 1.00 89.75 363 LYS A O 1
ATOM 2858 N N . ASN A 1 364 ? 10.473 20.806 23.826 1.00 91.44 364 ASN A N 1
ATOM 2859 C CA . ASN A 1 364 ? 10.358 19.358 23.625 1.00 91.44 364 ASN A CA 1
ATOM 2860 C C . ASN A 1 364 ? 8.882 18.916 23.608 1.00 91.44 364 ASN A C 1
ATOM 2862 O O . ASN A 1 364 ? 8.483 18.158 22.729 1.00 91.44 364 ASN A O 1
ATOM 2866 N N . ASP A 1 365 ? 8.038 19.430 24.516 1.00 93.38 365 ASP A N 1
ATOM 2867 C CA . ASP A 1 365 ? 6.596 19.118 24.523 1.00 93.38 365 ASP A CA 1
ATOM 2868 C C . ASP A 1 365 ? 5.888 19.644 23.260 1.00 93.38 365 ASP A C 1
ATOM 2870 O O . ASP A 1 365 ? 5.051 18.944 22.690 1.00 93.38 365 ASP A O 1
ATOM 2874 N N . ALA A 1 366 ? 6.256 20.834 22.769 1.00 94.31 366 ALA A N 1
ATOM 2875 C CA . ALA A 1 366 ? 5.715 21.390 21.528 1.00 94.31 366 ALA A CA 1
ATOM 2876 C C . ALA A 1 366 ? 6.120 20.572 20.287 1.00 94.31 366 ALA A C 1
ATOM 2878 O O . ALA A 1 366 ? 5.268 20.291 19.439 1.00 94.31 366 ALA A O 1
ATOM 2879 N N . VAL A 1 367 ? 7.386 20.144 20.204 1.00 95.19 367 VAL A N 1
ATOM 2880 C CA . VAL A 1 367 ? 7.887 19.236 19.157 1.00 95.19 367 VAL A CA 1
ATOM 2881 C C . VAL A 1 367 ? 7.132 17.912 19.211 1.00 95.19 367 VAL A C 1
ATOM 2883 O O . VAL A 1 367 ? 6.529 17.512 18.216 1.00 95.19 367 VAL A O 1
ATOM 2886 N N . CYS A 1 368 ? 7.072 17.275 20.381 1.00 96.31 368 CYS A N 1
ATOM 2887 C CA . CYS A 1 368 ? 6.373 16.004 20.572 1.00 96.31 368 CYS A CA 1
ATOM 2888 C C . CYS A 1 368 ? 4.897 16.094 20.184 1.00 96.31 368 CYS A C 1
ATOM 2890 O O . CYS A 1 368 ? 4.387 15.211 19.494 1.00 96.31 368 CYS A O 1
ATOM 2892 N N . ARG A 1 369 ? 4.215 17.177 20.574 1.00 97.12 369 ARG A N 1
ATOM 2893 C CA . ARG A 1 369 ? 2.830 17.432 20.177 1.00 97.12 369 ARG A CA 1
ATOM 2894 C C . ARG A 1 369 ? 2.687 17.561 18.667 1.00 97.12 369 ARG A C 1
ATOM 2896 O O . ARG A 1 369 ? 1.806 16.925 18.098 1.00 97.12 369 ARG A O 1
ATOM 2903 N N . GLY A 1 370 ? 3.548 18.343 18.019 1.00 97.12 370 GLY A N 1
ATOM 2904 C CA . GLY A 1 370 ? 3.524 18.510 16.567 1.00 97.12 370 GLY A CA 1
ATOM 2905 C C . GLY A 1 370 ? 3.728 17.190 15.820 1.00 97.12 370 GLY A C 1
ATOM 2906 O O . GLY A 1 370 ? 3.014 16.913 14.856 1.00 97.12 370 GLY A O 1
ATOM 2907 N N . LEU A 1 371 ? 4.650 16.347 16.295 1.00 97.75 371 LEU A N 1
ATOM 2908 C CA . LEU A 1 371 ? 4.902 15.017 15.735 1.00 97.75 371 LEU A CA 1
ATOM 2909 C C . LEU A 1 371 ? 3.714 14.065 15.961 1.00 97.75 371 LEU A C 1
ATOM 2911 O O . LEU A 1 371 ? 3.311 13.367 15.033 1.00 97.75 371 LEU A O 1
ATOM 2915 N N . TYR A 1 372 ? 3.114 14.070 17.154 1.00 97.94 372 TYR A N 1
ATOM 2916 C CA . TYR A 1 372 ? 1.936 13.253 17.468 1.00 97.94 372 TYR A CA 1
ATOM 2917 C C . TYR A 1 372 ? 0.732 13.650 16.606 1.00 97.94 372 TYR A C 1
ATOM 2919 O O . TYR A 1 372 ? 0.098 12.806 15.974 1.00 97.94 372 TYR A O 1
ATOM 2927 N N . ASP A 1 373 ? 0.458 14.955 16.522 1.00 96.44 373 ASP A N 1
ATOM 2928 C CA . ASP A 1 373 ? -0.610 15.504 15.689 1.00 96.44 373 ASP A CA 1
ATOM 2929 C C . ASP A 1 373 ? -0.353 15.219 14.201 1.00 96.44 373 ASP A C 1
ATOM 2931 O O . ASP A 1 373 ? -1.302 15.100 13.424 1.00 96.44 373 ASP A O 1
ATOM 2935 N N . ARG A 1 374 ? 0.913 15.066 13.783 1.00 95.31 374 ARG A N 1
ATOM 2936 C CA . ARG A 1 374 ? 1.239 14.652 12.418 1.00 95.31 374 ARG A CA 1
ATOM 2937 C C . ARG A 1 374 ? 0.847 13.200 12.148 1.00 95.31 374 ARG A C 1
ATOM 2939 O O . ARG A 1 374 ? 0.142 12.985 11.170 1.00 95.31 374 ARG A O 1
ATOM 2946 N N . ILE A 1 375 ? 1.209 12.256 13.023 1.00 96.06 375 ILE A N 1
ATOM 2947 C CA . ILE A 1 375 ? 0.764 10.851 12.909 1.00 96.06 375 ILE A CA 1
ATOM 2948 C C . ILE A 1 375 ? -0.767 10.785 12.885 1.00 96.06 375 ILE A C 1
ATOM 2950 O O . ILE A 1 375 ? -1.349 10.092 12.054 1.00 96.06 375 ILE A O 1
ATOM 2954 N N . LYS A 1 376 ? -1.424 11.572 13.745 1.00 94.94 376 LYS A N 1
ATOM 2955 C CA . LYS A 1 376 ? -2.886 11.665 13.795 1.00 94.94 376 LYS A CA 1
ATOM 2956 C C . LYS A 1 376 ? -3.501 12.098 12.461 1.00 94.94 376 LYS A C 1
ATOM 2958 O O . LYS A 1 376 ? -4.511 11.541 12.046 1.00 94.94 376 LYS A O 1
ATOM 2963 N N . LYS A 1 377 ? -2.882 13.061 11.771 1.00 91.75 377 LYS A N 1
ATOM 2964 C CA . LYS A 1 377 ? -3.318 13.537 10.445 1.00 91.75 377 LYS A CA 1
ATOM 2965 C C . LYS A 1 377 ? -3.102 12.527 9.322 1.00 91.75 377 LYS A C 1
ATOM 2967 O O . LYS A 1 377 ? -3.734 12.666 8.281 1.00 91.75 377 LYS A O 1
ATOM 2972 N N . ASP A 1 378 ? -2.220 11.550 9.505 1.00 89.62 378 ASP A N 1
ATOM 2973 C CA . ASP A 1 378 ? -1.991 10.510 8.502 1.00 89.62 378 ASP A CA 1
ATOM 2974 C C . ASP A 1 378 ? -3.106 9.434 8.538 1.00 89.62 378 ASP A C 1
ATOM 2976 O O . ASP A 1 378 ? -3.228 8.650 7.598 1.00 89.62 378 ASP A O 1
ATOM 2980 N N . HIS A 1 379 ? -3.977 9.439 9.565 1.00 88.12 379 HIS A N 1
ATOM 2981 C CA . HIS A 1 379 ? -5.141 8.545 9.694 1.00 88.12 379 HIS A CA 1
ATOM 2982 C C . HIS A 1 379 ? -4.780 7.066 9.471 1.00 88.12 379 HIS A C 1
ATOM 2984 O O . HIS A 1 379 ? -5.419 6.337 8.703 1.00 88.12 379 HIS A O 1
ATOM 2990 N N . PHE A 1 380 ? -3.712 6.612 10.128 1.00 92.69 380 PHE A N 1
ATOM 2991 C CA . PHE A 1 380 ? -3.358 5.196 10.135 1.00 92.69 380 PHE A CA 1
ATOM 2992 C C . PHE A 1 380 ? -4.427 4.354 10.825 1.00 92.69 380 PHE A C 1
ATOM 2994 O O . PHE A 1 380 ? -5.146 4.844 11.690 1.00 92.69 380 PHE A O 1
ATOM 3001 N N . TYR A 1 381 ? -4.483 3.066 10.484 1.00 89.31 381 TYR A N 1
ATOM 3002 C CA . TYR A 1 381 ? -5.331 2.090 11.163 1.00 89.31 381 TYR A CA 1
ATOM 3003 C C . TYR A 1 381 ? -4.521 1.168 12.067 1.00 89.31 381 TYR A C 1
ATOM 3005 O O . TYR A 1 381 ? -3.490 0.623 11.670 1.00 89.31 381 TYR A O 1
ATOM 3013 N N . TYR A 1 382 ? -5.035 0.913 13.262 1.00 92.00 382 TYR A N 1
ATOM 3014 C CA . TYR A 1 382 ? -4.544 -0.162 14.102 1.00 92.00 382 TYR A CA 1
ATOM 3015 C C . TYR A 1 382 ? -4.938 -1.521 13.513 1.00 92.00 382 TYR A C 1
ATOM 3017 O O . TYR A 1 382 ? -6.107 -1.772 13.205 1.00 92.00 382 TYR A O 1
ATOM 3025 N N . THR A 1 383 ? -3.957 -2.407 13.375 1.00 88.25 383 THR A N 1
ATOM 3026 C CA . THR A 1 383 ? -4.129 -3.802 12.969 1.00 88.25 383 THR A CA 1
ATOM 3027 C C . THR A 1 383 ? -3.401 -4.721 13.941 1.00 88.25 383 THR A C 1
ATOM 3029 O O . THR A 1 383 ? -2.496 -4.302 14.660 1.00 88.25 383 THR A O 1
ATOM 3032 N N . PHE A 1 384 ? -3.782 -5.994 13.939 1.00 81.88 384 PHE A N 1
ATOM 3033 C CA . PHE A 1 384 ? -3.063 -7.032 14.666 1.00 81.88 384 PHE A CA 1
ATOM 3034 C C . PHE A 1 384 ? -1.786 -7.450 13.936 1.00 81.88 384 PHE A C 1
ATOM 3036 O O . PHE A 1 384 ? -1.570 -7.124 12.759 1.00 81.88 384 PHE A O 1
ATOM 3043 N N . GLU A 1 385 ? -0.937 -8.157 14.673 1.00 73.31 385 GLU A N 1
ATOM 3044 C CA . GLU A 1 385 ? 0.301 -8.735 14.168 1.00 73.31 385 GLU A CA 1
ATOM 3045 C C . GLU A 1 385 ? 0.026 -9.614 12.940 1.00 73.31 385 GLU A C 1
ATOM 3047 O O . GLU A 1 385 ? -0.954 -10.367 12.923 1.00 73.31 385 GLU A O 1
ATOM 3052 N N . PRO A 1 386 ? 0.851 -9.507 11.882 1.00 62.88 386 PRO A N 1
ATOM 3053 C CA . PRO A 1 386 ? 0.749 -10.426 10.760 1.00 62.88 386 PRO A CA 1
ATOM 3054 C C . PRO A 1 386 ? 1.046 -11.848 11.248 1.00 62.88 386 PRO A C 1
ATOM 3056 O O . PRO A 1 386 ? 1.971 -12.057 12.031 1.00 62.88 386 PRO A O 1
ATOM 3059 N N . VAL A 1 387 ? 0.274 -12.830 10.777 1.00 58.09 387 VAL A N 1
ATOM 3060 C CA . VAL A 1 387 ? 0.526 -14.239 11.097 1.00 58.09 387 VAL A CA 1
ATOM 3061 C C . VAL A 1 387 ? 1.849 -14.639 10.454 1.00 58.09 387 VAL A C 1
ATOM 3063 O O . VAL A 1 387 ? 1.947 -14.721 9.232 1.00 58.09 387 VAL A O 1
ATOM 3066 N N . ILE A 1 388 ? 2.864 -14.884 11.276 1.00 62.03 388 ILE A N 1
ATOM 3067 C CA . ILE A 1 388 ? 4.149 -15.414 10.828 1.00 62.03 388 ILE A CA 1
ATOM 3068 C C . ILE A 1 388 ? 4.290 -16.877 11.251 1.00 62.03 388 ILE A C 1
ATOM 3070 O O . ILE A 1 388 ? 3.767 -17.306 12.277 1.00 62.03 388 ILE A O 1
ATOM 3074 N N . THR A 1 389 ? 4.996 -17.665 10.443 1.00 59.09 389 THR A N 1
ATOM 3075 C CA . THR A 1 389 ? 5.215 -19.100 10.698 1.00 59.09 389 THR A CA 1
ATOM 3076 C C . THR A 1 389 ? 6.172 -19.359 11.863 1.00 59.09 389 THR A C 1
ATOM 3078 O O . THR A 1 389 ? 6.158 -20.444 12.443 1.00 59.09 389 THR A O 1
ATOM 3081 N N . GLN A 1 390 ? 6.999 -18.374 12.218 1.00 69.81 390 GLN A N 1
ATOM 3082 C CA . GLN A 1 390 ? 7.945 -18.442 13.327 1.00 69.81 390 GLN A CA 1
ATOM 3083 C C . GLN A 1 390 ? 7.283 -17.937 14.612 1.00 69.81 390 GLN A C 1
ATOM 3085 O O . GLN A 1 390 ? 6.921 -16.775 14.717 1.00 69.81 390 GLN A O 1
ATOM 3090 N N . THR A 1 391 ? 7.159 -18.793 15.622 1.00 71.38 391 THR A N 1
ATOM 3091 C CA . THR A 1 391 ? 6.443 -18.487 16.875 1.00 71.38 391 THR A CA 1
ATOM 3092 C C . THR A 1 391 ? 7.189 -17.561 17.842 1.00 71.38 391 THR A C 1
ATOM 3094 O O . THR A 1 391 ? 6.652 -17.243 18.898 1.00 71.38 391 THR A O 1
ATOM 3097 N N . HIS A 1 392 ? 8.429 -17.170 17.530 1.00 81.81 392 HIS A N 1
ATOM 3098 C CA . HIS A 1 392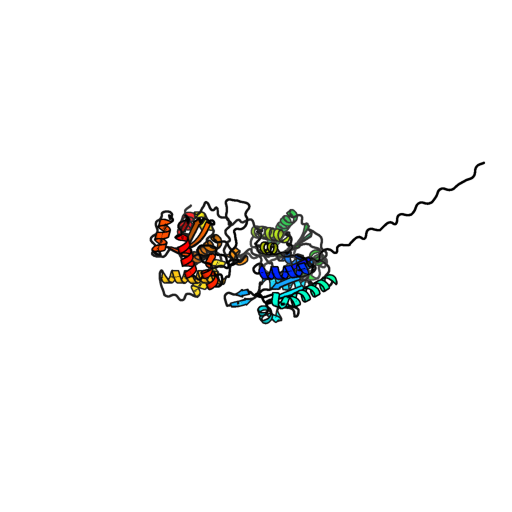 ? 9.339 -16.474 18.456 1.00 81.81 392 HIS A CA 1
ATOM 3099 C C . HIS A 1 392 ? 9.843 -15.128 17.948 1.00 81.81 392 HIS A C 1
ATOM 3101 O O . HIS A 1 392 ? 10.732 -14.548 18.553 1.00 81.81 392 HIS A O 1
ATOM 3107 N N . VAL A 1 393 ? 9.313 -14.632 16.837 1.00 87.50 393 VAL A N 1
ATOM 3108 C CA . VAL A 1 393 ? 9.671 -13.304 16.348 1.00 87.50 393 VAL A CA 1
ATOM 3109 C C . VAL A 1 393 ? 8.403 -12.495 16.137 1.00 87.50 393 VAL A C 1
ATOM 3111 O O . VAL A 1 393 ? 7.308 -13.037 16.037 1.00 87.50 393 VAL A O 1
ATOM 3114 N N . GLN A 1 394 ? 8.537 -11.184 16.093 1.00 88.12 394 GLN A N 1
ATOM 3115 C CA . GLN A 1 394 ? 7.474 -10.264 15.751 1.00 88.12 394 GLN A CA 1
ATOM 3116 C C . GLN A 1 394 ? 7.961 -9.407 14.597 1.00 88.12 394 GLN A C 1
ATOM 3118 O O . GLN A 1 394 ? 9.036 -8.813 14.651 1.00 88.12 394 GLN A O 1
ATOM 3123 N N . ARG A 1 395 ? 7.177 -9.326 13.523 1.00 87.94 395 ARG A N 1
ATOM 3124 C CA . ARG A 1 395 ? 7.477 -8.378 12.452 1.00 87.94 395 ARG A CA 1
ATOM 3125 C C . ARG A 1 395 ? 7.123 -6.969 12.917 1.00 87.94 395 ARG A C 1
ATOM 3127 O O . ARG A 1 395 ? 5.992 -6.737 13.338 1.00 87.94 395 ARG A O 1
ATOM 3134 N N . ILE A 1 396 ? 8.061 -6.043 12.743 1.00 92.12 396 ILE A N 1
ATOM 3135 C CA . ILE A 1 396 ? 7.848 -4.613 12.961 1.00 92.12 396 ILE A CA 1
ATOM 3136 C C . ILE A 1 396 ? 7.925 -3.911 11.609 1.00 92.12 396 ILE A C 1
ATOM 3138 O O . ILE A 1 396 ? 8.917 -4.024 10.888 1.00 92.12 396 ILE A O 1
ATOM 3142 N N . ARG A 1 397 ? 6.868 -3.196 11.235 1.00 90.81 397 ARG A N 1
ATOM 3143 C CA . ARG A 1 397 ? 6.799 -2.461 9.968 1.00 90.81 397 ARG A CA 1
ATOM 3144 C C . ARG A 1 397 ? 7.696 -1.229 10.022 1.00 90.81 397 ARG A C 1
ATOM 3146 O O . ARG A 1 397 ? 7.701 -0.496 11.007 1.00 90.81 397 ARG A O 1
ATOM 3153 N N . LYS A 1 398 ? 8.442 -0.970 8.949 1.00 91.69 398 LYS A N 1
ATOM 3154 C CA . LYS A 1 398 ? 9.181 0.291 8.776 1.00 91.69 398 LYS A CA 1
ATOM 3155 C C . LYS A 1 398 ? 8.211 1.448 8.502 1.00 91.69 398 LYS A C 1
ATOM 3157 O O . LYS A 1 398 ? 7.127 1.208 7.968 1.00 91.69 398 LYS A O 1
ATOM 3162 N N . PRO A 1 399 ? 8.600 2.710 8.757 1.00 94.31 399 PRO A N 1
ATOM 3163 C CA . PRO A 1 399 ? 7.754 3.877 8.502 1.00 94.31 399 PRO A CA 1
ATOM 3164 C C . PRO A 1 399 ? 7.132 3.925 7.100 1.00 94.31 399 PRO A C 1
ATOM 3166 O O . PRO A 1 399 ? 5.928 4.134 6.977 1.00 94.31 399 PRO A O 1
ATOM 3169 N N . ARG A 1 400 ? 7.903 3.654 6.038 1.00 84.31 400 ARG A N 1
ATOM 3170 C CA . ARG A 1 400 ? 7.362 3.594 4.665 1.00 84.31 400 ARG A CA 1
ATOM 3171 C C . ARG A 1 400 ? 6.377 2.455 4.431 1.00 84.31 400 ARG A C 1
ATOM 3173 O O . ARG A 1 400 ? 5.410 2.625 3.691 1.00 84.31 400 ARG A O 1
ATOM 3180 N N . GLU A 1 401 ? 6.604 1.298 5.049 1.00 84.38 401 GLU A N 1
ATOM 3181 C CA . GLU A 1 401 ? 5.654 0.185 4.971 1.00 84.38 401 GLU A CA 1
ATOM 3182 C C . GLU A 1 401 ? 4.342 0.578 5.660 1.00 84.38 401 GLU A C 1
ATOM 3184 O O . GLU A 1 401 ? 3.265 0.309 5.135 1.00 84.38 401 GLU A O 1
ATOM 3189 N N . MET A 1 402 ? 4.415 1.268 6.802 1.00 91.19 402 MET A N 1
ATOM 3190 C CA . MET A 1 402 ? 3.234 1.793 7.490 1.00 91.19 402 MET A CA 1
ATOM 3191 C C . MET A 1 402 ? 2.500 2.843 6.655 1.00 91.19 402 MET A C 1
ATOM 3193 O O . MET A 1 402 ? 1.276 2.790 6.601 1.00 91.19 402 MET A O 1
ATOM 3197 N N . ASP A 1 403 ? 3.214 3.741 5.968 1.00 87.38 403 ASP A N 1
ATOM 3198 C CA . ASP A 1 403 ? 2.635 4.716 5.028 1.00 87.38 403 ASP A CA 1
ATOM 3199 C C . ASP A 1 403 ? 1.891 4.020 3.880 1.00 87.38 403 ASP A C 1
ATOM 3201 O O . ASP A 1 403 ? 0.706 4.256 3.630 1.00 87.38 403 ASP A O 1
ATOM 3205 N N . SER A 1 404 ? 2.569 3.065 3.244 1.00 74.69 404 SER A N 1
ATOM 3206 C CA . SER A 1 404 ? 2.054 2.315 2.096 1.00 74.69 404 SER A CA 1
ATOM 3207 C C . SER A 1 404 ? 0.828 1.481 2.464 1.00 74.69 404 SER A C 1
ATOM 3209 O O . SER A 1 404 ? -0.191 1.486 1.767 1.00 74.69 404 SER A O 1
ATOM 3211 N N . LEU A 1 405 ? 0.896 0.777 3.596 1.00 78.88 405 LEU A N 1
ATOM 3212 C CA . LEU A 1 405 ? -0.177 -0.093 4.068 1.00 78.88 405 LEU A CA 1
ATOM 3213 C C . LEU A 1 405 ? -1.251 0.674 4.850 1.00 78.88 405 LEU A C 1
ATOM 3215 O O . LEU A 1 405 ? -2.364 0.164 5.013 1.00 78.88 405 LEU A O 1
ATOM 3219 N N . ASN A 1 406 ? -0.952 1.897 5.281 1.00 85.25 406 ASN A N 1
ATOM 3220 C CA . ASN A 1 406 ? -1.758 2.742 6.155 1.00 85.25 406 ASN A CA 1
ATOM 3221 C C . ASN A 1 406 ? -2.170 2.061 7.466 1.00 85.25 406 ASN A C 1
ATOM 3223 O O . ASN A 1 406 ? -3.292 2.253 7.943 1.00 85.25 406 ASN A O 1
ATOM 3227 N N . CYS A 1 407 ? -1.312 1.202 8.012 1.00 90.75 407 CYS A N 1
ATOM 3228 C CA . CYS A 1 407 ? -1.626 0.450 9.218 1.00 90.75 407 CYS A CA 1
ATOM 3229 C C . CYS A 1 407 ? -0.387 0.001 9.991 1.00 90.75 407 CYS A C 1
ATOM 3231 O O . CYS A 1 407 ? 0.695 -0.141 9.421 1.00 90.75 407 CYS A O 1
ATOM 3233 N N . GLY A 1 408 ? -0.587 -0.309 11.268 1.00 93.06 408 GLY A N 1
ATOM 3234 C CA . GLY A 1 408 ? 0.439 -0.861 12.146 1.00 93.06 408 GLY A CA 1
ATOM 3235 C C . GLY A 1 408 ? -0.137 -1.458 13.430 1.00 93.06 408 GLY A C 1
ATOM 3236 O O . GLY A 1 408 ? -1.332 -1.357 13.703 1.00 93.06 408 GLY A O 1
ATOM 3237 N N . THR A 1 409 ? 0.729 -2.101 14.199 1.00 94.44 409 THR A N 1
ATOM 3238 C CA . THR A 1 409 ? 0.505 -2.606 15.560 1.00 94.44 409 THR A CA 1
ATOM 3239 C C . THR A 1 409 ? 0.965 -1.576 16.602 1.00 94.44 409 THR A C 1
ATOM 3241 O O . THR A 1 409 ? 1.495 -0.520 16.253 1.00 94.44 409 THR A O 1
ATOM 3244 N N . CYS A 1 410 ? 0.805 -1.865 17.899 1.00 96.25 410 CYS A N 1
ATOM 3245 C CA . CYS A 1 410 ? 1.293 -0.969 18.955 1.00 96.25 410 CYS A CA 1
ATOM 3246 C C . CYS A 1 410 ? 2.813 -0.765 18.885 1.00 96.25 410 CYS A C 1
ATOM 3248 O O . CYS A 1 410 ? 3.272 0.371 19.012 1.00 96.25 410 CYS A O 1
ATOM 3250 N N . ILE A 1 411 ? 3.583 -1.823 18.605 1.00 97.00 411 ILE A N 1
ATOM 3251 C CA . ILE A 1 411 ? 5.040 -1.730 18.471 1.00 97.00 411 ILE A CA 1
ATOM 3252 C C . ILE A 1 411 ? 5.449 -0.958 17.209 1.00 97.00 411 ILE A C 1
ATOM 3254 O O . ILE A 1 411 ? 6.348 -0.126 17.289 1.00 97.00 411 ILE A O 1
ATOM 3258 N N . ASP A 1 412 ? 4.729 -1.122 16.089 1.00 97.12 412 ASP A N 1
ATOM 3259 C CA . ASP A 1 412 ? 4.977 -0.354 14.858 1.00 97.12 412 ASP A CA 1
ATOM 3260 C C . ASP A 1 412 ? 4.854 1.154 15.130 1.00 97.12 412 ASP A C 1
ATOM 3262 O O . ASP A 1 412 ? 5.751 1.937 14.814 1.00 97.12 412 ASP A O 1
ATOM 3266 N N . PHE A 1 413 ? 3.757 1.574 15.774 1.00 97.88 413 PHE A N 1
ATOM 3267 C CA . PHE A 1 413 ? 3.523 2.986 16.085 1.00 97.88 413 PHE A CA 1
ATOM 3268 C C . PHE A 1 413 ? 4.460 3.524 17.171 1.00 97.88 413 PHE A C 1
ATOM 3270 O O . PHE A 1 413 ? 4.839 4.695 17.113 1.00 97.88 413 PHE A O 1
ATOM 3277 N N . ALA A 1 414 ? 4.864 2.700 18.142 1.00 98.25 414 ALA A N 1
ATOM 3278 C CA . ALA A 1 414 ? 5.883 3.075 19.118 1.00 98.25 414 ALA A CA 1
ATOM 3279 C C . ALA A 1 414 ? 7.246 3.321 18.444 1.00 98.25 414 ALA A C 1
ATOM 3281 O O . ALA A 1 414 ? 7.848 4.376 18.654 1.00 98.25 414 ALA A O 1
ATOM 3282 N N . CYS A 1 415 ? 7.697 2.411 17.574 1.00 98.19 415 CYS A N 1
ATOM 3283 C CA . CYS A 1 415 ? 8.939 2.558 16.812 1.00 98.19 415 CYS A CA 1
ATOM 3284 C C . CYS A 1 415 ? 8.885 3.738 15.830 1.00 98.19 415 CYS A C 1
ATOM 3286 O O . CYS A 1 415 ? 9.856 4.493 15.738 1.00 98.19 415 CYS A O 1
ATOM 3288 N N . LEU A 1 416 ? 7.757 3.959 15.144 1.00 98.25 416 LEU A N 1
ATOM 3289 C CA . LEU A 1 416 ? 7.563 5.125 14.277 1.00 98.25 416 LEU A CA 1
ATOM 3290 C C . LEU A 1 416 ? 7.682 6.433 15.064 1.00 98.25 416 LEU A C 1
ATOM 3292 O O . LEU A 1 416 ? 8.439 7.321 14.671 1.00 98.25 416 LEU A O 1
ATOM 3296 N N . PHE A 1 417 ? 6.967 6.554 16.187 1.00 98.50 417 PHE A N 1
ATOM 3297 C CA . PHE A 1 417 ? 7.002 7.776 16.985 1.00 98.50 417 PHE A CA 1
ATOM 3298 C C . PHE A 1 417 ? 8.387 8.010 17.597 1.00 98.50 417 PHE A C 1
ATOM 3300 O O . PHE A 1 417 ? 8.894 9.128 17.541 1.00 98.50 417 PHE A O 1
ATOM 3307 N N . ALA A 1 418 ? 9.054 6.958 18.082 1.00 98.56 418 ALA A N 1
ATOM 3308 C CA . ALA A 1 418 ? 10.444 7.036 18.525 1.00 98.56 418 ALA A CA 1
ATOM 3309 C C . ALA A 1 418 ? 11.395 7.471 17.395 1.00 98.56 418 ALA A C 1
ATOM 3311 O O . ALA A 1 418 ? 12.282 8.284 17.633 1.00 98.56 418 ALA A O 1
ATOM 3312 N N . SER A 1 419 ? 11.177 7.004 16.160 1.00 98.50 419 SER A N 1
ATOM 3313 C CA . SER A 1 419 ? 11.983 7.406 14.995 1.00 98.50 419 SER A CA 1
ATOM 3314 C C . SER A 1 419 ? 11.816 8.893 14.696 1.00 98.50 419 SER A C 1
ATOM 3316 O O . SER A 1 419 ? 12.795 9.585 14.435 1.00 98.50 419 SER A O 1
ATOM 3318 N N . MET A 1 420 ? 10.582 9.398 14.776 1.00 98.50 420 MET A N 1
ATOM 3319 C CA . MET A 1 420 ? 10.278 10.820 14.599 1.00 98.50 420 MET A CA 1
ATOM 3320 C C . MET A 1 420 ? 10.876 11.684 15.712 1.00 98.50 420 MET A C 1
ATOM 3322 O O . MET A 1 420 ? 11.399 12.757 15.427 1.00 98.50 420 MET A O 1
ATOM 3326 N N . LEU A 1 421 ? 10.846 11.214 16.960 1.00 98.31 421 LEU A N 1
ATOM 3327 C CA . LEU A 1 421 ? 11.492 11.889 18.086 1.00 98.31 421 LEU A CA 1
ATOM 3328 C C . LEU A 1 421 ? 13.017 11.953 17.901 1.00 98.31 421 LEU A C 1
ATOM 3330 O O . LEU A 1 421 ? 13.590 13.033 18.003 1.00 98.31 421 LEU A O 1
ATOM 3334 N N . GLU A 1 422 ? 13.673 10.836 17.568 1.00 98.00 422 GLU A N 1
ATOM 3335 C CA . GLU A 1 422 ? 15.125 10.810 17.318 1.00 98.00 422 GLU A CA 1
ATOM 3336 C C . GLU A 1 422 ? 15.500 11.699 16.121 1.00 98.00 422 GLU A C 1
ATOM 3338 O O . GLU A 1 422 ? 16.457 12.469 16.198 1.00 98.00 422 GLU A O 1
ATOM 3343 N N . GLY A 1 423 ? 14.709 11.658 15.042 1.00 97.12 423 GLY A N 1
ATOM 3344 C CA . GLY A 1 423 ? 14.880 12.528 13.876 1.00 97.12 423 GLY A CA 1
ATOM 3345 C C . GLY A 1 423 ? 14.724 14.016 14.205 1.00 97.12 423 GLY A C 1
ATOM 3346 O O . GLY A 1 423 ? 15.388 14.850 13.597 1.00 97.12 423 GLY A O 1
ATOM 3347 N N . ALA A 1 424 ? 13.902 14.355 15.202 1.00 96.69 424 ALA A N 1
ATOM 3348 C CA . ALA A 1 424 ? 13.752 15.712 15.728 1.00 96.69 424 ALA A CA 1
ATOM 3349 C C . ALA A 1 424 ? 14.809 16.085 16.789 1.00 96.69 424 ALA A C 1
ATOM 3351 O O . ALA A 1 424 ? 14.701 17.140 17.413 1.00 96.69 424 ALA A O 1
ATOM 3352 N N . HIS A 1 425 ? 15.828 15.240 16.984 1.00 95.62 425 HIS A N 1
ATOM 3353 C CA . HIS A 1 425 ? 16.880 15.381 17.995 1.00 95.62 425 HIS A CA 1
ATOM 3354 C C . HIS A 1 425 ? 16.390 15.338 19.451 1.00 95.62 425 HIS A C 1
ATOM 3356 O O . HIS A 1 425 ? 17.067 15.830 20.353 1.00 95.62 425 HIS A O 1
ATOM 3362 N N . GLU A 1 426 ? 15.242 14.710 19.694 1.00 96.31 426 GLU A N 1
ATOM 3363 C CA . GLU A 1 426 ? 14.788 14.365 21.038 1.00 96.31 426 GLU A CA 1
ATOM 3364 C C . GLU A 1 426 ? 15.476 13.077 21.529 1.00 96.31 426 GLU A C 1
ATOM 3366 O O . GLU A 1 426 ? 16.155 12.378 20.773 1.00 96.31 426 GLU A O 1
ATOM 3371 N N . ARG A 1 427 ? 15.308 12.740 22.816 1.00 96.94 427 ARG A N 1
ATOM 3372 C CA . ARG A 1 427 ? 15.813 11.489 23.413 1.00 96.94 427 ARG A CA 1
ATOM 3373 C C . ARG A 1 427 ? 14.684 10.465 23.564 1.00 96.94 427 ARG A C 1
ATOM 3375 O O . ARG A 1 427 ? 14.066 10.427 24.632 1.00 96.94 427 ARG A O 1
ATOM 3382 N N . PRO A 1 428 ? 14.363 9.660 22.536 1.00 98.06 428 PRO A N 1
ATOM 3383 C CA . PRO A 1 428 ? 13.238 8.747 22.623 1.00 98.06 428 PRO A CA 1
ATOM 3384 C C . PRO A 1 428 ? 13.481 7.589 23.580 1.00 98.06 428 PRO A C 1
ATOM 3386 O O . PRO A 1 428 ? 14.593 7.074 23.720 1.00 98.06 428 PRO A O 1
ATOM 3389 N N . VAL A 1 429 ? 12.381 7.140 24.172 1.00 98.06 429 VAL A N 1
ATOM 3390 C CA . VAL A 1 429 ? 12.282 5.888 24.908 1.00 98.06 429 VAL A CA 1
ATOM 3391 C C . VAL A 1 429 ? 11.166 5.037 24.312 1.00 98.06 429 VAL A C 1
ATOM 3393 O O . VAL A 1 429 ? 10.070 5.539 24.053 1.00 98.06 429 VAL A O 1
ATOM 3396 N N . VAL A 1 430 ? 11.434 3.750 24.106 1.00 98.44 430 VAL A N 1
ATOM 3397 C CA . VAL A 1 430 ? 10.407 2.757 23.758 1.00 98.44 430 VAL A CA 1
ATOM 3398 C C . VAL A 1 430 ? 10.143 1.897 24.983 1.00 98.44 430 VAL A C 1
ATOM 3400 O O . VAL A 1 430 ? 11.079 1.388 25.597 1.00 98.44 430 VAL A O 1
ATOM 3403 N N . ILE A 1 431 ? 8.878 1.768 25.371 1.00 98.56 431 ILE A N 1
ATOM 3404 C CA . ILE A 1 431 ? 8.471 1.070 26.591 1.00 98.56 431 ILE A CA 1
ATOM 3405 C C . ILE A 1 431 ? 7.540 -0.067 26.193 1.00 98.56 431 ILE A C 1
ATOM 3407 O O . ILE A 1 431 ? 6.488 0.184 25.614 1.00 98.56 431 ILE A O 1
ATOM 3411 N N . VAL A 1 432 ? 7.896 -1.300 26.535 1.00 98.19 432 VAL A N 1
ATOM 3412 C CA . VAL A 1 432 ? 7.067 -2.486 26.305 1.00 98.19 432 VAL A CA 1
ATOM 3413 C C . VAL A 1 432 ? 6.617 -3.028 27.651 1.00 98.19 432 VAL A C 1
ATOM 3415 O O . VAL A 1 432 ? 7.427 -3.224 28.562 1.00 98.19 432 VAL A O 1
ATOM 3418 N N . VAL A 1 433 ? 5.313 -3.236 27.791 1.00 98.12 433 VAL A N 1
ATOM 3419 C CA . VAL A 1 433 ? 4.701 -3.737 29.017 1.00 98.12 433 VAL A CA 1
ATOM 3420 C C . VAL A 1 433 ? 3.843 -4.960 28.755 1.00 98.12 433 VAL A C 1
ATOM 3422 O O . VAL A 1 433 ? 3.063 -4.986 27.808 1.00 98.12 433 VAL A O 1
ATOM 3425 N N . GLY A 1 434 ? 3.929 -5.937 29.649 1.00 96.88 434 GLY A N 1
ATOM 3426 C CA . GLY A 1 434 ? 3.023 -7.074 29.692 1.00 96.88 434 GLY A CA 1
ATOM 3427 C C . GLY A 1 434 ? 1.761 -6.724 30.477 1.00 96.88 434 GLY A C 1
ATOM 3428 O O . GLY A 1 434 ? 1.840 -6.188 31.588 1.00 96.88 434 GLY A O 1
ATOM 3429 N N . THR A 1 435 ? 0.597 -7.044 29.916 1.00 95.00 435 THR A N 1
ATOM 3430 C CA . THR A 1 435 ? -0.725 -6.887 30.545 1.00 95.00 435 THR A CA 1
ATOM 3431 C C . THR A 1 435 ? -1.484 -8.221 30.515 1.00 95.00 435 THR A C 1
ATOM 3433 O O . THR A 1 435 ? -1.116 -9.114 29.747 1.00 95.00 435 THR A O 1
ATOM 3436 N N . PRO A 1 436 ? -2.606 -8.380 31.244 1.00 92.56 436 PRO A N 1
ATOM 3437 C CA . PRO A 1 436 ? -3.442 -9.578 31.114 1.00 92.56 436 PRO A CA 1
ATOM 3438 C C . PRO A 1 436 ? -4.022 -9.803 29.709 1.00 92.56 436 PRO A C 1
ATOM 3440 O O . PRO A 1 436 ? -4.501 -10.896 29.418 1.00 92.56 436 PRO A O 1
ATOM 3443 N N . ARG A 1 437 ? -4.023 -8.773 28.851 1.00 88.62 437 ARG A N 1
ATOM 3444 C CA . ARG A 1 437 ? -4.503 -8.840 27.461 1.00 88.62 437 ARG A CA 1
ATOM 3445 C C . ARG A 1 437 ? -3.385 -9.116 26.449 1.00 88.62 437 ARG A C 1
ATOM 3447 O O . ARG A 1 437 ? -3.684 -9.234 25.266 1.00 88.62 437 ARG A O 1
ATOM 3454 N N . GLY A 1 438 ? -2.136 -9.220 26.902 1.00 91.12 438 GLY A N 1
ATOM 3455 C CA . GLY A 1 438 ? -0.947 -9.338 26.059 1.00 91.12 438 GLY A CA 1
ATOM 3456 C C . GLY A 1 438 ? 0.022 -8.172 26.251 1.00 91.12 438 GLY A C 1
ATOM 3457 O O . GLY A 1 438 ? -0.190 -7.305 27.108 1.00 91.12 438 GLY A O 1
ATOM 3458 N N . SER A 1 439 ? 1.093 -8.173 25.462 1.00 94.25 439 SER A N 1
ATOM 3459 C CA . SER A 1 439 ? 2.106 -7.118 25.474 1.00 94.25 439 SER A CA 1
ATOM 3460 C C . SER A 1 439 ? 1.612 -5.875 24.734 1.00 94.25 439 SER A C 1
ATOM 3462 O O . SER A 1 439 ? 0.861 -5.953 23.762 1.00 94.25 439 SER A O 1
ATOM 3464 N N . HIS A 1 440 ? 2.023 -4.706 25.211 1.00 96.81 440 HIS A N 1
ATOM 3465 C CA . HIS A 1 440 ? 1.674 -3.421 24.622 1.00 96.81 440 HIS A CA 1
ATOM 3466 C C . HIS A 1 440 ? 2.876 -2.489 24.627 1.00 96.81 440 HIS A C 1
ATOM 3468 O O . HIS A 1 440 ? 3.635 -2.445 25.596 1.00 96.81 440 HIS A O 1
ATOM 3474 N N . ALA A 1 441 ? 3.035 -1.727 23.550 1.00 97.81 441 ALA A N 1
ATOM 3475 C CA . ALA A 1 441 ? 4.149 -0.813 23.382 1.00 97.81 441 ALA A CA 1
ATOM 3476 C C . ALA A 1 441 ? 3.695 0.645 23.456 1.00 97.81 441 ALA A C 1
ATOM 3478 O O . ALA A 1 441 ? 2.690 1.042 22.869 1.00 97.81 441 ALA A O 1
ATOM 3479 N N . LEU A 1 442 ? 4.489 1.443 24.156 1.00 98.38 442 LEU A N 1
ATOM 3480 C CA . LEU A 1 442 ? 4.397 2.889 24.250 1.00 98.38 442 LEU A CA 1
ATOM 3481 C C . LEU A 1 442 ? 5.692 3.496 23.712 1.00 98.38 442 LEU A C 1
ATOM 3483 O O . LEU A 1 442 ? 6.750 2.861 23.714 1.00 98.38 442 LEU A O 1
ATOM 3487 N N . ALA A 1 443 ? 5.635 4.769 23.347 1.00 98.38 443 ALA A N 1
ATOM 3488 C CA . ALA A 1 443 ? 6.834 5.558 23.113 1.00 98.38 443 ALA A CA 1
ATOM 3489 C C . ALA A 1 443 ? 6.756 6.871 23.882 1.00 98.38 443 ALA A C 1
ATOM 3491 O O . ALA A 1 443 ? 5.680 7.359 24.228 1.00 98.38 443 ALA A O 1
ATOM 3492 N N . GLY A 1 444 ? 7.911 7.434 24.186 1.00 97.75 444 GLY A N 1
ATOM 3493 C CA . GLY A 1 444 ? 8.034 8.672 24.929 1.00 97.75 444 GLY A CA 1
ATOM 3494 C C . GLY A 1 444 ? 9.363 9.339 24.667 1.00 97.75 444 GLY A C 1
ATOM 3495 O O . GLY A 1 444 ? 10.152 8.873 23.849 1.00 97.75 444 GLY A O 1
ATOM 3496 N N . TYR A 1 445 ? 9.629 10.403 25.407 1.00 97.94 445 TYR A N 1
ATOM 3497 C CA . TYR A 1 445 ? 10.944 11.025 25.429 1.00 97.94 445 TYR A CA 1
ATOM 3498 C C . TYR A 1 445 ? 11.429 11.234 26.861 1.00 97.94 445 TYR A C 1
ATOM 3500 O O . TYR A 1 445 ? 10.644 11.311 27.812 1.00 97.94 445 TYR A O 1
ATOM 3508 N N . ILE A 1 446 ? 12.747 11.307 26.986 1.00 97.38 446 ILE A N 1
ATOM 3509 C CA . ILE A 1 446 ? 13.473 11.660 28.198 1.00 97.38 446 ILE A CA 1
ATOM 3510 C C . ILE A 1 446 ? 13.742 13.166 28.153 1.00 97.38 446 ILE A C 1
ATOM 3512 O O . ILE A 1 446 ? 14.252 13.668 27.150 1.00 97.38 446 ILE A O 1
ATOM 3516 N N . THR A 1 447 ? 13.411 13.900 29.216 1.00 95.50 447 THR A N 1
ATOM 3517 C CA . THR A 1 447 ? 13.664 15.348 29.262 1.00 95.50 447 THR A CA 1
ATOM 3518 C C . THR A 1 447 ? 15.160 15.656 29.364 1.00 95.50 447 THR A C 1
ATOM 3520 O O . THR A 1 447 ? 15.942 14.860 29.879 1.00 95.50 447 THR A O 1
ATOM 3523 N N . GLU A 1 448 ? 15.583 16.827 28.879 1.00 90.44 448 GLU A N 1
ATOM 3524 C CA . GLU A 1 448 ? 17.003 17.225 28.869 1.00 90.44 448 GLU A CA 1
ATOM 3525 C C . GLU A 1 448 ? 17.647 17.236 30.264 1.00 90.44 448 GLU A C 1
ATOM 3527 O O . GLU A 1 448 ? 18.827 16.932 30.412 1.00 90.44 448 GLU A O 1
ATOM 3532 N N . ASP A 1 449 ? 16.862 17.559 31.289 1.00 90.62 449 ASP A N 1
ATOM 3533 C CA . ASP A 1 449 ? 17.284 17.648 32.685 1.00 90.62 449 ASP A CA 1
ATOM 3534 C C . ASP A 1 449 ? 17.107 16.338 33.471 1.00 90.62 449 ASP A C 1
ATOM 3536 O O . ASP A 1 449 ? 17.342 16.302 34.680 1.00 90.62 449 ASP A O 1
ATOM 3540 N N . ALA A 1 450 ? 16.691 15.256 32.808 1.00 92.94 450 ALA A N 1
ATOM 3541 C CA . ALA A 1 450 ? 16.535 13.959 33.443 1.00 92.94 450 ALA A CA 1
ATOM 3542 C C . ALA A 1 450 ? 17.896 13.347 33.806 1.00 92.94 450 ALA A C 1
ATOM 3544 O O . ALA A 1 450 ? 18.760 13.136 32.950 1.00 92.94 450 ALA A O 1
ATOM 3545 N N . VAL A 1 451 ? 18.049 12.978 35.079 1.00 87.94 451 VAL A N 1
ATOM 3546 C CA . VAL A 1 451 ? 19.197 12.214 35.580 1.00 87.94 451 VAL A CA 1
ATOM 3547 C C . VAL A 1 451 ? 18.755 10.770 35.769 1.00 87.94 451 VAL A C 1
ATOM 3549 O O . VAL A 1 451 ? 18.210 10.398 36.807 1.00 87.94 451 VAL A O 1
ATOM 3552 N N . LEU A 1 452 ? 18.945 9.963 34.730 1.00 87.44 452 LEU A N 1
ATOM 3553 C CA . LEU A 1 452 ? 18.557 8.556 34.732 1.00 87.44 452 LEU A CA 1
ATOM 3554 C C . LEU A 1 452 ? 19.740 7.672 35.127 1.00 87.44 452 LEU A C 1
ATOM 3556 O O . LEU A 1 452 ? 20.884 7.955 34.774 1.00 87.44 452 LEU A O 1
ATOM 3560 N N . SER A 1 453 ? 19.445 6.599 35.861 1.00 84.50 453 SER A N 1
ATOM 3561 C CA . SER A 1 453 ? 20.435 5.574 36.194 1.00 84.50 453 SER A CA 1
ATOM 3562 C C . SER A 1 453 ? 20.957 4.896 34.926 1.00 84.50 453 SER A C 1
ATOM 3564 O O . SER A 1 453 ? 20.220 4.704 33.960 1.00 84.50 453 SER A O 1
ATOM 3566 N N . GLU A 1 454 ? 22.220 4.471 34.954 1.00 83.38 454 GLU A N 1
ATOM 3567 C CA . GLU A 1 454 ? 22.780 3.607 33.914 1.00 83.38 454 GLU A CA 1
ATOM 3568 C C . GLU A 1 454 ? 22.309 2.145 34.038 1.00 83.38 454 GLU A C 1
ATOM 3570 O O . GLU A 1 454 ? 22.530 1.344 33.132 1.00 83.38 454 GLU A O 1
ATOM 3575 N N . SER A 1 455 ? 21.637 1.762 35.119 1.00 86.69 455 SER A N 1
ATOM 3576 C CA . SER A 1 455 ? 21.030 0.431 35.228 1.00 86.69 455 SER A CA 1
ATOM 3577 C C . SER A 1 455 ? 19.802 0.279 34.321 1.00 86.69 455 SER A C 1
ATOM 3579 O O . SER A 1 455 ? 19.185 1.265 33.920 1.00 86.69 455 SER A O 1
ATOM 3581 N N . GLU A 1 456 ? 19.418 -0.964 34.027 1.00 88.19 456 GLU A N 1
ATOM 3582 C CA . GLU A 1 456 ? 18.111 -1.250 33.426 1.00 88.19 456 GLU A CA 1
ATOM 3583 C C . GLU A 1 456 ? 16.981 -0.735 34.331 1.00 88.19 456 GLU A C 1
ATOM 3585 O O . GLU A 1 456 ? 17.086 -0.761 35.562 1.00 88.19 456 GLU A O 1
ATOM 3590 N N . PHE A 1 457 ? 15.905 -0.236 33.720 1.00 93.25 457 PHE A N 1
ATOM 3591 C CA . PHE A 1 457 ? 14.747 0.261 34.455 1.00 93.25 457 PHE A CA 1
ATOM 3592 C C . PHE A 1 457 ? 13.966 -0.893 35.069 1.00 93.25 457 PHE A C 1
ATOM 3594 O O . PHE A 1 457 ? 13.513 -1.789 34.360 1.00 93.25 457 PHE A O 1
ATOM 3601 N N . THR A 1 458 ? 13.679 -0.808 36.366 1.00 96.56 458 THR A N 1
ATOM 3602 C CA . THR A 1 458 ? 12.529 -1.525 36.920 1.00 96.56 458 THR A CA 1
ATOM 3603 C C . THR A 1 458 ? 11.242 -0.737 36.653 1.00 96.56 458 THR A C 1
ATOM 3605 O O . THR A 1 458 ? 11.260 0.477 36.422 1.00 96.56 458 THR A O 1
ATOM 3608 N N . LEU A 1 459 ? 10.080 -1.393 36.754 1.00 97.25 459 LEU A N 1
ATOM 3609 C CA . LEU A 1 459 ? 8.787 -0.697 36.673 1.00 97.25 459 LEU A CA 1
ATOM 3610 C C . LEU A 1 459 ? 8.656 0.411 37.738 1.00 97.25 459 LEU A C 1
ATOM 3612 O O . LEU A 1 459 ? 8.030 1.442 37.489 1.00 97.25 459 LEU A O 1
ATOM 3616 N N . GLY A 1 460 ? 9.248 0.214 38.922 1.00 97.50 460 GLY A N 1
ATOM 3617 C CA . GLY A 1 460 ? 9.280 1.214 39.991 1.00 97.50 460 GLY A CA 1
ATOM 3618 C C . GLY A 1 460 ? 10.083 2.455 39.603 1.00 97.50 460 GLY A C 1
ATOM 3619 O O . GLY A 1 460 ? 9.591 3.574 39.774 1.00 97.50 460 GLY A O 1
ATOM 3620 N N . ASP A 1 461 ? 11.265 2.258 39.013 1.00 96.94 461 ASP A N 1
ATOM 3621 C CA . ASP A 1 461 ? 12.126 3.345 38.533 1.00 96.94 461 ASP A CA 1
ATOM 3622 C C . ASP A 1 461 ? 11.434 4.149 37.435 1.00 96.94 461 ASP A C 1
ATOM 3624 O O . ASP A 1 461 ? 11.373 5.380 37.509 1.00 96.94 461 ASP A O 1
ATOM 3628 N N . LEU A 1 462 ? 10.826 3.453 36.466 1.00 97.69 462 LEU A N 1
ATOM 3629 C CA . LEU A 1 462 ? 10.087 4.079 35.374 1.00 97.69 462 LEU A CA 1
ATOM 3630 C C . LEU A 1 462 ? 8.902 4.900 35.901 1.00 97.69 462 LEU A C 1
ATOM 3632 O O . LEU A 1 462 ? 8.747 6.065 35.539 1.00 97.69 462 LEU A O 1
ATOM 3636 N N . ARG A 1 463 ? 8.088 4.349 36.812 1.00 98.06 463 ARG A N 1
ATOM 3637 C CA . ARG A 1 463 ? 6.985 5.094 37.453 1.00 98.06 463 ARG A CA 1
ATOM 3638 C C . ARG A 1 463 ? 7.486 6.326 38.203 1.00 98.06 463 ARG A C 1
ATOM 3640 O O . ARG A 1 463 ? 6.843 7.377 38.152 1.00 98.06 463 ARG A O 1
ATOM 3647 N N . GLY A 1 464 ? 8.622 6.208 38.890 1.00 97.31 464 GLY A N 1
ATOM 3648 C CA . GLY A 1 464 ? 9.288 7.320 39.561 1.00 97.31 464 GLY A CA 1
ATOM 3649 C C . GLY A 1 464 ? 9.682 8.429 38.583 1.00 97.31 464 GLY A C 1
ATOM 3650 O O . GLY A 1 464 ? 9.314 9.584 38.798 1.00 97.31 464 GLY A O 1
ATOM 3651 N N . ALA A 1 465 ? 10.352 8.073 37.486 1.00 97.56 465 ALA A N 1
ATOM 3652 C CA . ALA A 1 465 ? 10.760 9.006 36.437 1.00 97.56 465 ALA A CA 1
ATOM 3653 C C . ALA A 1 465 ? 9.551 9.685 35.766 1.00 97.56 465 ALA A C 1
ATOM 3655 O O . ALA A 1 465 ? 9.534 10.904 35.587 1.00 97.56 465 ALA A O 1
ATOM 3656 N N . VAL A 1 466 ? 8.482 8.930 35.492 1.00 97.50 466 VAL A N 1
ATOM 3657 C CA . VAL A 1 466 ? 7.224 9.463 34.942 1.00 97.50 466 VAL A CA 1
ATOM 3658 C C . VAL A 1 466 ? 6.525 10.413 35.924 1.00 97.50 466 VAL A C 1
ATOM 3660 O O . VAL A 1 466 ? 5.952 11.419 35.510 1.00 97.50 466 VAL A O 1
ATOM 3663 N N . ASN A 1 467 ? 6.576 10.151 37.234 1.00 97.50 467 ASN A N 1
ATOM 3664 C CA . ASN A 1 467 ? 6.050 11.064 38.259 1.00 97.50 467 ASN A CA 1
ATOM 3665 C C . ASN A 1 467 ? 6.837 12.372 38.369 1.00 97.50 467 ASN A C 1
ATOM 3667 O O . ASN A 1 467 ? 6.231 13.417 38.595 1.00 97.50 467 ASN A O 1
ATOM 3671 N N . ARG A 1 468 ? 8.162 12.319 38.207 1.00 96.19 468 ARG A N 1
ATOM 3672 C CA . ARG A 1 468 ? 9.032 13.508 38.207 1.00 96.19 468 ARG A CA 1
ATOM 3673 C C . ARG A 1 468 ? 9.012 14.267 36.874 1.00 96.19 468 ARG A C 1
ATOM 3675 O O . ARG A 1 468 ? 9.540 15.373 36.785 1.00 96.19 468 ARG A O 1
ATOM 3682 N N . GLY A 1 469 ? 8.378 13.694 35.850 1.00 95.75 469 GLY A N 1
ATOM 3683 C CA . GLY A 1 469 ? 8.349 14.247 34.500 1.00 95.75 469 GLY A CA 1
ATOM 3684 C C . GLY A 1 469 ? 9.699 14.170 33.789 1.00 95.75 469 GLY A C 1
ATOM 3685 O O . GLY A 1 469 ? 9.938 14.978 32.907 1.00 95.75 469 GLY A O 1
ATOM 3686 N N . GLU A 1 470 ? 10.565 13.239 34.193 1.00 96.62 470 GLU A N 1
ATOM 3687 C CA . GLU A 1 470 ? 11.847 12.935 33.537 1.00 96.62 470 GLU A CA 1
ATOM 3688 C C . GLU A 1 470 ? 11.642 12.065 32.295 1.00 96.62 470 GLU A C 1
ATOM 3690 O O . GLU A 1 470 ? 12.386 12.165 31.325 1.00 96.62 470 GLU A O 1
ATOM 3695 N N . VAL A 1 471 ? 10.610 11.218 32.329 1.00 97.81 471 VAL A N 1
ATOM 3696 C CA . VAL A 1 471 ? 10.140 10.419 31.197 1.00 97.81 471 VAL A CA 1
ATOM 3697 C C . VAL A 1 471 ? 8.696 10.800 30.914 1.00 97.81 471 VAL A C 1
ATOM 3699 O O . VAL A 1 471 ? 7.850 10.784 31.812 1.00 97.81 471 VAL A O 1
ATOM 3702 N N . VAL A 1 472 ? 8.402 11.125 29.660 1.00 98.06 472 VAL A N 1
ATOM 3703 C CA . VAL A 1 472 ? 7.064 11.513 29.213 1.00 98.06 472 VAL A CA 1
ATOM 3704 C C . VAL A 1 472 ? 6.551 10.473 28.211 1.00 98.06 472 VAL A C 1
ATOM 3706 O O . VAL A 1 472 ? 6.927 10.533 27.042 1.00 98.06 472 VAL A O 1
ATOM 3709 N N . PRO A 1 473 ? 5.727 9.501 28.649 1.00 98.31 473 PRO A N 1
ATOM 3710 C CA . PRO A 1 473 ? 5.222 8.432 27.795 1.00 98.31 473 PRO A CA 1
ATOM 3711 C C . PRO A 1 473 ? 3.909 8.822 27.102 1.00 98.31 473 PRO A C 1
ATOM 3713 O O . PRO A 1 473 ? 3.109 9.590 27.644 1.00 98.31 473 PRO A O 1
ATOM 3716 N N . PHE A 1 474 ? 3.662 8.224 25.938 1.00 97.94 474 PHE A N 1
ATOM 3717 C CA . PHE A 1 474 ? 2.468 8.425 25.123 1.00 97.94 474 PHE A CA 1
ATOM 3718 C C . PHE A 1 474 ? 1.892 7.104 24.628 1.00 97.94 474 PHE A C 1
ATOM 3720 O O . PHE A 1 474 ? 2.618 6.189 24.239 1.00 97.94 474 PHE A O 1
ATOM 3727 N N . GLU A 1 475 ? 0.561 7.047 24.605 1.00 97.50 475 GLU A N 1
ATOM 3728 C CA . GLU A 1 475 ? -0.181 5.987 23.941 1.00 97.50 475 GLU A CA 1
ATOM 3729 C C . GLU A 1 475 ? -0.199 6.286 22.439 1.00 97.50 475 GLU A C 1
ATOM 3731 O O . GLU A 1 475 ? -1.035 7.053 21.946 1.00 97.50 475 GLU A O 1
ATOM 3736 N N . THR A 1 476 ? 0.777 5.739 21.712 1.00 96.69 476 THR A N 1
ATOM 3737 C CA . THR A 1 476 ? 0.955 6.002 20.276 1.00 96.69 476 THR A CA 1
ATOM 3738 C C . THR A 1 476 ? -0.194 5.436 19.451 1.00 96.69 476 THR A C 1
ATOM 3740 O O . THR A 1 476 ? -0.572 6.043 18.451 1.00 96.69 476 THR A O 1
ATOM 3743 N N . THR A 1 477 ? -0.848 4.363 19.912 1.00 96.12 477 THR A N 1
ATOM 3744 C CA . THR A 1 477 ? -2.061 3.829 19.266 1.00 96.12 477 THR A CA 1
ATOM 3745 C C . THR A 1 477 ? -3.289 4.728 19.452 1.00 96.12 477 THR A C 1
ATOM 3747 O O . THR A 1 477 ? -4.323 4.546 18.806 1.00 96.12 477 THR A O 1
ATOM 3750 N N . GLY A 1 478 ? -3.181 5.750 20.304 1.00 96.00 478 GLY A N 1
ATOM 3751 C CA . GLY A 1 478 ? -4.163 6.820 20.384 1.00 96.00 478 GLY A CA 1
ATOM 3752 C C . GLY A 1 478 ? -4.180 7.701 19.135 1.00 96.00 478 GLY A C 1
ATOM 3753 O O . GLY A 1 478 ? -5.220 8.263 18.811 1.00 96.00 478 GLY A O 1
ATOM 3754 N N . ALA A 1 479 ? -3.068 7.795 18.399 1.00 96.38 479 ALA A N 1
ATOM 3755 C CA . ALA A 1 479 ? -2.967 8.648 17.215 1.00 96.38 479 ALA A CA 1
ATOM 3756 C C . ALA A 1 479 ? -3.574 7.997 15.964 1.00 96.38 479 ALA A C 1
ATOM 3758 O O . ALA A 1 479 ? -3.499 8.574 14.885 1.00 96.38 479 ALA A O 1
ATOM 3759 N N . VAL A 1 480 ? -4.137 6.791 16.077 1.00 95.00 480 VAL A N 1
ATOM 3760 C CA . VAL A 1 480 ? -4.549 5.981 14.926 1.00 95.00 480 VAL A CA 1
ATOM 3761 C C . VAL A 1 480 ? -5.960 5.437 15.104 1.00 95.00 480 VAL A C 1
ATOM 3763 O O . VAL A 1 480 ? -6.440 5.221 16.224 1.00 95.00 480 VAL A O 1
ATOM 3766 N N . GLU A 1 481 ? -6.639 5.233 13.982 1.00 91.25 481 GLU A N 1
ATOM 3767 C CA . GLU A 1 481 ? -8.012 4.758 13.924 1.00 91.25 481 GLU A CA 1
ATOM 3768 C C . GLU A 1 481 ? -8.076 3.283 14.320 1.00 91.25 481 GLU A C 1
ATOM 3770 O O . GLU A 1 481 ? -7.277 2.458 13.879 1.00 91.25 481 GLU A O 1
ATOM 3775 N N . VAL A 1 482 ? -9.055 2.927 15.145 1.00 86.81 482 VAL A N 1
ATOM 3776 C CA . VAL A 1 482 ? -9.275 1.547 15.591 1.00 86.81 482 VAL A CA 1
ATOM 3777 C C . VAL A 1 482 ? -10.614 1.079 15.050 1.00 86.81 482 VAL A C 1
ATOM 3779 O O . VAL A 1 482 ? -11.595 1.821 15.059 1.00 86.81 482 VAL A O 1
ATOM 3782 N N . ARG A 1 483 ? -10.655 -0.153 14.532 1.00 75.94 483 ARG A N 1
ATOM 3783 C CA . ARG A 1 483 ? -11.889 -0.722 13.984 1.00 75.94 483 ARG A CA 1
ATOM 3784 C C . ARG A 1 483 ? -12.856 -1.112 15.102 1.00 75.94 483 ARG A C 1
ATOM 3786 O O . ARG A 1 483 ? -12.516 -1.896 15.990 1.00 75.94 483 ARG A O 1
ATOM 3793 N N . GLY A 1 484 ? -14.094 -0.638 14.970 1.00 69.31 484 GLY A N 1
ATOM 3794 C CA . GLY A 1 484 ? -15.156 -0.817 15.960 1.00 69.31 484 GLY A CA 1
ATOM 3795 C C . GLY A 1 484 ? -14.982 0.099 17.172 1.00 69.31 484 GLY A C 1
ATOM 3796 O O . GLY A 1 484 ? -13.943 0.728 17.336 1.00 69.31 484 GLY A O 1
ATOM 3797 N N . ASP A 1 485 ? -15.993 0.148 18.038 1.00 70.69 485 ASP A N 1
ATOM 3798 C CA . ASP A 1 485 ? -15.972 0.892 19.309 1.00 70.69 485 ASP A CA 1
ATOM 3799 C C . ASP A 1 485 ? -15.033 0.217 20.339 1.00 70.69 485 ASP A C 1
ATOM 3801 O O . ASP A 1 485 ? -15.441 -0.135 21.442 1.00 70.69 485 ASP A O 1
ATOM 3805 N N . ARG A 1 486 ? -13.778 -0.057 19.962 1.00 81.12 486 ARG A N 1
ATOM 3806 C CA . ARG A 1 486 ? -12.789 -0.776 20.775 1.00 81.12 486 ARG A CA 1
ATOM 3807 C C . ARG A 1 486 ? -11.699 0.166 21.270 1.00 81.12 486 ARG A C 1
ATOM 3809 O O . ARG A 1 486 ? -11.288 1.090 20.570 1.00 81.12 486 ARG A O 1
ATOM 3816 N N . THR A 1 487 ? -11.192 -0.122 22.462 1.00 88.44 487 THR A N 1
ATOM 3817 C CA . THR A 1 487 ? -9.956 0.465 22.989 1.00 88.44 487 THR A CA 1
ATOM 3818 C C . THR A 1 487 ? -8.790 -0.486 22.735 1.00 88.44 487 THR A C 1
ATOM 3820 O O . THR A 1 487 ? -8.980 -1.703 22.655 1.00 88.44 487 THR A O 1
ATOM 3823 N N . VAL A 1 488 ? -7.589 0.063 22.575 1.00 85.31 488 VAL A N 1
ATOM 3824 C CA . VAL A 1 488 ? -6.364 -0.716 22.351 1.00 85.31 488 VAL A CA 1
ATOM 3825 C C . VAL A 1 488 ? -5.636 -0.946 23.669 1.00 85.31 488 VAL A C 1
ATOM 3827 O O . VAL A 1 488 ? -5.212 -2.064 23.946 1.00 85.31 488 VAL A O 1
ATOM 3830 N N . ALA A 1 489 ? -5.550 0.083 24.510 1.00 89.81 489 ALA A N 1
ATOM 3831 C CA . ALA A 1 489 ? -4.786 0.072 25.745 1.00 89.81 489 ALA A CA 1
ATOM 3832 C C . ALA A 1 489 ? -5.639 0.552 26.933 1.00 89.81 489 ALA A C 1
ATOM 3834 O O . ALA A 1 489 ? -6.756 0.074 27.153 1.00 89.81 489 ALA A O 1
ATOM 3835 N N . ALA A 1 490 ? -5.090 1.457 27.749 1.00 93.25 490 ALA A N 1
ATOM 3836 C CA . ALA A 1 490 ? -5.736 1.991 28.947 1.00 93.25 490 ALA A CA 1
ATOM 3837 C C . ALA A 1 490 ? -6.602 3.241 28.691 1.00 93.25 490 ALA A C 1
ATOM 3839 O O . ALA A 1 490 ? -7.017 3.892 29.658 1.00 93.25 490 ALA A O 1
ATOM 3840 N N . GLU A 1 491 ? -6.860 3.605 27.431 1.00 93.81 491 GLU A N 1
ATOM 3841 C CA . GLU A 1 491 ? -7.852 4.626 27.097 1.00 93.81 491 GLU A CA 1
ATOM 3842 C C . GLU A 1 491 ? -9.287 4.137 27.344 1.00 93.81 491 GLU A C 1
ATOM 3844 O O . GLU A 1 491 ? -9.565 2.939 27.425 1.00 93.81 491 GLU A O 1
ATOM 3849 N N . THR A 1 492 ? -10.216 5.082 27.461 1.00 93.56 492 THR A N 1
ATOM 3850 C CA . THR A 1 492 ? -11.654 4.810 27.569 1.00 93.56 492 THR A CA 1
ATOM 3851 C C . THR A 1 492 ? -12.352 4.972 26.223 1.00 93.56 492 THR A C 1
ATOM 3853 O O . THR A 1 492 ? -11.920 5.739 25.362 1.00 93.56 492 THR A O 1
ATOM 3856 N N . GLU A 1 493 ? -13.484 4.286 26.053 1.00 91.44 493 GLU A N 1
ATOM 3857 C CA . GLU A 1 493 ? -14.335 4.457 24.868 1.00 91.44 493 GLU A CA 1
ATOM 3858 C C . GLU A 1 493 ? -14.803 5.909 24.707 1.00 91.44 493 GLU A C 1
ATOM 3860 O O . GLU A 1 493 ? -14.849 6.416 23.590 1.00 91.44 493 GLU A O 1
ATOM 3865 N N . THR A 1 494 ? -15.109 6.595 25.815 1.00 93.00 494 THR A N 1
ATOM 3866 C CA . THR A 1 494 ? -15.525 8.004 25.812 1.00 93.00 494 THR A CA 1
ATOM 3867 C C . THR A 1 494 ? -14.428 8.913 25.268 1.00 93.00 494 THR A C 1
ATOM 3869 O O . THR A 1 494 ? -14.688 9.674 24.343 1.00 93.00 494 THR A O 1
ATOM 3872 N N . GLU A 1 495 ? -13.195 8.783 25.770 1.00 93.81 495 GLU A N 1
ATOM 3873 C CA . GLU A 1 495 ? -12.042 9.564 25.293 1.00 93.81 495 GLU A CA 1
ATOM 3874 C C . GLU A 1 495 ? -11.822 9.387 23.786 1.00 93.81 495 GLU A C 1
ATOM 3876 O O . GLU A 1 495 ? -11.567 10.351 23.064 1.00 93.81 495 GLU A O 1
ATOM 3881 N N . ARG A 1 496 ? -11.962 8.152 23.292 1.00 90.81 496 ARG A N 1
ATOM 3882 C CA . ARG A 1 496 ? -11.805 7.846 21.869 1.00 90.81 496 ARG A CA 1
ATOM 3883 C C . ARG A 1 496 ? -12.970 8.402 21.037 1.00 90.81 496 ARG A C 1
ATOM 3885 O O . ARG A 1 496 ? -12.727 8.969 19.975 1.00 90.81 496 ARG A O 1
ATOM 3892 N N . LYS A 1 497 ? -14.215 8.314 21.519 1.00 87.69 497 LYS A N 1
ATOM 3893 C CA . LYS A 1 497 ? -15.402 8.883 20.846 1.00 87.69 497 LYS A CA 1
ATOM 3894 C C . LYS A 1 497 ? -15.342 10.408 20.758 1.00 87.69 497 LYS A C 1
ATOM 3896 O O . LYS A 1 497 ? -15.593 10.961 19.690 1.00 87.69 497 LYS A O 1
ATOM 3901 N N . GLU A 1 498 ? -14.965 11.082 21.842 1.00 88.69 498 GLU A N 1
ATOM 3902 C CA . GLU A 1 498 ? -14.841 12.545 21.896 1.00 88.69 498 GLU A CA 1
ATOM 3903 C C . GLU A 1 498 ? -13.787 13.081 20.917 1.00 88.69 498 GLU A C 1
ATOM 3905 O O . GLU A 1 498 ? -13.973 14.145 20.329 1.00 88.69 498 GLU A O 1
ATOM 3910 N N . GLY A 1 499 ? -12.708 12.329 20.690 1.00 85.50 499 GLY A N 1
ATOM 3911 C CA . GLY A 1 499 ? -11.659 12.694 19.741 1.00 85.50 499 GLY A CA 1
ATOM 3912 C C . GLY A 1 499 ? -11.853 12.171 18.312 1.00 85.50 499 GLY A C 1
ATOM 3913 O O . GLY A 1 499 ? -10.906 12.228 17.523 1.00 85.50 499 GLY A O 1
ATOM 3914 N N . GLY A 1 500 ? -13.047 11.673 17.960 1.00 86.56 500 GLY A N 1
ATOM 3915 C CA . GLY A 1 500 ? -13.358 11.194 16.609 1.00 86.56 500 GLY A CA 1
ATOM 3916 C C . GLY A 1 500 ? -12.665 9.875 16.258 1.00 86.56 500 GLY A C 1
ATOM 3917 O O . GLY A 1 500 ? -12.096 9.743 15.182 1.00 86.56 500 GLY A O 1
ATOM 3918 N N . ASN A 1 501 ? -12.695 8.913 17.180 1.00 87.69 501 ASN A N 1
ATOM 3919 C CA . ASN A 1 501 ? -11.982 7.629 17.144 1.00 87.69 501 ASN A CA 1
ATOM 3920 C C . ASN A 1 501 ? -10.456 7.709 17.305 1.00 87.69 501 ASN A C 1
ATOM 3922 O O . ASN A 1 501 ? -9.770 6.695 17.160 1.00 87.69 501 ASN A O 1
ATOM 3926 N N . LEU A 1 502 ? -9.939 8.879 17.679 1.00 94.19 502 LEU A N 1
ATOM 3927 C CA . LEU A 1 502 ? -8.526 9.175 17.910 1.00 94.19 502 LEU A CA 1
ATOM 3928 C C . LEU A 1 502 ? -8.381 9.883 19.261 1.00 94.19 502 LEU A C 1
ATOM 3930 O O . LEU A 1 502 ? -9.265 10.628 19.664 1.00 94.19 502 LEU A O 1
ATOM 3934 N N . LEU A 1 503 ? -7.256 9.730 19.947 1.00 96.44 503 LEU A N 1
ATOM 3935 C CA . LEU A 1 503 ? -6.941 10.507 21.145 1.00 96.44 503 LEU A CA 1
ATOM 3936 C C . LEU A 1 503 ? -6.280 11.830 20.743 1.00 96.44 503 LEU A C 1
ATOM 3938 O O . LEU A 1 503 ? -5.616 11.942 19.710 1.00 96.44 503 LEU A O 1
ATOM 3942 N N . ASP A 1 504 ? -6.494 12.887 21.520 1.00 96.69 504 ASP A N 1
ATOM 3943 C CA . ASP A 1 504 ? -5.618 14.057 21.458 1.00 96.69 504 ASP A CA 1
ATOM 3944 C C . ASP A 1 504 ? -4.313 13.801 22.234 1.00 96.69 504 ASP A C 1
ATOM 3946 O O . ASP A 1 504 ? -4.217 12.875 23.043 1.00 96.69 504 ASP A O 1
ATOM 3950 N N . TYR A 1 505 ? -3.312 14.653 22.011 1.00 96.75 505 TYR A N 1
ATOM 3951 C CA . TYR A 1 505 ? -1.992 14.554 22.638 1.00 96.75 505 TYR A CA 1
ATOM 3952 C C . TYR A 1 505 ? -2.025 14.426 24.177 1.00 96.75 505 TYR A C 1
ATOM 3954 O O . TYR A 1 505 ? -1.302 13.613 24.760 1.00 96.75 505 TYR A O 1
ATOM 3962 N N . ARG A 1 506 ? -2.873 15.203 24.868 1.00 97.25 506 ARG A N 1
ATOM 3963 C CA . ARG A 1 506 ? -2.961 15.181 26.342 1.00 97.25 506 ARG A CA 1
ATOM 3964 C C . ARG A 1 506 ? -3.642 13.913 26.834 1.00 97.25 506 ARG A C 1
ATOM 3966 O O . ARG A 1 506 ? -3.215 13.330 27.836 1.00 97.25 506 ARG A O 1
ATOM 3973 N N . THR A 1 507 ? -4.679 13.487 26.129 1.00 97.81 507 THR A N 1
ATOM 3974 C CA . THR A 1 507 ? -5.412 12.260 26.424 1.00 97.81 507 THR A CA 1
ATOM 3975 C C . THR A 1 507 ? -4.517 11.037 26.220 1.00 97.81 507 THR A C 1
ATOM 3977 O O . THR A 1 507 ? -4.453 10.179 27.097 1.00 97.81 507 THR A O 1
ATOM 3980 N N . ALA A 1 508 ? -3.707 11.007 25.160 1.00 97.94 508 ALA A N 1
ATOM 3981 C CA . ALA A 1 508 ? -2.739 9.940 24.899 1.00 97.94 508 ALA A CA 1
ATOM 3982 C C . ALA A 1 508 ? -1.640 9.833 25.968 1.00 97.94 508 ALA A C 1
ATOM 3984 O O . ALA A 1 508 ? -1.311 8.738 26.429 1.00 97.94 508 ALA A O 1
ATOM 3985 N N . LYS A 1 509 ? -1.108 10.974 26.421 1.00 97.81 509 LYS A N 1
ATOM 3986 C CA . LYS A 1 509 ? -0.177 11.048 27.561 1.00 97.81 509 LYS A CA 1
ATOM 3987 C C . LYS A 1 509 ? -0.814 10.520 28.850 1.00 97.81 509 LYS A C 1
ATOM 3989 O O . LYS A 1 509 ? -0.192 9.784 29.618 1.00 97.81 509 LYS A O 1
ATOM 3994 N N . SER A 1 510 ? -2.079 10.869 29.084 1.00 97.88 510 SER A N 1
ATOM 3995 C CA . SER A 1 510 ? -2.834 10.419 30.259 1.00 97.88 510 SER A CA 1
ATOM 3996 C C . SER A 1 510 ? -3.149 8.922 30.205 1.00 97.88 510 SER A C 1
ATOM 3998 O O . SER A 1 510 ? -3.054 8.249 31.231 1.00 97.88 510 SER A O 1
ATOM 4000 N N . ALA A 1 511 ? -3.480 8.385 29.028 1.00 97.81 511 ALA A N 1
ATOM 4001 C CA . ALA A 1 511 ? -3.711 6.960 28.802 1.00 97.81 511 ALA A CA 1
ATOM 4002 C C . ALA A 1 511 ? -2.442 6.134 29.065 1.00 97.81 511 ALA A C 1
ATOM 4004 O O . ALA A 1 511 ? -2.490 5.200 29.864 1.00 97.81 511 ALA A O 1
ATOM 4005 N N . ALA A 1 512 ? -1.288 6.540 28.522 1.00 98.19 512 ALA A N 1
ATOM 4006 C CA . ALA A 1 512 ? -0.008 5.878 28.791 1.00 98.19 512 ALA A CA 1
ATOM 4007 C C . ALA A 1 512 ? 0.352 5.873 30.279 1.00 98.19 512 ALA A C 1
ATOM 4009 O O . ALA A 1 512 ? 0.727 4.844 30.841 1.00 98.19 512 ALA A O 1
ATOM 4010 N N . ARG A 1 513 ? 0.185 7.015 30.958 1.00 98.38 513 ARG A N 1
ATOM 4011 C CA . ARG A 1 513 ? 0.398 7.094 32.407 1.00 98.38 513 ARG A CA 1
ATOM 4012 C C . ARG A 1 513 ? -0.559 6.172 33.164 1.00 98.38 513 ARG A C 1
ATOM 4014 O O . ARG A 1 513 ? -0.146 5.531 34.120 1.00 98.38 513 ARG A O 1
ATOM 4021 N N . ARG A 1 514 ? -1.821 6.067 32.750 1.00 97.94 514 ARG A N 1
ATOM 4022 C CA . ARG A 1 514 ? -2.792 5.158 33.376 1.00 97.94 514 ARG A CA 1
ATOM 4023 C C . ARG A 1 514 ? -2.374 3.702 33.208 1.00 97.94 514 ARG A C 1
ATOM 4025 O O . ARG A 1 514 ? -2.379 2.987 34.204 1.00 97.94 514 ARG A O 1
ATOM 4032 N N . LEU A 1 515 ? -1.951 3.306 32.004 1.00 97.94 515 LEU A N 1
ATOM 4033 C CA . LEU A 1 515 ? -1.441 1.965 31.714 1.00 97.94 515 LEU A CA 1
ATOM 4034 C C . LEU A 1 515 ? -0.260 1.624 32.625 1.00 97.94 515 LEU A C 1
ATOM 4036 O O . LEU A 1 515 ? -0.320 0.661 33.382 1.00 97.94 515 LEU A O 1
ATOM 4040 N N . LEU A 1 516 ? 0.774 2.469 32.644 1.00 98.19 516 LEU A N 1
ATOM 4041 C CA . LEU A 1 516 ? 1.977 2.221 33.442 1.00 98.19 516 LEU A CA 1
ATOM 4042 C C . LEU A 1 516 ? 1.701 2.099 34.943 1.00 98.19 516 LEU A C 1
ATOM 4044 O O . LEU A 1 516 ? 2.500 1.486 35.643 1.00 98.19 516 LEU A O 1
ATOM 4048 N N . PHE A 1 517 ? 0.607 2.663 35.460 1.00 98.19 517 PHE A N 1
ATOM 4049 C CA . PHE A 1 517 ? 0.253 2.654 36.885 1.00 98.19 517 PHE A CA 1
ATOM 4050 C C . PHE A 1 517 ? -0.801 1.598 37.265 1.00 98.19 517 PHE A C 1
ATOM 4052 O O . PHE A 1 517 ? -1.195 1.529 38.433 1.00 98.19 517 PHE A O 1
ATOM 4059 N N . GLN A 1 518 ? -1.230 0.747 36.329 1.00 97.38 518 GLN A N 1
ATOM 4060 C CA . GLN A 1 518 ? -2.075 -0.411 36.631 1.00 97.38 518 GLN A CA 1
ATOM 4061 C C . GLN A 1 518 ? -1.344 -1.428 37.526 1.00 97.38 518 GLN A C 1
ATOM 4063 O O . GLN A 1 518 ? -0.116 -1.533 37.527 1.00 97.38 518 GLN A O 1
ATOM 4068 N N . ARG A 1 519 ? -2.092 -2.164 38.354 1.00 96.94 519 ARG A N 1
ATOM 4069 C CA . ARG A 1 519 ? -1.504 -3.085 39.350 1.00 96.94 519 ARG A CA 1
ATOM 4070 C C . ARG A 1 519 ? -0.971 -4.376 38.730 1.00 96.94 519 ARG A C 1
ATOM 4072 O O . ARG A 1 519 ? -0.086 -4.995 39.302 1.00 96.94 519 ARG A O 1
ATOM 4079 N N . ASP A 1 520 ? -1.534 -4.750 37.598 1.00 96.12 520 ASP A N 1
ATOM 4080 C CA . ASP A 1 520 ? -1.354 -5.981 36.832 1.00 96.12 520 ASP A CA 1
ATOM 4081 C C . ASP A 1 520 ? -0.469 -5.786 35.590 1.00 96.12 520 ASP A C 1
ATOM 4083 O O . ASP A 1 520 ? -0.440 -6.637 34.705 1.00 96.12 520 ASP A O 1
ATOM 4087 N N . VAL A 1 521 ? 0.268 -4.674 35.539 1.00 97.44 521 VAL A N 1
ATOM 4088 C CA . VAL A 1 521 ? 1.241 -4.370 34.488 1.00 97.44 521 VAL A CA 1
ATOM 4089 C C . VAL A 1 521 ? 2.646 -4.742 34.937 1.00 97.44 521 VAL A C 1
ATOM 4091 O O . VAL A 1 521 ? 3.066 -4.376 36.036 1.00 97.44 521 VAL A O 1
ATOM 4094 N N . ASN A 1 522 ? 3.385 -5.404 34.047 1.00 97.75 522 ASN A N 1
ATOM 4095 C CA . ASN A 1 522 ? 4.802 -5.716 34.212 1.00 97.75 522 ASN A CA 1
ATOM 4096 C C . ASN A 1 522 ? 5.616 -4.981 33.144 1.00 97.75 522 ASN A C 1
ATOM 4098 O O . ASN A 1 522 ? 5.201 -4.915 31.990 1.00 97.75 522 ASN A O 1
ATOM 4102 N N . LEU A 1 523 ? 6.768 -4.425 33.521 1.00 98.12 523 LEU A N 1
ATOM 4103 C CA . LEU A 1 523 ? 7.695 -3.848 32.549 1.00 98.12 523 LEU A CA 1
ATOM 4104 C C . LEU A 1 523 ? 8.496 -4.980 31.905 1.00 98.12 523 LEU A C 1
ATOM 4106 O O . LEU A 1 523 ? 9.196 -5.692 32.620 1.00 98.12 523 LEU A O 1
ATOM 4110 N N . GLU A 1 524 ? 8.384 -5.128 30.588 1.00 97.19 524 GLU A N 1
ATOM 4111 C CA . GLU A 1 524 ? 9.213 -6.057 29.814 1.00 97.19 524 GLU A CA 1
ATOM 4112 C C . GLU A 1 524 ? 10.493 -5.340 29.386 1.00 97.19 524 GLU A C 1
ATOM 4114 O O . GLU A 1 524 ? 11.590 -5.773 29.727 1.00 97.19 524 GLU A O 1
ATOM 4119 N N . TYR A 1 525 ? 10.349 -4.178 28.737 1.00 97.38 525 TYR A N 1
ATOM 4120 C CA . TYR A 1 525 ? 11.474 -3.390 28.239 1.00 97.38 525 TYR A CA 1
ATOM 4121 C C . TYR A 1 525 ? 11.252 -1.888 28.408 1.00 97.38 525 TYR A C 1
ATOM 4123 O O . TYR A 1 525 ? 10.142 -1.378 28.265 1.00 97.38 525 TYR A O 1
ATOM 4131 N N . CYS A 1 526 ? 12.335 -1.155 28.659 1.00 97.50 526 CYS A N 1
ATOM 4132 C CA . CYS A 1 526 ? 12.380 0.304 28.595 1.00 97.50 526 CYS A CA 1
ATOM 4133 C C . CYS A 1 526 ? 13.702 0.714 27.942 1.00 97.50 526 CYS A C 1
ATOM 4135 O O . CYS A 1 526 ? 14.749 0.742 28.589 1.00 97.50 526 CYS A O 1
ATOM 4137 N N . ILE A 1 527 ? 13.651 0.990 26.643 1.00 97.31 527 ILE A N 1
ATOM 4138 C CA . ILE A 1 527 ? 14.820 1.200 25.793 1.00 97.31 527 ILE A CA 1
ATOM 4139 C C . ILE A 1 527 ? 15.065 2.702 25.630 1.00 97.31 527 ILE A C 1
ATOM 4141 O O . ILE A 1 527 ? 14.315 3.360 24.912 1.00 97.31 527 ILE A O 1
ATOM 4145 N N . ASP A 1 528 ? 16.117 3.248 26.254 1.00 97.19 528 ASP A N 1
ATOM 4146 C CA . ASP A 1 528 ? 16.691 4.542 25.837 1.00 97.19 528 ASP A CA 1
ATOM 4147 C C . ASP A 1 528 ? 17.360 4.321 24.475 1.00 97.19 528 ASP A C 1
ATOM 4149 O O . ASP A 1 528 ? 18.413 3.684 24.379 1.00 97.19 528 ASP A O 1
ATOM 4153 N N . VAL A 1 529 ? 16.708 4.801 23.415 1.00 97.00 529 VAL A N 1
ATOM 4154 C CA . VAL A 1 529 ? 17.080 4.526 22.019 1.00 97.00 529 VAL A CA 1
ATOM 4155 C C . VAL A 1 529 ? 18.492 5.026 21.720 1.00 97.00 529 VAL A C 1
ATOM 4157 O O . VAL A 1 529 ? 19.294 4.303 21.129 1.00 97.00 529 VAL A O 1
ATOM 4160 N N . VAL A 1 530 ? 18.827 6.239 22.170 1.00 94.75 530 VAL A N 1
ATOM 4161 C CA . VAL A 1 530 ? 20.133 6.862 21.911 1.00 94.75 530 VAL A CA 1
ATOM 4162 C C . VAL A 1 530 ? 21.236 6.057 22.588 1.00 94.75 530 VAL A C 1
ATOM 4164 O O . VAL A 1 530 ? 22.289 5.807 21.995 1.00 94.75 530 VAL A O 1
ATOM 4167 N N . ARG A 1 531 ? 20.996 5.622 23.828 1.00 94.00 531 ARG A N 1
ATOM 4168 C CA . ARG A 1 531 ? 21.948 4.796 24.571 1.00 94.00 531 ARG A CA 1
ATOM 4169 C C . ARG A 1 531 ? 22.117 3.415 23.940 1.00 94.00 531 ARG A C 1
ATOM 4171 O O . ARG A 1 531 ? 23.252 3.012 23.694 1.00 94.00 531 ARG A O 1
ATOM 4178 N N . ALA A 1 532 ? 21.018 2.723 23.644 1.00 94.31 532 ALA A N 1
ATOM 4179 C CA . ALA A 1 532 ? 21.044 1.400 23.021 1.00 94.31 532 ALA A CA 1
ATOM 4180 C C . ALA A 1 532 ? 21.790 1.427 21.677 1.00 94.31 532 ALA A C 1
ATOM 4182 O O . ALA A 1 532 ? 22.623 0.561 21.408 1.00 94.31 532 ALA A O 1
ATOM 4183 N N . ARG A 1 533 ? 21.576 2.476 20.870 1.00 92.19 533 ARG A N 1
ATOM 4184 C CA . ARG A 1 533 ? 22.270 2.664 19.592 1.00 92.19 533 ARG A CA 1
ATOM 4185 C C . ARG A 1 533 ? 23.779 2.846 19.771 1.00 92.19 533 ARG A C 1
ATOM 4187 O O . ARG A 1 533 ? 24.535 2.253 19.007 1.00 92.19 533 ARG A O 1
ATOM 4194 N N . ARG A 1 534 ? 24.239 3.613 20.769 1.00 92.38 534 ARG A N 1
ATOM 4195 C CA . ARG A 1 534 ? 25.683 3.755 21.065 1.00 92.38 534 ARG A CA 1
ATOM 4196 C C . ARG A 1 534 ? 26.316 2.414 21.425 1.00 92.38 534 ARG A C 1
ATOM 4198 O O . ARG A 1 534 ? 27.330 2.055 20.840 1.00 92.38 534 ARG A O 1
ATOM 4205 N N . SER A 1 535 ? 25.667 1.642 22.295 1.00 91.12 535 SER A N 1
ATOM 4206 C CA . SER A 1 535 ? 26.156 0.316 22.691 1.00 91.12 535 SER A CA 1
ATOM 4207 C C . SER A 1 535 ? 26.220 -0.687 21.533 1.00 91.12 535 SER A C 1
ATOM 4209 O O . SER A 1 535 ? 27.029 -1.608 21.586 1.00 91.12 535 SER A O 1
ATOM 4211 N N . LEU A 1 536 ? 25.403 -0.525 20.484 1.00 86.81 536 LEU A N 1
ATOM 4212 C CA . LEU A 1 536 ? 25.506 -1.333 19.263 1.00 86.81 536 LEU A CA 1
ATOM 4213 C C . LEU A 1 536 ? 26.691 -0.949 18.367 1.00 86.81 536 LEU A C 1
ATOM 4215 O O . LEU A 1 536 ? 27.170 -1.808 17.646 1.00 86.81 536 LEU A O 1
ATOM 4219 N N . HIS A 1 537 ? 27.151 0.306 18.393 1.00 83.44 537 HIS A N 1
ATOM 4220 C CA . HIS A 1 537 ? 28.310 0.747 17.599 1.00 83.44 537 HIS A CA 1
ATOM 4221 C C . HIS A 1 537 ? 29.651 0.406 18.262 1.00 83.44 537 HIS A C 1
ATOM 4223 O O . HIS A 1 537 ? 30.684 0.410 17.599 1.00 83.44 537 HIS A O 1
ATOM 4229 N N . GLU A 1 538 ? 29.647 0.171 19.575 1.00 86.06 538 GLU A N 1
ATOM 4230 C CA . GLU A 1 538 ? 30.836 -0.215 20.344 1.00 86.06 538 GLU A CA 1
ATOM 4231 C C . GLU A 1 538 ? 31.131 -1.724 20.282 1.00 86.06 538 GLU A C 1
ATOM 4233 O O . GLU A 1 538 ? 32.235 -2.140 20.640 1.00 86.06 538 GLU A O 1
ATOM 4238 N N . LYS A 1 539 ? 30.157 -2.531 19.847 1.00 73.56 539 LYS A N 1
ATOM 4239 C CA . LYS A 1 539 ? 30.305 -3.966 19.572 1.00 73.56 539 LYS A CA 1
ATOM 4240 C C . LYS A 1 539 ? 30.702 -4.185 18.120 1.00 73.56 539 LYS A C 1
ATOM 4242 O O . LYS A 1 539 ? 31.525 -5.100 17.894 1.00 73.56 539 LYS A O 1
#

Sequence (539 aa):
MTTNTPLGTAPGHGYLTPTVIISHPAMQVYFSLSYRDVPINTYFSELFDVAGISLQADQKTDIWCMAKLERYMFEMGGFVSIIPRRVTADGLLTYSPYIARELMLARRARTPQILFVDDQLLTQYRLEFPTSAIPFFLHAPETELTRHVEEISQFRRKLASGAARPARQYVPREATIIVGAGSMLRDAASYLAAILRREDYKPTIVPGSTGLEQAFDDINLFELVLRSELCVFVLDNDLSCPDLLLAMAHAHCVPSMRFRYDPAATSREPELSGAVKWRSSEDLGSSFSELLQNYQSAFVRASGRDIIEQLATPEQVSDTLNTWDPADGPALVLHVVPDDSYVKDRVDGVIRTLECTDTGRVKNDAVCRGLYDRIKKDHFYYTFEPVITQTHVQRIRKPREMDSLNCGTCIDFACLFASMLEGAHERPVVIVVGTPRGSHALAGYITEDAVLSESEFTLGDLRGAVNRGEVVPFETTGAVEVRGDRTVAAETETERKEGGNLLDYRTAKSAARRLLFQRDVNLEYCIDVVRARRSLHEK

Foldseek 3Di:
DDDDDDDDDDDDDDDDDDDPPPPDPQQEEEEAEDLVQLVVLQVLLVLLVVLSHWYFYAFAAPADFLLLLLQCLQVGQAYEYEWEWDQALVRDTDTDLLSLLSVVSNVLQVHLYEAEHAPVHCVVPVVSDDPRHHHAHSVCRCVCVVVSSVVSNVSVVCSVVVVGDHHQAADPLEEEEEFEDDPQRVVLSVLLCVVSVVVVHDYDYDYFDPDLVVLVVPPVVLVSQSRGQEYEYSAEPDDGNSVVSVVSCSSNSRSYQAEYEDLPDPDQGQDSVNYGYDNDSVSSNQSSQLNVQSSPDGTDGPHHSVVSNSSSPYDYRDDPFQKDFLLCQLCLLVLQALPPVLLLVQLVVQVVVPPDPDDFPVVLLSSLQSSLVSLLSLAAEEDDFDDDPDPGIGGADHSVSCSSSSYGHQSNLQSSSQSNCVNNVFFKKKWWKQAPVGIGIKMWTFTPPADDDPDFDFLVSVLVCVVVVRIQIFRSCLSHAYPDLDDDAQADSVQCVVVVNHHRGVSRSVSRNRRSPDPRMGTSHIDRSVVSVVVVVVD